Protein AF-A0A414FHJ0-F1 (afdb_monomer_lite)

Secondary structure (DSSP, 8-state):
-HHHHHHHHSTTS-TTTS--HHHHHHHHHHHHHHHHHHH-PPPTTSTTHHHHHHHHHHHHHHHHHHHHHHHHHHHTTSB-TTSPBPPHHHHHHHHHHHHHIIIIIIHHHHHHHHHHHHHHHHHHHHHHHHTTTS-EEEEPPP--SS--STTGGGTT-EEETT-THHHHS-TTSSTT----EEEE-SPPPPGGGS----GGGS--TT--S-HHHHS-SS-TTSHHHHTPPTTHHHHHHHHHHHHS---PPTT--HHHHHHHHHHHHHHHHHHT----SPPPHHHH-SSTT-TTTTT-HHHHS-HHHHHHHHHHHHTT--EEEPPP-TT-TT-HHHHHTT-TTTTEE-TTTSSPPPPEEES-EEEETTTTEEEEPPHHHHHHHHHHHT-SSEEEEEEEEBTTSSS-EEEEEEEE-TTS-EEEEETTTTEEE-HHHHHHHB-GGG-EEEEE-TTSEE-TTTHHHHEEEPP-

Sequence (468 aa):
MRQALKNIYSKSFHPMTDIEENLFNETWKAMNEATDKGFGIRQPVDPDYDFYQELKHNNAVFSAFKVHRAQNDMAAQLLDSEGKLKPFEQWSKEVQPIATHQMEHWLKTEYDTAVIRAHQAADWRQFEREKDILPNLKWLPSTSIHPGADHKIFWGTVLPVDHPFWKSHRPGDRWNCKCPLTSTDEPCTPMDGIPEGGDDDKPADGLKGNPGQTGELFDKSHPYVEHAYDGAEEAVNKFLETSIGTNVPAGLNVHEQRKWIENVHRTEEKLKLEQGKLMTFEEANGMKGNPHYKEDVGYRENCQSCVVANELRRRGYNVEAQIRIKSDSRNIPQQLSSKTEWAWIDPKTGERPKKLTAGGQYWDRNLHKEKAKSAAEMKKEFDELTKEAGRYHLSFNWKGRSIEGHIITAERFGNGGLRLYDPQIGKIVEWKDLKKNIRTEYGIRLYRVDNMLINEDIIGGIVREASE

Foldseek 3Di:
DVVLLVVLLDPPDDLLQAFSQVQLVVLLVLLLVLLCLQQNDDDPVDPCNLLSVLLSLLSSLVSLLLRSVLSVVLSVQQADPVRDGDDSVVSCVVSVVSCCVSSPVVSVLLSLLSNNLSNQLNQLVVQVVCCVPQQKKAKDDFPDPDDDPQCPLRHGAIGGSPDCCCLFADASLDRNRRIDIDGHPDDGDPPVSHDPGDDSNGRDQQRSDRCNPNVHSGDCSHCSNVVPDPNSVNNSVVCCVFPVQDPADPPDDSQLSVVRSVLQVLLCVLQVWHAAGQDDLVQLFDCQQQVCCVPDVQLVQLLLLLQVSSLSNNRRAQKHFDGHDCVDPPQLSNVCQVPSQLQWAQSVPRHGDDWDFQWAWDQDPVVRDIDTDALVSSVVSVLVQCVDFAKKKKKFAWPPDDGDIHIWMWGQDPVRDIWTARRSNRDTDDSVVVSVTTDRNRGIIMDGGSNTRGPSVCSSSTIHRRDD

InterPro domains:
  IPR006528 Phage head morphogenesis domain [PF04233] (88-181)

Organism: NCBI:txid47678

pLDDT: mean 89.37, std 10.69, range [44.66, 98.62]

Radius of gyration: 29.1 Å; chains: 1; bounding box: 74×63×91 Å

Structure (mmCIF, N/CA/C/O backbone):
data_AF-A0A414FHJ0-F1
#
_entry.id   AF-A0A414FHJ0-F1
#
loop_
_atom_site.group_PDB
_atom_site.id
_atom_site.type_symbol
_atom_site.label_atom_id
_atom_site.label_alt_id
_atom_site.label_comp_id
_atom_site.label_asym_id
_atom_site.label_entity_id
_atom_site.label_seq_id
_atom_site.pdbx_PDB_ins_code
_atom_site.Cartn_x
_atom_site.Cartn_y
_atom_site.Cartn_z
_atom_site.occupancy
_atom_site.B_iso_or_equiv
_atom_site.auth_seq_id
_atom_site.auth_comp_id
_atom_site.auth_asym_id
_atom_site.auth_atom_id
_atom_site.pdbx_PDB_model_num
ATOM 1 N N . MET A 1 1 ? -12.076 9.040 -16.716 1.00 82.25 1 MET A N 1
ATOM 2 C CA . MET A 1 1 ? -11.785 10.389 -17.268 1.00 82.25 1 MET A CA 1
ATOM 3 C C . MET A 1 1 ? -12.834 11.456 -16.933 1.00 82.25 1 MET A C 1
ATOM 5 O O . MET A 1 1 ? -12.520 12.354 -16.170 1.00 82.25 1 MET A O 1
ATOM 9 N N . ARG A 1 2 ? -14.081 11.395 -17.435 1.00 83.19 2 ARG A N 1
ATOM 10 C CA . ARG A 1 2 ? -15.080 12.474 -17.216 1.00 83.19 2 ARG A CA 1
ATOM 11 C C . ARG A 1 2 ? -15.315 12.834 -15.738 1.00 83.19 2 ARG A C 1
ATOM 13 O O . ARG A 1 2 ? -15.505 14.004 -15.431 1.00 83.19 2 ARG A O 1
ATOM 20 N N . GLN A 1 3 ? -15.304 11.847 -14.839 1.00 83.88 3 GLN A N 1
ATOM 21 C CA . GLN A 1 3 ? -15.438 12.091 -13.399 1.00 83.88 3 GLN A CA 1
ATOM 22 C C . GLN A 1 3 ? -14.226 12.835 -12.820 1.00 83.88 3 GLN A C 1
ATOM 24 O O . GLN A 1 3 ? -14.413 13.818 -12.116 1.00 83.88 3 GLN A O 1
ATOM 29 N N . ALA A 1 4 ? -13.006 12.445 -13.195 1.00 87.19 4 ALA A N 1
ATOM 30 C CA . ALA A 1 4 ? -11.784 13.145 -12.805 1.00 87.19 4 ALA A CA 1
ATOM 31 C C . ALA A 1 4 ? -11.784 14.610 -13.269 1.00 87.19 4 ALA A C 1
ATOM 33 O O . ALA A 1 4 ? -11.481 15.507 -12.492 1.00 87.19 4 ALA A O 1
ATOM 34 N N . LEU A 1 5 ? -12.228 14.875 -14.505 1.00 90.69 5 LEU A N 1
ATOM 35 C CA . LEU A 1 5 ? -12.384 16.244 -15.007 1.00 90.69 5 LEU A CA 1
ATOM 36 C C . LEU A 1 5 ? -13.380 17.052 -14.165 1.00 90.69 5 LEU A C 1
ATOM 38 O O . LEU A 1 5 ? -13.112 18.202 -13.828 1.00 90.69 5 LEU A O 1
ATOM 42 N N . LYS A 1 6 ? -14.515 16.457 -13.777 1.00 87.50 6 LYS A N 1
ATOM 43 C CA . LYS A 1 6 ? -15.456 17.111 -12.854 1.00 87.50 6 LYS A CA 1
ATOM 44 C C . LYS A 1 6 ? -14.806 17.407 -11.507 1.00 87.50 6 LYS A C 1
ATOM 46 O O . LYS A 1 6 ? -14.990 18.512 -11.016 1.00 87.50 6 LYS A O 1
ATOM 51 N N . ASN A 1 7 ? -14.045 16.461 -10.957 1.00 85.81 7 ASN A N 1
ATOM 52 C CA . ASN A 1 7 ? -13.370 16.602 -9.668 1.00 85.81 7 ASN A CA 1
ATOM 53 C C . ASN A 1 7 ? -12.323 17.721 -9.687 1.00 85.81 7 ASN A C 1
ATOM 55 O O . ASN A 1 7 ? -12.309 18.528 -8.770 1.00 85.81 7 ASN A O 1
ATOM 59 N N . ILE A 1 8 ? -11.512 17.814 -10.746 1.00 88.44 8 ILE A N 1
ATOM 60 C CA . ILE A 1 8 ? -10.533 18.897 -10.942 1.00 88.44 8 ILE A CA 1
ATOM 61 C C . ILE A 1 8 ? -11.238 20.255 -11.069 1.00 88.44 8 ILE A C 1
ATOM 63 O O . ILE A 1 8 ? -10.769 21.257 -10.536 1.00 88.44 8 ILE A O 1
ATOM 67 N N . TYR A 1 9 ? -12.372 20.295 -11.770 1.00 85.75 9 TYR A N 1
ATOM 68 C CA . TYR A 1 9 ? -13.146 21.520 -11.954 1.00 85.75 9 TYR A CA 1
ATOM 69 C C . TYR A 1 9 ? -13.878 21.964 -10.676 1.00 85.75 9 TYR A C 1
ATOM 71 O O . TYR A 1 9 ? -14.043 23.158 -10.416 1.00 85.75 9 TYR A O 1
ATOM 79 N N . SER A 1 10 ? -14.354 21.013 -9.872 1.00 75.38 10 SER A N 1
ATOM 80 C CA . SER A 1 10 ? -15.026 21.282 -8.605 1.00 75.38 10 SER A CA 1
ATOM 81 C C . SER A 1 10 ? -14.012 21.539 -7.490 1.00 75.38 10 SER A C 1
ATOM 83 O O . SER A 1 10 ? -13.085 20.770 -7.297 1.00 75.38 10 SER A O 1
ATOM 85 N N . LYS A 1 11 ? -14.223 22.564 -6.660 1.00 61.03 11 LYS A N 1
ATOM 86 C CA . LYS A 1 11 ? -13.339 22.885 -5.516 1.00 61.03 11 LYS A CA 1
ATOM 87 C C . LYS A 1 11 ? -13.351 21.852 -4.365 1.00 61.03 11 LYS A C 1
ATOM 89 O O . LYS A 1 11 ? -12.990 22.190 -3.244 1.00 61.03 11 LYS A O 1
ATOM 94 N N . SER A 1 12 ? -13.827 20.630 -4.590 1.00 56.53 12 SER A N 1
ATOM 95 C CA . SER A 1 12 ? -13.869 19.547 -3.594 1.00 56.53 12 SER A CA 1
ATOM 96 C C . SER A 1 12 ? -12.520 18.847 -3.394 1.00 56.53 12 SER A C 1
ATOM 98 O O . SER A 1 12 ? -12.415 17.957 -2.557 1.00 56.53 12 SER A O 1
ATOM 100 N N . PHE A 1 13 ? -11.518 19.229 -4.180 1.00 70.88 13 PHE A N 1
ATOM 101 C CA . PHE A 1 13 ? -10.184 18.653 -4.257 1.00 70.88 13 PHE A CA 1
ATOM 102 C C . PHE A 1 13 ? -9.207 19.764 -4.661 1.00 70.88 13 PHE A C 1
ATOM 104 O O . PHE A 1 13 ? -9.590 20.634 -5.450 1.00 70.88 13 PHE A O 1
ATOM 111 N N . HIS A 1 14 ? -7.979 19.767 -4.134 1.00 82.94 14 HIS A N 1
ATOM 112 C CA . HIS A 1 14 ? -6.988 20.786 -4.478 1.00 82.94 14 HIS A CA 1
ATOM 113 C C . HIS A 1 14 ? -5.831 20.187 -5.304 1.00 82.94 14 HIS A C 1
ATOM 115 O O . HIS A 1 14 ? -4.945 19.551 -4.731 1.00 82.94 14 HIS A O 1
ATOM 121 N N . PRO A 1 15 ? -5.770 20.436 -6.632 1.00 85.69 15 PRO A N 1
ATOM 122 C CA . PRO A 1 15 ? -4.800 19.801 -7.531 1.00 85.69 15 PRO A CA 1
ATOM 123 C C . PRO A 1 15 ? -3.326 19.952 -7.134 1.00 85.69 15 PRO A C 1
ATOM 125 O O . PRO A 1 15 ? -2.530 19.063 -7.407 1.00 85.69 15 PRO A O 1
ATOM 128 N N . MET A 1 16 ? -2.937 21.027 -6.448 1.00 87.88 16 MET A N 1
ATOM 129 C CA . MET A 1 16 ? -1.538 21.169 -6.019 1.00 87.88 16 MET A CA 1
ATOM 130 C C . MET A 1 16 ? -1.174 20.269 -4.829 1.00 87.88 16 MET A C 1
ATOM 132 O O . MET A 1 16 ? -0.018 19.889 -4.699 1.00 87.88 16 MET A O 1
ATOM 136 N N . THR A 1 17 ? -2.131 19.934 -3.956 1.00 87.62 17 THR A N 1
ATOM 137 C CA . THR A 1 17 ? -1.855 19.353 -2.623 1.00 87.62 17 THR A CA 1
ATOM 138 C C . THR A 1 17 ? -2.486 17.981 -2.391 1.00 87.62 17 THR A C 1
ATOM 140 O O . THR A 1 17 ? -2.287 17.385 -1.334 1.00 87.62 17 THR A O 1
ATOM 143 N N . ASP A 1 18 ? -3.274 17.494 -3.344 1.00 89.44 18 ASP A N 1
ATOM 144 C CA . ASP A 1 18 ? -3.985 16.218 -3.290 1.00 89.44 18 ASP A CA 1
ATOM 145 C C . ASP A 1 18 ? -3.756 15.443 -4.610 1.00 89.44 18 ASP A C 1
ATOM 147 O O . ASP A 1 18 ? -3.239 16.010 -5.569 1.00 89.44 18 ASP A O 1
ATOM 151 N N . ILE A 1 19 ? -4.149 14.164 -4.697 1.00 91.88 19 ILE A N 1
ATOM 152 C CA . ILE A 1 19 ? -4.079 13.335 -5.925 1.00 91.88 19 ILE A CA 1
ATOM 153 C C . ILE A 1 19 ? -5.482 12.897 -6.373 1.00 91.88 19 ILE A C 1
ATOM 155 O O . ILE A 1 19 ? -6.291 12.469 -5.549 1.00 91.88 19 ILE A O 1
ATOM 159 N N . GLU A 1 20 ? -5.790 13.010 -7.670 1.00 91.88 20 GLU A N 1
ATOM 160 C CA . GLU A 1 20 ? -7.088 12.596 -8.213 1.00 91.88 20 GLU A CA 1
ATOM 161 C C . GLU A 1 20 ? -7.195 11.065 -8.219 1.00 91.88 20 GLU A C 1
ATOM 163 O O . GLU A 1 20 ? -6.580 10.365 -9.024 1.00 91.88 20 GLU A O 1
ATOM 168 N N . GLU A 1 21 ? -7.989 10.551 -7.287 1.00 82.38 21 GLU A N 1
ATOM 169 C CA . GLU A 1 21 ? -8.032 9.132 -6.935 1.00 82.38 21 GLU A CA 1
ATOM 170 C C . GLU A 1 21 ? -8.468 8.217 -8.091 1.00 82.38 21 GLU A C 1
ATOM 172 O O . GLU A 1 21 ? -7.931 7.123 -8.247 1.00 82.38 21 GLU A O 1
ATOM 177 N N . ASN A 1 22 ? -9.386 8.662 -8.960 1.00 79.56 22 ASN A N 1
ATOM 178 C CA . ASN A 1 22 ? -9.838 7.832 -10.081 1.00 79.56 22 ASN A CA 1
ATOM 179 C C . ASN A 1 22 ? -8.729 7.652 -11.124 1.00 79.56 22 ASN A C 1
ATOM 181 O O . ASN A 1 22 ? -8.524 6.549 -11.628 1.00 79.56 22 ASN A O 1
ATOM 185 N N . LEU A 1 23 ? -8.013 8.726 -11.465 1.00 89.88 23 LEU A N 1
ATOM 186 C CA . LEU A 1 23 ? -6.865 8.650 -12.367 1.00 89.88 23 LEU A CA 1
ATOM 187 C C . LEU A 1 23 ? -5.725 7.844 -11.745 1.00 89.88 23 LEU A C 1
ATOM 189 O O . LEU A 1 23 ? -5.073 7.088 -12.466 1.00 89.88 23 LEU A O 1
ATOM 193 N N . PHE A 1 24 ? -5.505 7.968 -10.433 1.00 89.94 24 PHE A N 1
ATOM 194 C CA . PHE A 1 24 ? -4.518 7.160 -9.720 1.00 89.94 24 PHE A CA 1
ATOM 195 C C . PHE A 1 24 ? -4.839 5.671 -9.816 1.00 89.94 24 PHE A C 1
ATOM 197 O O . PHE A 1 24 ? -3.989 4.914 -10.280 1.00 89.94 24 PHE A O 1
ATOM 204 N N . ASN A 1 25 ? -6.059 5.262 -9.462 1.00 77.38 25 ASN A N 1
ATOM 205 C CA . ASN A 1 25 ? -6.456 3.855 -9.452 1.00 77.38 25 ASN A CA 1
ATOM 206 C C . ASN A 1 25 ? -6.310 3.208 -10.836 1.00 77.38 25 ASN A C 1
ATOM 208 O O . ASN A 1 25 ? -5.749 2.120 -10.948 1.00 77.38 25 ASN A O 1
ATOM 212 N N . GLU A 1 26 ? -6.734 3.892 -11.903 1.00 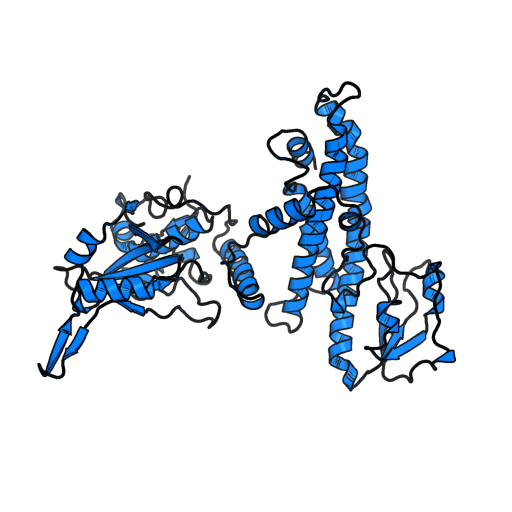79.62 26 GLU A N 1
ATOM 213 C CA . GLU A 1 26 ? -6.595 3.377 -13.273 1.00 79.62 26 GLU A CA 1
ATOM 214 C C . GLU A 1 26 ? -5.129 3.296 -13.727 1.00 79.62 26 GLU A C 1
ATOM 216 O O . GLU A 1 26 ? -4.716 2.313 -14.344 1.00 79.62 26 GLU A O 1
ATOM 221 N N . THR A 1 27 ? -4.318 4.301 -13.387 1.00 89.88 27 THR A N 1
ATOM 222 C CA . THR A 1 27 ? -2.887 4.317 -13.730 1.00 89.88 27 THR A CA 1
ATOM 223 C C . THR A 1 27 ? -2.136 3.218 -12.989 1.00 89.88 27 THR A C 1
ATOM 225 O O . THR A 1 27 ? -1.393 2.449 -13.597 1.00 89.88 27 THR A O 1
ATOM 228 N N . TRP A 1 28 ? -2.363 3.107 -11.681 1.00 88.50 28 TRP A N 1
ATOM 229 C CA . TRP A 1 28 ? -1.698 2.128 -10.835 1.00 88.50 28 TRP A CA 1
ATOM 230 C C . TRP A 1 28 ? -2.093 0.703 -11.209 1.00 88.50 28 TRP A C 1
ATOM 232 O O . TRP A 1 28 ? -1.228 -0.169 -11.299 1.00 88.50 28 TRP A O 1
ATOM 242 N N . LYS A 1 29 ? -3.372 0.479 -11.533 1.00 77.50 29 LYS A N 1
ATOM 243 C CA . LYS A 1 29 ? -3.848 -0.785 -12.097 1.00 77.50 29 LYS A CA 1
ATOM 244 C C . LYS A 1 29 ? -3.094 -1.144 -13.376 1.00 77.50 29 LYS A C 1
ATOM 246 O O . LYS A 1 29 ? -2.557 -2.245 -13.451 1.00 77.50 29 LYS A O 1
ATOM 251 N N . ALA A 1 30 ? -2.987 -0.224 -14.336 1.00 85.06 30 ALA A N 1
ATOM 252 C CA . ALA A 1 30 ? -2.255 -0.470 -15.579 1.00 85.06 30 ALA A CA 1
ATOM 253 C C . ALA A 1 30 ? -0.776 -0.814 -15.318 1.00 85.06 30 ALA A C 1
ATOM 255 O O . ALA A 1 30 ? -0.248 -1.763 -15.896 1.00 85.06 30 ALA A O 1
ATOM 256 N N . MET A 1 31 ? -0.106 -0.094 -14.412 1.00 93.88 31 MET A N 1
ATOM 257 C CA . MET A 1 31 ? 1.289 -0.389 -14.056 1.00 93.88 31 MET A CA 1
ATOM 258 C C . MET A 1 31 ? 1.439 -1.750 -13.360 1.00 93.88 31 MET A C 1
ATOM 260 O O . MET A 1 31 ? 2.370 -2.498 -13.653 1.00 93.88 31 MET A O 1
ATOM 264 N N . ASN A 1 32 ? 0.511 -2.122 -12.477 1.00 81.69 32 ASN A N 1
ATOM 265 C CA . ASN A 1 32 ? 0.528 -3.433 -11.829 1.00 81.69 32 ASN A CA 1
ATOM 266 C C . ASN A 1 32 ? 0.232 -4.571 -12.809 1.00 81.69 32 ASN A C 1
ATOM 268 O O . ASN A 1 32 ? 0.893 -5.602 -12.734 1.00 81.69 32 ASN A O 1
ATOM 272 N N . GLU A 1 33 ? -0.683 -4.382 -13.762 1.00 83.38 33 GLU A N 1
ATOM 273 C CA . GLU A 1 33 ? -0.903 -5.327 -14.863 1.00 83.38 33 GLU A CA 1
ATOM 274 C C . GLU A 1 33 ? 0.360 -5.490 -15.724 1.00 83.38 33 GLU A C 1
ATOM 276 O O . GLU A 1 33 ? 0.664 -6.597 -16.178 1.00 83.38 33 GLU A O 1
ATOM 281 N N . ALA A 1 34 ? 1.125 -4.412 -15.930 1.00 96.69 34 ALA A N 1
ATOM 282 C CA . ALA A 1 34 ? 2.406 -4.479 -16.623 1.00 96.69 34 ALA A CA 1
ATOM 283 C C . ALA A 1 34 ? 3.430 -5.320 -15.845 1.00 96.69 34 ALA A C 1
ATOM 285 O O . ALA A 1 34 ? 4.066 -6.202 -16.431 1.00 96.69 34 ALA A O 1
ATOM 286 N N . THR A 1 35 ? 3.540 -5.112 -14.528 1.00 89.50 35 THR A N 1
ATOM 287 C CA . THR A 1 35 ? 4.382 -5.937 -13.647 1.00 89.50 35 THR A CA 1
ATOM 288 C C . THR A 1 35 ? 3.942 -7.398 -13.656 1.00 89.50 35 THR A C 1
ATOM 290 O O . THR A 1 35 ? 4.781 -8.280 -13.801 1.00 89.50 35 THR A O 1
ATOM 293 N N . ASP A 1 36 ? 2.641 -7.679 -13.572 1.00 88.56 36 ASP A N 1
ATOM 294 C CA . ASP A 1 36 ? 2.102 -9.046 -13.579 1.00 88.56 36 ASP A CA 1
ATOM 295 C C . ASP A 1 36 ? 2.447 -9.786 -14.868 1.00 88.56 36 ASP A C 1
ATOM 297 O O . ASP A 1 36 ? 2.813 -10.963 -14.838 1.00 88.56 36 ASP A O 1
ATOM 301 N N . LYS A 1 37 ? 2.364 -9.082 -15.998 1.00 96.88 37 LYS A N 1
ATOM 302 C CA . LYS A 1 37 ? 2.678 -9.622 -17.318 1.00 96.88 37 LYS A CA 1
ATOM 303 C C . LYS A 1 37 ? 4.178 -9.797 -17.546 1.00 96.88 37 LYS A C 1
ATOM 305 O O . LYS A 1 37 ? 4.573 -10.781 -18.163 1.00 96.88 37 LYS A O 1
ATOM 310 N N . GLY A 1 38 ? 4.990 -8.836 -17.110 1.00 97.38 38 GLY A N 1
ATOM 311 C CA . GLY A 1 38 ? 6.434 -8.831 -17.335 1.00 97.38 38 GLY A CA 1
ATOM 312 C C . GLY A 1 38 ? 7.198 -9.694 -16.338 1.00 97.38 38 GLY A C 1
ATOM 313 O O . GLY A 1 38 ? 7.944 -10.579 -16.737 1.00 97.38 38 GLY A O 1
ATOM 314 N N . PHE A 1 39 ? 6.986 -9.457 -15.043 1.00 95.81 39 PHE A N 1
ATOM 315 C CA . PHE A 1 39 ? 7.656 -10.179 -13.960 1.00 95.81 39 PHE A CA 1
ATOM 316 C C . PHE A 1 39 ? 7.077 -11.586 -13.753 1.00 95.81 39 PHE A C 1
ATOM 318 O O . PHE A 1 39 ? 7.784 -12.485 -13.300 1.00 95.81 39 PHE A O 1
ATOM 325 N N . GLY A 1 40 ? 5.793 -11.775 -14.075 1.00 93.19 40 GLY A N 1
ATOM 326 C CA . GLY A 1 40 ? 5.006 -12.950 -13.710 1.00 93.19 40 GLY A CA 1
ATOM 327 C C . GLY A 1 40 ? 4.410 -12.814 -12.306 1.00 93.19 40 GLY A C 1
ATOM 328 O O . GLY A 1 40 ? 5.077 -12.366 -11.377 1.00 93.19 40 GLY A O 1
ATOM 329 N N . ILE A 1 41 ? 3.149 -13.219 -12.134 1.00 79.81 41 ILE A N 1
ATOM 330 C CA . ILE A 1 41 ? 2.475 -13.188 -10.826 1.00 79.81 41 ILE A CA 1
ATOM 331 C C . ILE A 1 41 ? 3.242 -14.067 -9.830 1.00 79.81 41 ILE A C 1
ATOM 333 O O . ILE A 1 41 ? 3.431 -15.264 -10.063 1.00 79.81 41 ILE A O 1
ATOM 337 N N . ARG A 1 42 ? 3.640 -13.483 -8.695 1.00 74.38 42 ARG A N 1
ATOM 338 C CA . ARG A 1 42 ? 4.293 -14.194 -7.590 1.00 74.38 42 ARG A CA 1
ATOM 339 C C . ARG A 1 42 ? 3.314 -14.418 -6.448 1.00 74.38 42 ARG A C 1
ATOM 341 O O . ARG A 1 42 ? 2.557 -13.525 -6.077 1.00 74.38 42 ARG A O 1
ATOM 348 N N . GLN A 1 43 ? 3.348 -15.619 -5.882 1.00 56.31 43 GLN A N 1
ATOM 349 C CA . GLN A 1 43 ? 2.605 -15.972 -4.670 1.00 56.31 43 GLN A CA 1
ATOM 350 C C . GLN A 1 43 ? 3.503 -15.778 -3.440 1.00 56.31 43 GLN A C 1
ATOM 352 O O . GLN A 1 43 ? 4.715 -15.881 -3.594 1.00 56.31 43 GLN A O 1
ATOM 357 N N . PRO A 1 44 ? 2.966 -15.596 -2.219 1.00 52.34 44 PRO A N 1
ATOM 358 C CA . PRO A 1 44 ? 3.769 -15.328 -1.014 1.00 52.34 44 PRO A CA 1
ATOM 359 C C . PRO A 1 44 ? 4.880 -16.338 -0.683 1.00 52.34 44 PRO A C 1
ATOM 361 O O . PRO A 1 44 ? 5.789 -16.036 0.080 1.00 52.34 44 PRO A O 1
ATOM 364 N N . VAL A 1 45 ? 4.796 -17.556 -1.221 1.00 55.81 45 VAL A N 1
ATOM 365 C CA . VAL A 1 45 ? 5.801 -18.618 -1.037 1.00 55.81 45 VAL A CA 1
ATOM 366 C C . VAL A 1 45 ? 6.965 -18.540 -2.035 1.00 55.81 45 VAL A C 1
ATOM 368 O O . VAL A 1 45 ? 7.923 -19.298 -1.908 1.00 55.81 45 VAL A O 1
ATOM 371 N N . ASP A 1 46 ? 6.871 -17.673 -3.044 1.00 71.94 46 ASP A N 1
ATOM 372 C CA . ASP A 1 46 ? 7.889 -17.487 -4.074 1.00 71.94 46 ASP A CA 1
ATOM 373 C C . ASP A 1 46 ? 9.052 -16.632 -3.527 1.00 71.94 46 ASP A C 1
ATOM 375 O O . ASP A 1 46 ? 8.799 -15.591 -2.914 1.00 71.94 46 ASP A O 1
ATOM 379 N N . PRO A 1 47 ? 10.324 -17.023 -3.732 1.00 76.44 47 PRO A N 1
ATOM 380 C CA . PRO A 1 47 ? 11.476 -16.262 -3.240 1.00 76.44 47 PRO A CA 1
ATOM 381 C C . PRO A 1 47 ? 11.569 -14.833 -3.800 1.00 76.44 47 PRO A C 1
ATOM 383 O O . PRO A 1 47 ? 12.188 -13.980 -3.166 1.00 76.44 47 PRO A O 1
ATOM 386 N N . ASP A 1 48 ? 10.963 -14.556 -4.957 1.00 76.81 48 ASP A N 1
ATOM 387 C CA . ASP A 1 48 ? 10.927 -13.222 -5.562 1.00 76.81 48 ASP A CA 1
ATOM 388 C C . ASP A 1 48 ? 9.664 -12.428 -5.200 1.00 76.81 48 ASP A C 1
ATOM 390 O O . ASP A 1 48 ? 9.502 -11.294 -5.649 1.00 76.81 48 ASP A O 1
ATOM 394 N N . TYR A 1 49 ? 8.768 -12.979 -4.376 1.00 64.69 49 TYR A N 1
ATOM 395 C CA . TYR A 1 49 ? 7.518 -12.317 -4.004 1.00 64.69 49 TYR A CA 1
ATOM 396 C C . TYR A 1 49 ? 7.738 -10.956 -3.339 1.00 64.69 49 TYR A C 1
ATOM 398 O O . TYR A 1 49 ? 7.078 -9.980 -3.686 1.00 64.69 49 TYR A O 1
ATOM 406 N N . ASP A 1 50 ? 8.700 -10.877 -2.422 1.00 60.47 50 ASP A N 1
ATOM 407 C CA . ASP A 1 50 ? 9.023 -9.649 -1.699 1.00 60.47 50 ASP A CA 1
ATOM 408 C C . ASP A 1 50 ? 9.414 -8.511 -2.651 1.00 60.47 50 ASP A C 1
ATOM 410 O O . ASP A 1 50 ? 8.926 -7.390 -2.520 1.00 60.47 50 ASP A O 1
ATOM 414 N N . PHE A 1 51 ? 10.245 -8.835 -3.639 1.00 73.88 51 PHE A N 1
ATOM 415 C CA . PHE A 1 51 ? 10.719 -7.909 -4.662 1.00 73.88 51 PHE A CA 1
ATOM 416 C C . PHE A 1 51 ? 9.628 -7.562 -5.686 1.00 73.88 51 PHE A C 1
ATOM 418 O O . PHE A 1 51 ? 9.494 -6.422 -6.123 1.00 73.88 51 PHE A O 1
ATOM 425 N N . TYR A 1 52 ? 8.779 -8.529 -6.029 1.00 72.06 52 TYR A N 1
ATOM 426 C CA . TYR A 1 52 ? 7.595 -8.300 -6.852 1.00 72.06 52 TYR A CA 1
ATOM 427 C C . TYR A 1 52 ? 6.607 -7.318 -6.198 1.00 72.06 52 TYR A C 1
ATOM 429 O O . TYR A 1 52 ? 6.035 -6.472 -6.888 1.00 72.06 52 TYR A O 1
ATOM 437 N N . GLN A 1 53 ? 6.436 -7.370 -4.873 1.00 71.75 53 GLN A N 1
ATOM 438 C CA . GLN A 1 53 ? 5.621 -6.391 -4.144 1.00 71.75 53 GLN A CA 1
ATOM 439 C C . GLN A 1 53 ? 6.284 -5.010 -4.079 1.00 71.75 53 GLN A C 1
ATOM 441 O O . GLN A 1 53 ? 5.592 -4.000 -4.191 1.00 71.75 53 GLN A O 1
ATOM 446 N N . GLU A 1 54 ? 7.612 -4.948 -3.956 1.00 77.06 54 GLU A N 1
ATOM 447 C CA . GLU A 1 54 ? 8.368 -3.691 -4.035 1.00 77.06 54 GLU A CA 1
ATOM 448 C C . GLU A 1 54 ? 8.145 -2.986 -5.384 1.00 77.06 54 GLU A C 1
ATOM 450 O O . GLU A 1 54 ? 7.813 -1.800 -5.408 1.00 77.06 54 GLU A O 1
ATOM 455 N N . LEU A 1 55 ? 8.179 -3.730 -6.497 1.00 77.94 55 LEU A N 1
ATOM 456 C CA . LEU A 1 55 ? 7.829 -3.208 -7.826 1.00 77.94 55 LEU A CA 1
ATOM 457 C C . LEU A 1 55 ? 6.409 -2.619 -7.859 1.00 77.94 55 LEU A C 1
ATOM 459 O O . LEU A 1 55 ? 6.202 -1.531 -8.396 1.00 77.94 55 LEU A O 1
ATOM 463 N N . LYS A 1 56 ? 5.421 -3.296 -7.259 1.00 81.81 56 LYS A N 1
ATOM 464 C CA . LYS A 1 56 ? 4.029 -2.803 -7.202 1.00 81.81 56 LYS A CA 1
ATOM 465 C C . LYS A 1 56 ? 3.854 -1.570 -6.314 1.00 81.81 56 LYS A C 1
ATOM 467 O O . LYS A 1 56 ? 3.022 -0.712 -6.622 1.00 81.81 56 LYS A O 1
ATOM 472 N N . HIS A 1 57 ? 4.635 -1.459 -5.242 1.00 78.75 57 HIS A N 1
ATOM 473 C CA . HIS A 1 57 ? 4.670 -0.258 -4.410 1.00 78.75 57 HIS A CA 1
ATOM 474 C C . HIS A 1 57 ? 5.271 0.925 -5.179 1.00 78.75 57 HIS A C 1
ATOM 476 O O . HIS A 1 57 ? 4.660 1.990 -5.254 1.00 78.75 57 HIS A O 1
ATOM 482 N N . ASN A 1 58 ? 6.411 0.726 -5.840 1.00 83.50 58 ASN A N 1
ATOM 483 C CA . ASN A 1 58 ? 7.060 1.771 -6.633 1.00 83.50 58 ASN A CA 1
ATOM 484 C C . ASN A 1 58 ? 6.222 2.179 -7.859 1.00 83.50 58 ASN A C 1
ATOM 486 O O . ASN A 1 58 ? 6.196 3.353 -8.231 1.00 83.50 58 ASN A O 1
ATOM 490 N N . ASN A 1 59 ? 5.432 1.260 -8.425 1.00 89.75 59 ASN A N 1
ATOM 491 C CA . ASN A 1 59 ? 4.407 1.593 -9.419 1.00 89.75 59 ASN A CA 1
ATOM 492 C C . ASN A 1 59 ? 3.361 2.577 -8.881 1.00 89.75 59 ASN A C 1
ATOM 494 O O . ASN A 1 59 ? 2.888 3.431 -9.634 1.00 89.75 59 ASN A O 1
ATOM 498 N N . ALA A 1 60 ? 2.982 2.473 -7.603 1.00 84.25 60 ALA A N 1
ATOM 499 C CA . ALA A 1 60 ? 2.050 3.407 -6.979 1.00 84.25 60 ALA A CA 1
ATOM 500 C C . ALA A 1 60 ? 2.671 4.806 -6.876 1.00 84.25 60 ALA A C 1
ATOM 502 O O . ALA A 1 60 ? 2.028 5.789 -7.238 1.00 84.25 60 ALA A O 1
ATOM 503 N N . VAL A 1 61 ? 3.944 4.891 -6.472 1.00 90.81 61 VAL A N 1
ATOM 504 C CA . VAL A 1 61 ? 4.701 6.153 -6.425 1.00 90.81 61 VAL A CA 1
ATOM 505 C C . VAL A 1 61 ? 4.736 6.812 -7.806 1.00 90.81 61 VAL A C 1
ATOM 507 O O . VAL A 1 61 ? 4.315 7.961 -7.949 1.00 90.81 61 VAL A O 1
ATOM 510 N N . PHE A 1 62 ? 5.146 6.071 -8.841 1.00 97.69 62 PHE A N 1
ATOM 511 C CA . PHE A 1 62 ? 5.154 6.569 -10.221 1.00 97.69 62 PHE A CA 1
ATOM 512 C C . PHE A 1 62 ? 3.765 7.047 -10.672 1.00 97.69 62 PHE A C 1
ATOM 514 O O . PHE A 1 62 ? 3.626 8.138 -11.230 1.00 97.69 62 PHE A O 1
ATOM 521 N N . SER A 1 63 ? 2.726 6.256 -10.387 1.00 96.38 63 SER A N 1
ATOM 522 C CA . SER A 1 63 ? 1.344 6.571 -10.764 1.00 96.38 63 SER A CA 1
ATOM 523 C C . SER A 1 63 ? 0.850 7.855 -10.102 1.00 96.38 63 SER A C 1
ATOM 525 O O . SER A 1 63 ? 0.208 8.674 -10.756 1.00 96.38 63 SER A O 1
ATOM 527 N N . ALA A 1 64 ? 1.184 8.074 -8.830 1.00 96.44 64 ALA A N 1
ATOM 528 C CA . ALA A 1 64 ? 0.802 9.279 -8.105 1.00 96.44 64 ALA A CA 1
ATOM 529 C C . ALA A 1 64 ? 1.485 10.533 -8.674 1.00 96.44 64 ALA A C 1
ATOM 531 O O . ALA A 1 64 ? 0.805 11.525 -8.929 1.00 96.44 64 ALA A O 1
ATOM 532 N N . PHE A 1 65 ? 2.789 10.479 -8.972 1.00 98.31 65 PHE A N 1
ATOM 533 C CA . PHE A 1 65 ? 3.489 11.595 -9.625 1.00 98.31 65 PHE A CA 1
ATOM 534 C C . PHE A 1 65 ? 2.947 11.887 -11.029 1.00 98.31 65 PHE A C 1
ATOM 536 O O . PHE A 1 65 ? 2.723 13.049 -11.375 1.00 98.31 65 PHE A O 1
ATOM 543 N N . LYS A 1 66 ? 2.667 10.850 -11.829 1.00 98.00 66 LYS A N 1
ATOM 544 C CA . LYS A 1 66 ? 2.036 11.010 -13.148 1.00 98.00 66 LYS A CA 1
ATOM 545 C C . LYS A 1 66 ? 0.691 11.724 -13.040 1.00 98.00 66 LYS A C 1
ATOM 547 O O . LYS A 1 66 ? 0.415 12.651 -13.801 1.00 98.00 66 LYS A O 1
ATOM 552 N N . VAL A 1 67 ? -0.149 11.298 -12.100 1.00 97.31 67 VAL A N 1
ATOM 553 C CA . VAL A 1 67 ? -1.480 11.880 -11.910 1.00 97.31 67 VAL A CA 1
ATOM 554 C C . VAL A 1 67 ? -1.389 13.304 -11.385 1.00 97.31 67 VAL A C 1
ATOM 556 O O . VAL A 1 67 ? -2.094 14.164 -11.908 1.00 97.31 67 VAL A O 1
ATOM 559 N N . HIS A 1 68 ? -0.482 13.586 -10.443 1.00 97.56 68 HIS A N 1
ATOM 560 C CA . HIS A 1 68 ? -0.221 14.949 -9.973 1.00 97.56 68 HIS A CA 1
ATOM 561 C C . HIS A 1 68 ? 0.191 15.871 -11.122 1.00 97.56 68 HIS A C 1
ATOM 563 O O . HIS A 1 68 ? -0.328 16.981 -11.245 1.00 97.56 68 HIS A O 1
ATOM 569 N N . ARG A 1 69 ? 1.051 15.401 -12.029 1.00 97.62 69 ARG A N 1
ATOM 570 C CA . ARG A 1 69 ? 1.404 16.162 -13.228 1.00 97.62 69 ARG A CA 1
ATOM 571 C C . ARG A 1 69 ? 0.182 16.422 -14.110 1.00 97.62 69 ARG A C 1
ATOM 573 O O . ARG A 1 69 ? -0.132 17.576 -14.398 1.00 97.62 69 ARG A O 1
ATOM 580 N N . ALA A 1 70 ? -0.534 15.365 -14.490 1.00 96.88 70 ALA A N 1
ATOM 581 C CA . ALA A 1 70 ? -1.656 15.459 -15.419 1.00 96.88 70 ALA A CA 1
ATOM 582 C C . ALA A 1 70 ? -2.794 16.339 -14.886 1.00 96.88 70 ALA A C 1
ATOM 584 O O . ALA A 1 70 ? -3.339 17.170 -15.616 1.00 96.88 70 ALA A O 1
ATOM 585 N N . GLN A 1 71 ? -3.153 16.192 -13.609 1.00 95.12 71 GLN A N 1
ATOM 586 C CA . GLN A 1 71 ? -4.218 16.988 -13.003 1.00 95.12 71 GLN A CA 1
ATOM 587 C C . GLN A 1 71 ? -3.851 18.475 -12.923 1.00 95.12 71 GLN A C 1
ATOM 589 O O . GLN A 1 71 ? -4.729 19.307 -13.137 1.00 95.12 71 GLN A O 1
ATOM 594 N N . ASN A 1 72 ? -2.583 18.819 -12.663 1.00 96.44 72 ASN A N 1
ATOM 595 C CA . ASN A 1 72 ? -2.138 20.211 -12.592 1.00 96.44 72 ASN A CA 1
ATOM 596 C C . ASN A 1 72 ? -2.015 20.843 -13.980 1.00 96.44 72 ASN A C 1
ATOM 598 O O . ASN A 1 72 ? -2.461 21.976 -14.158 1.00 96.44 72 ASN A O 1
ATOM 602 N N . ASP A 1 73 ? -1.547 20.093 -14.983 1.00 96.56 73 ASP A N 1
ATOM 603 C CA . ASP A 1 73 ? -1.548 20.545 -16.380 1.00 96.56 73 ASP A CA 1
ATOM 604 C C . ASP A 1 73 ? -2.985 20.865 -16.859 1.00 96.56 73 ASP A C 1
ATOM 606 O O . ASP A 1 73 ? -3.219 21.866 -17.542 1.00 96.56 73 ASP A O 1
ATOM 610 N N . MET A 1 74 ? -3.978 20.060 -16.455 1.00 95.62 74 MET A N 1
ATOM 611 C CA . MET A 1 74 ? -5.398 20.324 -16.738 1.00 95.62 74 MET A CA 1
ATOM 612 C C . MET A 1 74 ? -5.972 21.478 -15.894 1.00 95.62 74 MET A C 1
ATOM 614 O O . MET A 1 74 ? -6.721 22.315 -16.410 1.00 95.62 74 MET A O 1
ATOM 618 N N . ALA A 1 75 ? -5.630 21.551 -14.604 1.00 94.25 75 ALA A N 1
ATOM 619 C CA . ALA A 1 75 ? -6.097 22.596 -13.692 1.00 94.25 75 ALA A CA 1
ATOM 620 C C . ALA A 1 75 ? -5.572 23.988 -14.079 1.00 94.25 75 ALA A C 1
ATOM 622 O O . ALA A 1 75 ? -6.297 24.976 -13.949 1.00 94.25 75 ALA A O 1
ATOM 623 N N . ALA A 1 76 ? -4.363 24.073 -14.640 1.00 94.50 76 ALA A N 1
ATOM 624 C CA . ALA A 1 76 ? -3.773 25.319 -15.129 1.00 94.50 76 ALA A CA 1
ATOM 625 C C . ALA A 1 76 ? -4.619 26.012 -16.216 1.00 94.50 76 ALA A C 1
ATOM 627 O O . ALA A 1 76 ? -4.465 27.207 -16.451 1.00 94.50 76 ALA A O 1
ATOM 628 N N . GLN A 1 77 ? -5.541 25.286 -16.859 1.00 95.25 77 GLN A N 1
ATOM 629 C CA . GLN A 1 77 ? -6.422 25.808 -17.907 1.00 95.25 77 GLN A CA 1
ATOM 630 C C . GLN A 1 77 ? -7.791 26.288 -17.396 1.00 95.25 77 GLN A C 1
ATOM 632 O O . GLN A 1 77 ? -8.614 26.711 -18.213 1.00 95.25 77 GLN A O 1
ATOM 637 N N . LEU A 1 78 ? -8.067 26.213 -16.085 1.00 93.25 78 LEU A N 1
ATOM 638 C CA . LEU A 1 78 ? -9.381 26.529 -15.498 1.00 93.25 78 LEU A CA 1
ATOM 639 C C . LEU A 1 78 ? -9.809 27.988 -15.694 1.00 93.25 78 LEU A C 1
ATOM 641 O O . LEU A 1 78 ? -11.002 28.263 -15.845 1.00 93.25 78 LEU A O 1
ATOM 645 N N . LEU A 1 79 ? -8.854 28.917 -15.668 1.00 93.31 79 LEU A N 1
ATOM 646 C CA . LEU A 1 79 ? -9.118 30.349 -15.770 1.00 93.31 79 LEU A CA 1
ATOM 647 C C . LEU A 1 79 ? -8.914 30.840 -17.207 1.00 93.31 79 LEU A C 1
ATOM 649 O O . LEU A 1 79 ? -8.061 30.335 -17.938 1.00 93.31 79 LEU A O 1
ATOM 653 N N . ASP A 1 80 ? -9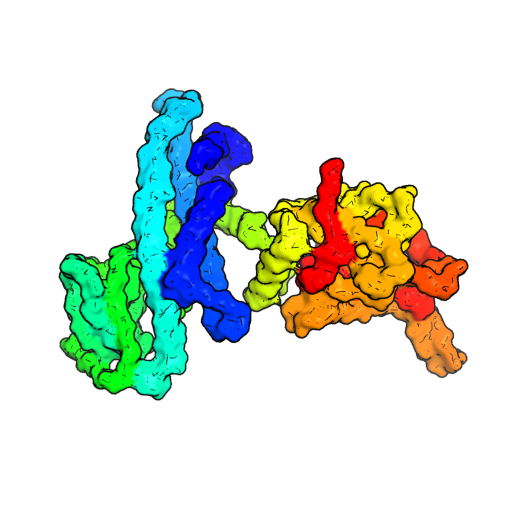.720 31.810 -17.628 1.00 91.88 80 ASP A N 1
ATOM 654 C CA . ASP A 1 80 ? -9.495 32.566 -18.858 1.00 91.88 80 ASP A CA 1
ATOM 655 C C . ASP A 1 80 ? -8.416 33.653 -18.676 1.00 91.88 80 ASP A C 1
ATOM 657 O O . ASP A 1 80 ? -7.824 33.807 -17.605 1.00 91.88 80 ASP A O 1
ATOM 661 N N . SER A 1 81 ? -8.145 34.417 -19.737 1.00 92.75 81 SER A N 1
ATOM 662 C CA . SER A 1 81 ? -7.148 35.496 -19.731 1.00 92.75 81 SER A CA 1
ATOM 663 C C . SER A 1 81 ? -7.461 36.636 -18.757 1.00 92.75 81 SER A C 1
ATOM 665 O O . SER A 1 81 ? -6.571 37.424 -18.449 1.00 92.75 81 SER A O 1
ATOM 667 N N . GLU A 1 82 ? -8.704 36.744 -18.284 1.00 92.38 82 GLU A N 1
ATOM 668 C CA . GLU A 1 82 ? -9.147 37.746 -17.309 1.00 92.38 82 GLU A CA 1
ATOM 669 C C . GLU A 1 82 ? -9.143 37.187 -15.872 1.00 92.38 82 GLU A C 1
ATOM 671 O O . GLU A 1 82 ? -9.517 37.883 -14.927 1.00 92.38 82 GLU A O 1
ATOM 676 N N . GLY A 1 83 ? -8.705 35.935 -15.682 1.00 90.75 83 GLY A N 1
ATOM 677 C CA . GLY A 1 83 ? -8.662 35.263 -14.383 1.00 90.75 83 GLY A CA 1
ATOM 678 C C . GLY A 1 83 ? -10.016 34.714 -13.927 1.00 90.75 83 GLY A C 1
ATOM 679 O O . GLY A 1 83 ? -10.174 34.360 -12.755 1.00 90.75 83 GLY A O 1
ATOM 680 N N . LYS A 1 84 ? -11.009 34.633 -14.820 1.00 93.75 84 LYS A N 1
ATOM 681 C CA . LYS A 1 84 ? -12.345 34.123 -14.505 1.00 93.75 84 LYS A CA 1
ATOM 682 C C . LYS A 1 84 ? -12.450 32.634 -14.833 1.00 93.75 84 LYS A C 1
ATOM 684 O O . LYS A 1 84 ? -11.927 32.154 -15.832 1.00 93.75 84 LYS A O 1
ATOM 689 N N . LEU A 1 85 ? -13.153 31.891 -13.974 1.00 92.69 85 LEU A N 1
ATOM 690 C CA . LEU A 1 85 ? -13.399 30.461 -14.170 1.00 92.69 85 LEU A CA 1
ATOM 691 C C . LEU A 1 85 ? -14.221 30.226 -15.449 1.00 92.69 85 LEU A C 1
ATOM 693 O O . LEU A 1 85 ? -15.352 30.715 -15.560 1.00 92.69 85 LEU A O 1
ATOM 697 N N . LYS A 1 86 ? -13.664 29.454 -16.387 1.00 94.12 86 LYS A N 1
ATOM 698 C CA . LYS A 1 86 ? -14.338 29.043 -17.628 1.00 94.12 86 LYS A CA 1
ATOM 699 C C . LYS A 1 86 ? -15.520 28.115 -17.322 1.00 94.12 86 LYS A C 1
ATOM 701 O O . LYS A 1 86 ? -15.433 27.353 -16.367 1.00 94.12 86 LYS A O 1
ATOM 706 N N . PRO A 1 87 ? -16.596 28.089 -18.131 1.00 95.81 87 PRO A N 1
ATOM 707 C CA . PRO A 1 87 ? -17.641 27.071 -18.014 1.00 95.81 87 PRO A CA 1
ATOM 708 C C . PRO A 1 87 ? -17.095 25.646 -18.204 1.00 95.81 87 PRO A C 1
ATOM 710 O O . PRO A 1 87 ? -16.269 25.416 -19.086 1.00 95.81 87 PRO A O 1
ATOM 713 N N . PHE A 1 88 ? -17.617 24.675 -17.445 1.00 93.38 88 PHE A N 1
ATOM 714 C CA . PHE A 1 88 ? -17.141 23.283 -17.458 1.00 93.38 88 PHE A CA 1
ATOM 715 C C . PHE A 1 88 ? -17.049 22.669 -18.860 1.00 93.38 88 PHE A C 1
ATOM 717 O O . PHE A 1 88 ? -16.020 22.103 -19.205 1.00 93.38 88 PHE A O 1
ATOM 724 N N . GLU A 1 89 ? -18.095 22.797 -19.681 1.00 94.94 89 GLU A N 1
ATOM 725 C CA . GLU A 1 89 ? -18.117 22.210 -21.031 1.00 94.94 89 GLU A CA 1
ATOM 726 C C . GLU A 1 89 ? -17.042 22.816 -21.948 1.00 94.94 89 GLU A C 1
ATOM 728 O O . GLU A 1 89 ? -16.442 22.112 -22.759 1.00 94.94 89 GLU A O 1
ATOM 733 N N . GLN A 1 90 ? -16.755 24.113 -21.793 1.00 96.38 90 GLN A N 1
ATOM 734 C CA . GLN A 1 90 ? -15.681 24.773 -22.531 1.00 96.38 90 GLN A CA 1
ATOM 735 C C . GLN A 1 90 ? -14.315 24.270 -22.054 1.00 96.38 90 GLN A C 1
ATOM 737 O O . GLN A 1 90 ? -13.528 23.778 -22.861 1.00 96.38 90 GLN A O 1
ATOM 742 N N . TRP A 1 91 ? -14.054 24.343 -20.747 1.00 96.75 91 TRP A N 1
ATOM 743 C CA . TRP A 1 91 ? -12.789 23.900 -20.162 1.00 96.75 91 TRP A CA 1
ATOM 744 C C . TRP A 1 91 ? -12.509 22.423 -20.462 1.00 96.75 91 TRP A C 1
ATOM 746 O O . TRP A 1 91 ? -11.430 22.091 -20.943 1.00 96.75 91 TRP A O 1
ATOM 756 N N . SER A 1 92 ? -13.500 21.544 -20.276 1.00 96.06 92 SER A N 1
ATOM 757 C CA . SER A 1 92 ? -13.377 20.105 -20.531 1.00 96.06 92 SER A CA 1
ATOM 758 C C . SER A 1 92 ? -12.994 19.814 -21.981 1.00 96.06 92 SER A C 1
ATOM 760 O O . SER A 1 92 ? -12.232 18.881 -22.225 1.00 96.06 92 SER A O 1
ATOM 762 N N . LYS A 1 93 ? -13.506 20.590 -22.945 1.00 96.50 93 LYS A N 1
ATOM 763 C CA . LYS A 1 93 ? -13.146 20.452 -24.361 1.00 96.50 93 LYS A CA 1
ATOM 764 C C . LYS A 1 93 ? -11.714 20.916 -24.631 1.00 96.50 93 LYS A C 1
ATOM 766 O O . LYS A 1 93 ? -11.013 20.279 -25.412 1.00 96.50 93 LY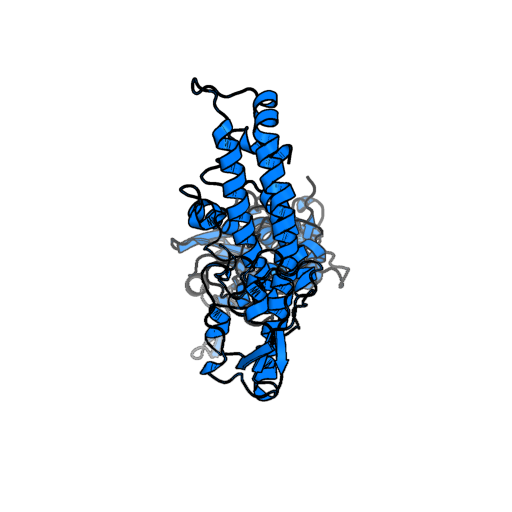S A O 1
ATOM 771 N N . GLU A 1 94 ? -11.287 22.002 -23.993 1.00 96.06 94 GLU A N 1
ATOM 772 C CA . GLU A 1 94 ? -9.942 22.572 -24.145 1.00 96.06 94 GLU A CA 1
ATOM 773 C C . GLU A 1 94 ? -8.850 21.681 -23.533 1.00 96.06 94 GLU A C 1
ATOM 775 O O . GLU A 1 94 ? -7.778 21.555 -24.121 1.00 96.06 94 GLU A O 1
ATOM 780 N N . VAL A 1 95 ? -9.117 21.014 -22.403 1.00 96.56 95 VAL A N 1
ATOM 781 C CA . VAL A 1 95 ? -8.141 20.120 -21.746 1.00 96.56 95 VAL A CA 1
ATOM 782 C C . VAL A 1 95 ? -8.160 18.686 -22.269 1.00 96.56 95 VAL A C 1
ATOM 784 O O . VAL A 1 95 ? -7.253 17.913 -21.964 1.00 96.56 95 VAL A O 1
ATO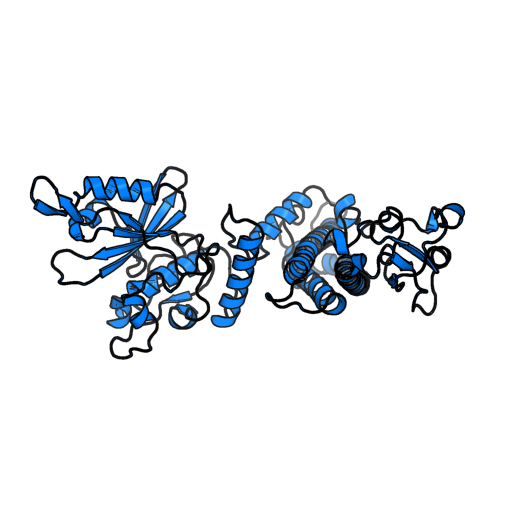M 787 N N . GLN A 1 96 ? -9.151 18.310 -23.083 1.00 96.06 96 GLN A N 1
ATOM 788 C CA . GLN A 1 96 ? -9.261 16.954 -23.626 1.00 96.06 96 GLN A CA 1
ATOM 789 C C . GLN A 1 96 ? -7.989 16.479 -24.362 1.00 96.06 96 GLN A C 1
ATOM 791 O O . GLN A 1 96 ? -7.607 15.323 -24.159 1.00 96.06 96 GLN A O 1
ATOM 796 N N . PRO A 1 97 ? -7.290 17.309 -25.168 1.00 96.56 97 PRO A N 1
ATOM 797 C CA . PRO A 1 97 ? -6.020 16.915 -25.775 1.00 96.56 97 PRO A CA 1
ATOM 798 C C . PRO A 1 97 ? -4.931 16.593 -24.743 1.00 96.56 97 PRO A C 1
ATOM 800 O O . PRO A 1 97 ? -4.218 15.612 -24.924 1.00 96.56 97 PRO A O 1
ATOM 803 N N . ILE A 1 98 ? -4.842 17.351 -23.641 1.00 95.44 98 ILE A N 1
ATOM 804 C CA . ILE A 1 98 ? -3.892 17.096 -22.541 1.00 95.44 98 ILE A CA 1
ATOM 805 C C . ILE A 1 98 ? -4.225 15.757 -21.879 1.00 95.44 98 ILE A C 1
ATOM 807 O O . ILE A 1 98 ? -3.369 14.878 -21.785 1.00 95.44 98 ILE A O 1
ATOM 811 N N . ALA A 1 99 ? -5.491 15.577 -21.492 1.00 94.12 99 ALA A N 1
ATOM 812 C CA . ALA A 1 99 ? -5.974 14.362 -20.844 1.00 94.12 99 ALA A CA 1
ATOM 813 C C . ALA A 1 99 ? -5.716 13.111 -21.699 1.00 94.12 99 ALA A C 1
ATOM 815 O O . ALA A 1 99 ? -5.214 12.109 -21.199 1.00 94.12 99 ALA A O 1
ATOM 816 N N . THR A 1 100 ? -6.024 13.184 -22.996 1.00 94.81 100 THR A N 1
ATOM 817 C CA . THR A 1 100 ? -5.840 12.072 -23.943 1.00 94.81 100 THR A CA 1
ATOM 818 C C . THR A 1 100 ? -4.355 11.777 -24.148 1.00 94.81 100 THR A C 1
ATOM 820 O O . THR A 1 100 ? -3.921 10.630 -24.078 1.00 94.81 100 THR A O 1
ATOM 823 N N . HIS A 1 101 ? -3.533 12.806 -24.353 1.00 95.88 101 HIS A N 1
ATOM 824 C CA . HIS A 1 101 ? -2.113 12.594 -24.605 1.00 95.88 101 HIS A CA 1
ATOM 825 C C . HIS A 1 101 ? -1.412 11.955 -23.398 1.00 95.88 101 HIS A C 1
ATOM 827 O O . HIS A 1 101 ? -0.716 10.954 -23.560 1.00 95.88 101 HIS A O 1
ATOM 833 N N . GLN A 1 102 ? -1.658 12.464 -22.187 1.00 96.62 102 GLN A N 1
ATOM 834 C CA . GLN A 1 102 ? -0.977 11.983 -20.983 1.00 96.62 102 GLN A CA 1
ATOM 835 C C . GLN A 1 102 ? -1.558 10.676 -20.431 1.00 96.62 102 GLN A C 1
ATOM 837 O O . GLN A 1 102 ? -0.798 9.779 -20.064 1.00 96.62 102 GLN A O 1
ATOM 842 N N . MET A 1 103 ? -2.887 10.542 -20.377 1.00 96.19 103 MET A N 1
ATOM 843 C CA . MET A 1 103 ? -3.551 9.412 -19.707 1.00 96.19 103 MET A CA 1
ATOM 844 C C . MET A 1 103 ? -3.962 8.281 -20.656 1.00 96.19 103 MET A C 1
ATOM 846 O O . MET A 1 103 ? -4.498 7.280 -20.195 1.00 96.19 103 MET A O 1
ATOM 850 N N . GLU A 1 104 ? -3.704 8.409 -21.961 1.00 94.62 104 GLU A N 1
ATOM 851 C CA . GLU A 1 104 ? -3.935 7.339 -22.941 1.00 94.62 104 GLU A CA 1
ATOM 852 C C . GLU A 1 104 ? -2.669 7.041 -23.752 1.00 94.62 104 GLU A C 1
ATOM 854 O O . GLU A 1 104 ? -2.105 5.953 -23.641 1.00 94.62 104 GLU A O 1
ATOM 859 N N . HIS A 1 105 ? -2.172 7.998 -24.542 1.00 96.75 105 HIS A N 1
ATOM 860 C CA . HIS A 1 105 ? -1.048 7.739 -25.453 1.00 96.75 105 HIS A CA 1
ATOM 861 C C . HIS A 1 105 ? 0.287 7.531 -24.722 1.00 96.75 105 HIS A C 1
ATOM 863 O O . HIS A 1 105 ? 1.002 6.564 -25.003 1.00 96.75 105 HIS A O 1
ATOM 869 N N . TRP A 1 106 ? 0.622 8.405 -23.769 1.00 97.56 106 TRP A N 1
ATOM 870 C CA . TRP A 1 106 ? 1.814 8.232 -22.934 1.00 97.56 106 TRP A CA 1
ATOM 871 C C . TRP A 1 106 ? 1.664 7.036 -22.004 1.00 97.56 106 TRP A C 1
ATOM 873 O O . TRP A 1 106 ? 2.567 6.206 -21.967 1.00 97.56 106 TRP A O 1
ATOM 883 N N . LEU A 1 107 ? 0.500 6.871 -21.362 1.00 97.81 107 LEU A N 1
ATOM 884 C CA . LEU A 1 107 ? 0.234 5.717 -20.497 1.00 97.81 107 LEU A CA 1
ATOM 885 C C . LEU A 1 107 ? 0.408 4.382 -21.231 1.00 97.81 107 LEU A C 1
ATOM 887 O O . LEU A 1 107 ? 0.953 3.439 -20.666 1.00 97.81 107 LEU A O 1
ATOM 891 N N . LYS A 1 108 ? 0.024 4.298 -22.509 1.00 98.12 108 LYS A N 1
ATOM 892 C CA . LYS A 1 108 ? 0.285 3.109 -23.327 1.00 98.12 108 LYS A CA 1
ATOM 893 C C . LYS A 1 108 ? 1.786 2.850 -23.514 1.00 98.12 108 LYS A C 1
ATOM 895 O O . LYS A 1 108 ? 2.226 1.711 -23.406 1.00 98.12 108 LYS A O 1
ATOM 900 N N . THR A 1 109 ? 2.567 3.889 -23.804 1.00 97.62 109 THR A N 1
ATOM 901 C CA . THR A 1 109 ? 4.026 3.768 -23.990 1.00 97.62 109 THR A CA 1
ATOM 902 C C . THR A 1 109 ? 4.726 3.373 -22.689 1.00 97.62 109 THR A C 1
ATOM 904 O O . THR A 1 109 ? 5.620 2.525 -22.699 1.00 97.62 109 THR A O 1
ATOM 907 N N . GLU A 1 110 ? 4.282 3.952 -21.575 1.00 98.50 110 GLU A N 1
ATOM 908 C CA . GLU A 1 110 ? 4.725 3.617 -20.223 1.00 98.50 110 GLU A CA 1
ATOM 909 C C . GLU A 1 110 ? 4.379 2.171 -19.878 1.00 98.50 110 GLU A C 1
ATOM 911 O O . GLU A 1 110 ? 5.262 1.430 -19.468 1.00 98.50 110 GLU A O 1
ATOM 916 N N . TYR A 1 111 ? 3.146 1.730 -20.135 1.00 98.62 111 TYR A N 1
ATOM 917 C CA . TYR A 1 111 ? 2.726 0.343 -19.936 1.00 98.62 111 TYR A CA 1
ATOM 918 C C . TYR A 1 111 ? 3.596 -0.639 -20.733 1.00 98.62 111 TYR A C 1
ATOM 920 O O . TYR A 1 111 ? 4.140 -1.587 -20.166 1.00 98.62 111 TYR A O 1
ATOM 928 N N . ASP A 1 112 ? 3.772 -0.399 -22.037 1.00 98.19 112 ASP A N 1
ATOM 929 C CA . ASP A 1 112 ? 4.562 -1.272 -22.915 1.00 98.19 112 ASP A CA 1
ATOM 930 C C . ASP A 1 112 ? 6.030 -1.359 -22.434 1.00 98.19 112 ASP A C 1
ATOM 932 O O . ASP A 1 112 ? 6.625 -2.442 -22.416 1.00 98.19 112 ASP A O 1
ATOM 936 N N . THR A 1 113 ? 6.592 -0.244 -21.954 1.00 98.19 113 THR A N 1
ATOM 937 C CA . THR A 1 113 ? 7.947 -0.187 -21.378 1.00 98.19 113 THR A CA 1
ATOM 938 C C . THR A 1 113 ? 8.024 -0.873 -20.012 1.00 98.19 113 THR A C 1
ATOM 940 O O . THR A 1 113 ? 8.975 -1.612 -19.753 1.00 98.19 113 THR A O 1
ATOM 943 N N . ALA A 1 114 ? 7.018 -0.687 -19.156 1.00 98.44 114 ALA A N 1
ATOM 944 C CA . ALA A 1 114 ? 6.926 -1.295 -17.834 1.00 98.44 114 ALA A CA 1
ATOM 945 C C . ALA A 1 114 ? 6.873 -2.826 -17.918 1.00 98.44 114 ALA A C 1
ATOM 947 O O . ALA A 1 114 ? 7.577 -3.489 -17.163 1.00 98.44 114 ALA A O 1
ATOM 948 N N . VAL A 1 115 ? 6.132 -3.397 -18.880 1.00 98.62 115 VAL A N 1
ATOM 949 C CA . VAL A 1 115 ? 6.105 -4.856 -19.114 1.00 98.62 115 VAL A CA 1
ATOM 950 C C . VAL A 1 115 ? 7.513 -5.384 -19.393 1.00 98.62 115 VAL A C 1
ATOM 952 O O . VAL A 1 115 ? 7.947 -6.366 -18.794 1.00 98.62 115 VAL A O 1
ATOM 955 N N . ILE A 1 116 ? 8.242 -4.728 -20.298 1.00 97.69 116 ILE A N 1
ATOM 956 C CA . ILE A 1 116 ? 9.591 -5.154 -20.690 1.00 97.69 116 ILE A CA 1
ATOM 957 C C . ILE A 1 116 ? 10.558 -5.033 -19.509 1.00 97.69 116 ILE A C 1
ATOM 959 O O . ILE A 1 116 ? 11.322 -5.956 -19.234 1.00 97.69 116 ILE A O 1
ATOM 963 N N . ARG A 1 117 ? 10.508 -3.914 -18.783 1.00 98.06 117 ARG A N 1
ATOM 964 C CA . ARG A 1 117 ? 11.398 -3.670 -17.643 1.00 98.06 117 ARG A CA 1
ATOM 965 C C . ARG A 1 117 ? 11.089 -4.568 -16.449 1.00 98.06 117 ARG A C 1
ATOM 967 O O . ARG A 1 117 ? 12.015 -4.981 -15.761 1.00 98.06 117 ARG A O 1
ATOM 974 N N . ALA A 1 118 ? 9.828 -4.935 -16.235 1.00 98.19 118 ALA A N 1
ATOM 975 C CA . ALA A 1 118 ? 9.445 -5.920 -15.228 1.00 98.19 118 ALA A CA 1
ATOM 976 C C . ALA A 1 118 ? 9.980 -7.321 -15.569 1.00 98.19 118 ALA A C 1
ATOM 978 O O . ALA A 1 118 ? 10.458 -8.018 -14.679 1.00 98.19 118 ALA A O 1
ATOM 979 N N . HIS A 1 119 ? 9.983 -7.708 -16.850 1.00 98.12 119 HIS A N 1
ATOM 980 C CA . HIS A 1 119 ? 10.642 -8.942 -17.292 1.00 98.12 119 HIS A CA 1
ATOM 981 C C . HIS A 1 119 ? 12.150 -8.898 -17.035 1.00 98.12 119 HIS A C 1
ATOM 983 O O . HIS A 1 119 ? 12.702 -9.802 -16.420 1.00 98.12 119 HIS A O 1
ATOM 989 N N . GLN A 1 120 ? 12.811 -7.803 -17.417 1.00 97.19 120 GLN A N 1
ATOM 990 C CA . GLN A 1 120 ? 14.245 -7.611 -17.167 1.00 97.19 120 GLN A CA 1
ATOM 991 C C . GLN A 1 120 ? 14.582 -7.612 -15.671 1.00 97.19 120 GLN A C 1
ATOM 993 O O . GLN A 1 120 ? 15.643 -8.092 -15.279 1.00 97.19 120 GLN A O 1
ATOM 998 N N . ALA A 1 121 ? 13.687 -7.100 -14.821 1.00 96.88 121 ALA A N 1
ATOM 999 C CA . ALA A 1 121 ? 13.849 -7.173 -13.377 1.00 96.88 121 ALA A CA 1
ATOM 1000 C C . ALA A 1 121 ? 13.826 -8.629 -12.886 1.00 96.88 121 ALA A C 1
ATOM 1002 O O . ALA A 1 121 ? 14.671 -8.995 -12.073 1.00 96.88 121 ALA A O 1
ATOM 1003 N N . ALA A 1 122 ? 12.915 -9.464 -13.399 1.00 96.69 122 ALA A N 1
ATOM 1004 C CA . ALA A 1 122 ? 12.874 -10.895 -13.088 1.00 96.69 122 ALA A CA 1
ATOM 1005 C C . ALA A 1 122 ? 14.132 -11.629 -13.582 1.00 96.69 122 ALA A C 1
ATOM 1007 O O . ALA A 1 122 ? 14.732 -12.383 -12.813 1.00 96.69 122 ALA A O 1
ATOM 1008 N N . ASP A 1 123 ? 14.574 -11.350 -14.813 1.00 97.19 123 ASP A N 1
ATOM 1009 C CA . ASP A 1 123 ? 15.816 -11.897 -15.373 1.00 97.19 123 ASP A CA 1
ATOM 1010 C C . ASP A 1 123 ? 17.013 -11.547 -14.478 1.00 97.19 123 ASP A C 1
ATOM 1012 O O . ASP A 1 123 ? 17.816 -12.411 -14.133 1.00 97.19 123 ASP A O 1
ATOM 1016 N N . TRP A 1 124 ? 17.094 -10.302 -13.998 1.00 96.19 124 TRP A N 1
ATOM 1017 C CA . TRP A 1 124 ? 18.176 -9.879 -13.108 1.00 96.19 124 TRP A CA 1
ATOM 1018 C C . TRP A 1 124 ? 18.192 -10.643 -11.780 1.00 96.19 124 TRP A C 1
ATOM 1020 O O . TRP A 1 124 ? 19.259 -11.009 -11.284 1.00 96.19 124 TRP A O 1
ATOM 1030 N N . ARG A 1 125 ? 17.016 -10.928 -11.201 1.00 93.50 125 ARG A N 1
ATOM 1031 C CA . ARG A 1 125 ? 16.912 -11.769 -9.995 1.00 93.50 125 ARG A CA 1
ATOM 1032 C C . ARG A 1 125 ? 17.432 -13.177 -10.253 1.00 93.50 125 ARG A C 1
ATOM 1034 O O . ARG A 1 125 ? 18.065 -13.758 -9.372 1.00 93.50 125 ARG A O 1
ATOM 1041 N N . GLN A 1 126 ? 17.183 -13.718 -11.443 1.00 95.44 126 GLN A N 1
ATOM 1042 C CA . GLN A 1 126 ? 17.741 -15.001 -11.848 1.00 95.44 126 GLN A CA 1
ATOM 1043 C C . GLN A 1 126 ? 19.264 -14.926 -12.004 1.00 95.44 126 GLN A C 1
ATOM 1045 O O . GLN A 1 126 ? 19.951 -15.758 -11.414 1.00 95.44 126 GLN A O 1
ATOM 1050 N N . PHE A 1 127 ? 19.789 -13.915 -12.700 1.00 97.00 127 PHE A N 1
ATOM 1051 C CA . PHE A 1 127 ? 21.229 -13.729 -12.898 1.00 97.00 127 PHE A CA 1
ATOM 1052 C C . PHE A 1 127 ? 21.992 -13.687 -11.572 1.00 97.00 127 PHE A C 1
ATOM 1054 O O . PHE A 1 127 ? 22.997 -14.371 -11.404 1.00 97.00 127 PHE A O 1
ATOM 1061 N N . GLU A 1 128 ? 21.476 -12.952 -10.585 1.00 93.56 128 GLU A N 1
ATOM 1062 C CA . GLU A 1 128 ? 22.084 -12.883 -9.251 1.00 93.56 128 GLU A CA 1
ATOM 1063 C C . GLU A 1 128 ? 22.082 -14.231 -8.514 1.00 93.56 128 GLU A C 1
ATOM 1065 O O . GLU A 1 128 ? 22.997 -14.494 -7.734 1.00 93.56 128 GLU A O 1
ATOM 1070 N N . ARG A 1 129 ? 21.079 -15.092 -8.744 1.00 93.44 129 ARG A N 1
ATOM 1071 C CA . ARG A 1 129 ? 21.006 -16.432 -8.135 1.00 93.44 129 ARG A CA 1
ATOM 1072 C C . ARG A 1 129 ? 21.981 -17.423 -8.754 1.00 93.44 129 ARG A C 1
ATOM 1074 O O . ARG A 1 129 ? 22.437 -18.324 -8.058 1.00 93.44 129 ARG A O 1
ATOM 1081 N N . GLU A 1 130 ? 22.244 -17.305 -10.050 1.00 95.81 130 GLU A N 1
ATOM 1082 C CA . GLU A 1 130 ? 23.020 -18.295 -10.805 1.00 95.81 130 GLU A CA 1
ATOM 1083 C C . GLU A 1 130 ? 24.460 -17.864 -11.097 1.00 95.81 130 GLU A C 1
ATOM 1085 O O . GLU A 1 130 ? 25.223 -18.659 -11.644 1.00 95.81 130 GLU A O 1
ATOM 1090 N N . LYS A 1 131 ? 24.861 -16.651 -10.693 1.00 96.06 131 LYS A N 1
ATOM 1091 C CA . LYS A 1 131 ? 26.193 -16.086 -10.968 1.00 96.06 131 LYS A CA 1
ATOM 1092 C C . LYS A 1 131 ? 27.375 -16.921 -10.470 1.00 96.06 131 LYS A C 1
ATOM 1094 O O . LYS A 1 131 ? 28.475 -16.766 -10.982 1.00 96.06 131 LYS A O 1
ATOM 1099 N N . ASP A 1 132 ? 27.170 -17.823 -9.512 1.00 95.56 132 ASP A N 1
ATOM 1100 C CA . ASP A 1 132 ? 28.218 -18.756 -9.071 1.00 95.56 132 ASP A CA 1
ATOM 1101 C C . ASP A 1 132 ? 28.556 -19.816 -10.141 1.00 95.56 132 ASP A C 1
ATOM 1103 O O . ASP A 1 132 ? 29.628 -20.419 -10.103 1.00 95.56 132 ASP A O 1
ATOM 1107 N N . ILE A 1 133 ? 27.644 -20.052 -11.091 1.00 96.94 133 ILE A N 1
ATOM 1108 C CA . ILE A 1 133 ? 27.772 -21.025 -12.188 1.00 96.94 133 ILE A CA 1
ATOM 1109 C C . ILE A 1 133 ? 27.895 -20.305 -13.537 1.00 96.94 133 ILE A C 1
ATOM 1111 O O . ILE A 1 133 ? 28.721 -20.686 -14.361 1.00 96.94 133 ILE A O 1
ATOM 1115 N N . LEU A 1 134 ? 27.087 -19.264 -13.756 1.00 97.88 134 LEU A N 1
ATOM 1116 C CA . LEU A 1 134 ? 27.060 -18.443 -14.967 1.00 97.88 134 LEU A CA 1
ATOM 1117 C C . LEU A 1 134 ? 27.395 -16.987 -14.594 1.00 97.88 134 LEU A C 1
ATOM 1119 O O . LEU A 1 134 ? 26.490 -16.159 -14.470 1.00 97.88 134 LEU A O 1
ATOM 1123 N N . PRO A 1 135 ? 28.679 -16.666 -14.348 1.00 97.75 135 PRO A N 1
ATOM 1124 C CA . PRO A 1 135 ? 29.084 -15.400 -13.732 1.00 97.75 135 PRO A CA 1
ATOM 1125 C C . PRO A 1 135 ? 28.938 -14.179 -14.639 1.00 97.75 135 PRO A C 1
ATOM 1127 O O . PRO A 1 135 ? 29.015 -13.051 -14.146 1.00 97.75 135 PRO A O 1
ATOM 1130 N N . ASN A 1 136 ? 28.745 -14.378 -15.945 1.00 98.56 136 ASN A N 1
ATOM 1131 C CA . ASN A 1 136 ? 28.752 -13.315 -16.941 1.00 98.56 136 ASN A CA 1
ATOM 1132 C C . ASN A 1 136 ? 27.379 -13.138 -17.592 1.00 98.56 136 ASN A C 1
ATOM 1134 O O . ASN A 1 136 ? 26.606 -14.082 -17.727 1.00 98.56 136 ASN A O 1
ATOM 1138 N N . LEU A 1 137 ? 27.104 -11.920 -18.052 1.00 98.56 137 LEU A N 1
ATOM 1139 C CA . LEU A 1 137 ? 25.952 -11.560 -18.869 1.00 98.56 137 LEU A CA 1
ATOM 1140 C C . LEU A 1 137 ? 26.411 -11.201 -20.273 1.00 98.56 137 LEU A C 1
ATOM 1142 O O . LEU A 1 137 ? 27.405 -10.496 -20.441 1.00 98.56 137 LEU A O 1
ATOM 1146 N N . LYS A 1 138 ? 25.649 -11.638 -21.272 1.00 98.50 138 LYS A N 1
ATOM 1147 C CA . LYS A 1 138 ? 25.849 -11.306 -22.680 1.00 98.50 138 LYS A CA 1
ATOM 1148 C C . LYS A 1 138 ? 24.700 -10.463 -23.200 1.00 98.50 138 LYS A C 1
ATOM 1150 O O . LYS A 1 138 ? 23.539 -10.864 -23.104 1.00 98.50 138 LYS A O 1
ATOM 1155 N N . TRP A 1 139 ? 25.026 -9.328 -23.810 1.00 98.12 139 TRP A N 1
ATOM 1156 C CA . TRP A 1 139 ? 24.044 -8.493 -24.498 1.00 98.12 139 TRP A CA 1
ATOM 1157 C C . TRP A 1 139 ? 23.676 -9.101 -25.850 1.00 98.12 139 TRP A C 1
ATOM 1159 O O . TRP A 1 139 ? 24.524 -9.246 -26.733 1.00 98.12 139 TRP A O 1
ATOM 1169 N N . LEU A 1 140 ? 22.402 -9.446 -26.035 1.00 97.75 140 LEU A N 1
ATOM 1170 C CA . LEU A 1 140 ? 21.911 -10.071 -27.262 1.00 97.75 140 LEU A CA 1
ATOM 1171 C C . LEU A 1 140 ? 21.247 -9.060 -28.216 1.00 97.75 140 LEU A C 1
ATOM 1173 O O . LEU A 1 140 ? 20.717 -8.035 -27.774 1.00 97.75 140 LEU A O 1
ATOM 1177 N N . PRO A 1 141 ? 21.227 -9.344 -29.533 1.00 97.06 141 PRO A N 1
ATOM 1178 C CA . PRO A 1 141 ? 20.504 -8.520 -30.490 1.00 97.06 141 PRO A CA 1
ATOM 1179 C C . PRO A 1 141 ? 19.023 -8.342 -30.136 1.00 97.06 141 PRO A C 1
ATOM 1181 O O . PRO A 1 141 ? 18.357 -9.260 -29.658 1.00 97.06 141 PRO A O 1
ATOM 1184 N N . SER A 1 142 ? 18.499 -7.147 -30.408 1.00 95.56 142 SER A N 1
ATOM 1185 C CA . SER A 1 142 ? 17.089 -6.813 -30.186 1.00 95.56 142 SER A CA 1
ATOM 1186 C C . SER A 1 142 ? 16.153 -7.649 -31.058 1.00 95.56 142 SER A C 1
ATOM 1188 O O . SER A 1 142 ? 16.441 -7.905 -32.225 1.00 95.56 142 SER A O 1
ATOM 1190 N N . THR A 1 143 ? 14.972 -7.973 -30.529 1.00 93.25 143 THR A N 1
ATOM 1191 C CA . THR A 1 143 ? 13.877 -8.599 -31.296 1.00 93.25 143 THR A CA 1
ATOM 1192 C C . THR A 1 143 ? 13.022 -7.587 -32.077 1.00 93.25 143 THR A C 1
ATOM 1194 O O . THR A 1 143 ? 12.031 -7.955 -32.708 1.00 93.25 143 THR A O 1
ATOM 1197 N N . SER A 1 144 ? 13.367 -6.294 -32.038 1.00 91.88 144 SER A N 1
ATOM 1198 C CA . SER A 1 144 ? 12.686 -5.256 -32.821 1.00 91.88 144 SER A CA 1
ATOM 1199 C C . SER A 1 144 ? 12.901 -5.441 -34.328 1.00 91.88 144 SER A C 1
ATOM 1201 O O . SER A 1 144 ? 14.004 -5.750 -34.767 1.00 91.88 144 SER A O 1
ATOM 1203 N N . ILE A 1 145 ? 11.868 -5.153 -35.131 1.00 91.06 145 ILE A N 1
ATOM 1204 C CA . ILE A 1 145 ? 11.957 -5.117 -36.605 1.00 91.06 145 ILE A CA 1
ATOM 1205 C C . ILE A 1 145 ? 12.910 -3.997 -37.064 1.00 91.06 145 ILE A C 1
ATOM 1207 O O . ILE A 1 145 ? 13.626 -4.141 -38.053 1.00 91.06 145 ILE A O 1
ATOM 1211 N N . HIS A 1 146 ? 12.946 -2.889 -36.319 1.00 90.31 146 HIS A N 1
ATOM 1212 C CA . HIS A 1 146 ? 13.809 -1.738 -36.579 1.00 90.31 146 HIS A CA 1
ATOM 1213 C C . HIS A 1 146 ? 14.629 -1.422 -35.320 1.00 90.31 146 HIS A C 1
ATOM 1215 O O . HIS A 1 146 ? 14.233 -0.572 -34.522 1.00 90.31 146 HIS A O 1
ATOM 1221 N N . PRO A 1 147 ? 15.733 -2.150 -35.075 1.00 90.38 147 PRO A N 1
ATOM 1222 C CA . PRO A 1 147 ? 16.587 -1.894 -33.923 1.00 90.38 147 PRO A CA 1
ATOM 1223 C C . PRO A 1 147 ? 17.373 -0.591 -34.108 1.00 90.38 147 PRO A C 1
ATOM 1225 O O . PRO A 1 147 ? 18.007 -0.397 -35.154 1.00 90.38 147 PRO A O 1
ATOM 1228 N N . GLY A 1 148 ? 17.346 0.264 -33.081 1.00 88.94 148 GLY A N 1
ATOM 1229 C CA . GLY A 1 148 ? 18.129 1.500 -33.009 1.00 88.94 148 GLY A CA 1
ATOM 1230 C C . GLY A 1 148 ? 19.632 1.236 -33.110 1.00 88.94 148 GLY A C 1
ATOM 1231 O O . GLY A 1 148 ? 20.105 0.153 -32.765 1.00 88.94 148 GLY A O 1
ATOM 1232 N N . ALA A 1 149 ? 20.375 2.189 -33.674 1.00 91.12 149 ALA A N 1
ATOM 1233 C CA . ALA A 1 149 ? 21.826 2.073 -33.829 1.00 91.12 149 ALA A CA 1
ATOM 1234 C C . ALA A 1 149 ? 22.576 2.270 -32.501 1.00 91.12 149 ALA A C 1
ATOM 1236 O O . ALA A 1 149 ? 23.627 1.661 -32.316 1.00 91.12 149 ALA A O 1
ATOM 1237 N N . ASP A 1 150 ? 21.985 3.039 -31.588 1.00 90.19 150 ASP A N 1
ATOM 1238 C CA . ASP A 1 150 ? 22.469 3.362 -30.245 1.00 90.19 150 ASP A CA 1
ATOM 1239 C C . ASP A 1 150 ? 22.814 2.117 -29.418 1.00 90.19 150 ASP A C 1
ATOM 1241 O O . ASP A 1 150 ? 23.829 2.097 -28.738 1.00 90.19 150 ASP A O 1
ATOM 1245 N N . HIS A 1 151 ? 22.041 1.032 -29.530 1.00 93.19 151 HIS A N 1
ATOM 1246 C CA . HIS A 1 151 ? 22.325 -0.204 -28.781 1.00 93.19 151 HIS A CA 1
ATOM 1247 C C . HIS A 1 151 ? 23.066 -1.288 -29.566 1.00 93.19 151 HIS A C 1
ATOM 1249 O O . HIS A 1 151 ? 23.519 -2.264 -28.969 1.00 93.19 151 HIS A O 1
ATOM 1255 N N . LYS A 1 152 ? 23.205 -1.161 -30.893 1.00 94.25 152 LYS A N 1
ATOM 1256 C CA . LYS A 1 152 ? 23.887 -2.186 -31.710 1.00 94.25 152 LYS A CA 1
ATOM 1257 C C . LYS A 1 152 ? 25.352 -2.347 -31.339 1.00 94.25 152 LYS A C 1
ATOM 1259 O O . LYS A 1 152 ? 25.884 -3.445 -31.462 1.00 94.25 152 LYS A O 1
ATOM 1264 N N . ILE A 1 153 ? 25.978 -1.263 -30.894 1.00 94.19 153 ILE A N 1
ATOM 1265 C CA . ILE A 1 153 ? 27.392 -1.229 -30.516 1.00 94.19 153 ILE A CA 1
ATOM 1266 C C . ILE A 1 153 ? 27.707 -2.129 -29.315 1.00 94.19 153 ILE A C 1
ATOM 1268 O O . ILE A 1 153 ? 28.830 -2.604 -29.209 1.00 94.19 153 ILE A O 1
ATOM 1272 N N . PHE A 1 154 ? 26.722 -2.408 -28.453 1.00 96.12 154 PHE A N 1
ATOM 1273 C CA . PHE A 1 154 ? 26.890 -3.247 -27.262 1.00 96.12 154 PHE A CA 1
ATOM 1274 C C . PHE A 1 154 ? 26.580 -4.728 -27.507 1.00 96.12 154 PHE A C 1
ATOM 1276 O O . PHE A 1 154 ? 26.775 -5.558 -26.623 1.00 96.12 154 PHE A O 1
ATOM 1283 N N . TRP A 1 155 ? 26.066 -5.098 -28.684 1.00 96.81 155 TRP A N 1
ATOM 1284 C CA . TRP A 1 155 ? 25.695 -6.485 -28.959 1.00 96.81 155 TRP A CA 1
ATOM 1285 C C . TRP A 1 155 ? 26.921 -7.398 -28.950 1.00 96.81 155 TRP A C 1
ATOM 1287 O O . TRP A 1 155 ? 27.903 -7.161 -29.647 1.00 96.81 155 TRP A O 1
ATOM 1297 N N . GLY A 1 156 ? 26.831 -8.487 -28.190 1.00 97.19 156 GLY A N 1
ATOM 1298 C CA . GLY A 1 156 ? 27.923 -9.434 -27.998 1.00 97.19 156 GLY A CA 1
ATOM 1299 C C . GLY A 1 156 ? 28.881 -9.074 -26.863 1.00 97.19 156 GLY A C 1
ATOM 1300 O O . GLY A 1 156 ? 29.752 -9.888 -26.573 1.00 97.19 156 GLY A O 1
ATOM 1301 N N . THR A 1 157 ? 28.720 -7.927 -26.192 1.00 98.12 157 THR A N 1
ATOM 1302 C CA . THR A 1 157 ? 29.472 -7.618 -24.969 1.00 98.12 157 THR A CA 1
ATOM 1303 C C . THR A 1 157 ? 29.135 -8.640 -23.881 1.00 98.12 157 THR A C 1
ATOM 1305 O O . THR A 1 157 ? 27.960 -8.834 -23.558 1.00 98.12 157 THR A O 1
ATOM 1308 N N . VAL A 1 158 ? 30.170 -9.290 -23.339 1.00 98.50 158 VAL A N 1
ATOM 1309 C CA . VAL A 1 158 ? 30.101 -10.287 -22.262 1.00 98.50 158 VAL A CA 1
ATOM 1310 C C . VAL A 1 158 ? 30.854 -9.749 -21.051 1.00 98.50 158 VAL A C 1
ATOM 1312 O O . VAL A 1 158 ? 32.065 -9.552 -21.126 1.00 98.50 158 VAL A O 1
ATOM 1315 N N . LEU A 1 159 ? 30.170 -9.502 -19.934 1.00 98.44 159 LEU A N 1
ATOM 1316 C CA . LEU A 1 159 ? 30.788 -8.959 -18.715 1.00 98.44 159 LEU A CA 1
ATOM 1317 C C . LEU A 1 159 ? 30.202 -9.603 -17.455 1.00 98.44 159 LEU A C 1
ATOM 1319 O O . LEU A 1 159 ? 29.043 -10.015 -17.494 1.00 98.44 159 LEU A O 1
ATOM 1323 N N . PRO A 1 160 ? 30.943 -9.643 -16.332 1.00 98.06 160 PRO A N 1
ATOM 1324 C CA . PRO A 1 160 ? 30.428 -10.152 -15.061 1.00 98.06 160 PRO A CA 1
ATOM 1325 C C . PRO A 1 160 ? 29.109 -9.490 -14.649 1.00 98.06 160 PRO A C 1
ATOM 1327 O O . PRO A 1 160 ? 28.904 -8.307 -14.934 1.00 98.06 160 PRO A O 1
ATOM 1330 N N . VAL A 1 161 ? 28.225 -10.224 -13.963 1.00 97.56 161 VAL A N 1
ATOM 1331 C CA . VAL A 1 161 ? 26.909 -9.723 -13.497 1.00 97.56 161 VAL A CA 1
ATOM 1332 C C . VAL A 1 161 ? 27.037 -8.415 -12.700 1.00 97.56 161 VAL A C 1
ATOM 1334 O O . VAL A 1 161 ? 26.215 -7.511 -12.840 1.00 97.56 161 VAL A O 1
ATOM 1337 N N . ASP A 1 162 ? 28.094 -8.277 -11.901 1.00 95.06 162 ASP A N 1
ATOM 1338 C CA . ASP A 1 162 ? 28.364 -7.129 -11.029 1.00 95.06 162 ASP A CA 1
ATOM 1339 C C . ASP A 1 162 ? 29.229 -6.030 -11.676 1.00 95.06 162 ASP A C 1
ATOM 1341 O O . ASP A 1 162 ? 29.573 -5.037 -11.024 1.00 95.06 162 ASP A O 1
ATOM 1345 N N . HIS A 1 163 ? 29.558 -6.161 -12.964 1.00 96.38 163 HIS A N 1
ATOM 1346 C CA . HIS A 1 163 ? 30.420 -5.208 -13.650 1.00 96.38 163 HIS A CA 1
ATOM 1347 C C . HIS A 1 163 ? 29.776 -3.802 -13.721 1.00 96.38 163 HIS A C 1
ATOM 1349 O O . HIS A 1 163 ? 28.624 -3.670 -14.144 1.00 96.38 163 HIS A O 1
ATOM 1355 N N . PRO A 1 164 ? 30.506 -2.713 -13.386 1.00 93.19 164 PRO A N 1
ATOM 1356 C CA . PRO A 1 164 ? 29.977 -1.344 -13.398 1.00 93.19 164 PRO A CA 1
ATOM 1357 C C . PRO A 1 164 ? 29.357 -0.878 -14.720 1.00 93.19 164 PRO A C 1
ATOM 1359 O O . PRO A 1 164 ? 28.477 -0.023 -14.691 1.00 93.19 164 PRO A O 1
ATOM 1362 N N . PHE A 1 165 ? 29.776 -1.453 -15.852 1.00 94.12 165 PHE A N 1
ATOM 1363 C CA . PHE A 1 165 ? 29.193 -1.195 -17.177 1.00 94.12 165 PHE A CA 1
ATOM 1364 C C . PHE A 1 165 ? 27.662 -1.266 -17.159 1.00 94.12 165 PHE A C 1
ATOM 1366 O O . PHE A 1 165 ? 27.007 -0.352 -17.650 1.00 94.12 165 PHE A O 1
ATOM 1373 N N . TRP A 1 166 ? 27.086 -2.272 -16.489 1.00 94.25 166 TRP A N 1
ATOM 1374 C CA . TRP A 1 166 ? 25.637 -2.479 -16.446 1.00 94.25 166 TRP A CA 1
ATOM 1375 C C . TRP A 1 166 ? 24.862 -1.372 -15.721 1.00 94.25 166 TRP A C 1
ATOM 1377 O O . TRP A 1 166 ? 23.645 -1.247 -15.879 1.00 94.25 166 TRP A O 1
ATOM 1387 N N . LYS A 1 167 ? 25.542 -0.538 -14.924 1.00 87.00 167 LYS A N 1
ATOM 1388 C CA . LYS A 1 167 ? 24.922 0.636 -14.293 1.00 87.00 167 LYS A CA 1
ATOM 1389 C C . LYS A 1 167 ? 24.667 1.745 -15.310 1.00 87.00 167 LYS A C 1
ATOM 1391 O O . LYS A 1 167 ? 23.647 2.421 -15.200 1.00 87.00 167 LYS A O 1
ATOM 1396 N N . SER A 1 168 ? 25.553 1.884 -16.293 1.00 85.31 168 SER A N 1
ATOM 1397 C CA . SER A 1 168 ? 25.509 2.946 -17.303 1.00 85.31 168 SER A CA 1
ATOM 1398 C C . SER A 1 168 ? 24.881 2.501 -18.623 1.00 85.31 168 SER A C 1
ATOM 1400 O O . SER A 1 168 ? 24.227 3.315 -19.263 1.00 85.31 168 SER A O 1
ATOM 1402 N N . HIS A 1 169 ? 25.040 1.228 -18.997 1.00 91.00 169 HIS A N 1
ATOM 1403 C CA . HIS A 1 169 ? 24.566 0.669 -20.264 1.00 91.00 169 HIS A CA 1
ATOM 1404 C C . HIS A 1 169 ? 23.939 -0.700 -20.020 1.00 91.00 169 HIS A C 1
ATOM 1406 O O . HIS A 1 169 ? 24.617 -1.630 -19.577 1.00 91.00 169 HIS A O 1
ATOM 1412 N N . ARG A 1 170 ? 22.645 -0.855 -20.304 1.00 93.00 170 ARG A N 1
ATOM 1413 C CA . ARG A 1 170 ? 21.972 -2.164 -20.221 1.00 93.00 170 ARG A CA 1
ATOM 1414 C C . ARG A 1 170 ? 20.653 -2.149 -20.983 1.00 93.00 170 ARG A C 1
ATOM 1416 O O . ARG A 1 170 ? 20.005 -1.113 -21.072 1.00 93.00 170 ARG A O 1
ATOM 1423 N N . PRO A 1 171 ? 20.139 -3.303 -21.419 1.00 93.75 171 PRO A N 1
ATOM 1424 C CA . PRO A 1 171 ? 18.771 -3.356 -21.896 1.00 93.75 171 PRO A CA 1
ATOM 1425 C C . PRO A 1 171 ? 17.762 -2.773 -20.896 1.00 93.75 171 PRO A C 1
ATOM 1427 O O . PRO A 1 171 ? 17.851 -3.010 -19.693 1.00 93.75 171 PRO A O 1
ATOM 1430 N N . GLY A 1 172 ? 16.800 -2.010 -21.423 1.00 92.12 172 GLY A N 1
ATOM 1431 C CA . GLY A 1 172 ? 15.758 -1.346 -20.634 1.00 92.12 172 GLY A CA 1
ATOM 1432 C C . GLY A 1 172 ? 15.989 0.140 -20.362 1.00 92.12 172 GLY A C 1
ATOM 1433 O O . GLY A 1 172 ? 15.052 0.810 -19.944 1.00 92.12 172 GLY A O 1
ATOM 1434 N N . ASP A 1 173 ? 17.173 0.685 -20.632 1.00 93.19 173 ASP A N 1
ATOM 1435 C CA . ASP A 1 173 ? 17.516 2.114 -20.482 1.00 93.19 173 ASP A CA 1
ATOM 1436 C C . ASP A 1 173 ? 16.984 3.029 -21.616 1.00 93.19 173 ASP A C 1
ATOM 1438 O O . ASP A 1 173 ? 17.183 4.247 -21.612 1.00 93.19 173 ASP A O 1
ATOM 1442 N N . ARG A 1 174 ? 16.244 2.459 -22.573 1.00 93.75 174 ARG A N 1
ATOM 1443 C CA . ARG A 1 174 ? 15.500 3.154 -23.636 1.00 93.75 174 ARG A CA 1
ATOM 1444 C C . ARG A 1 174 ? 14.030 2.750 -23.609 1.00 93.75 174 ARG A C 1
ATOM 1446 O O . ARG A 1 174 ? 13.706 1.586 -23.356 1.00 93.75 174 ARG A O 1
ATOM 1453 N N . TRP A 1 175 ? 13.148 3.687 -23.958 1.00 94.25 175 TRP A N 1
ATOM 1454 C CA . TRP A 1 175 ? 11.714 3.424 -24.109 1.00 94.25 175 TRP A CA 1
ATOM 1455 C C . TRP A 1 175 ? 11.477 2.267 -25.086 1.00 94.25 175 TRP A C 1
ATOM 1457 O O . TRP A 1 175 ? 11.973 2.279 -26.213 1.00 94.25 175 TRP A O 1
ATOM 1467 N N . ASN A 1 176 ? 10.719 1.256 -24.652 1.00 92.81 176 ASN A N 1
ATOM 1468 C CA . ASN A 1 176 ? 10.425 0.043 -25.423 1.00 92.81 176 ASN A CA 1
ATOM 1469 C C . ASN A 1 176 ? 11.660 -0.728 -25.951 1.00 92.81 176 ASN A C 1
ATOM 1471 O O . ASN A 1 176 ? 11.580 -1.391 -26.991 1.00 92.81 176 ASN A O 1
ATOM 1475 N N . CYS A 1 177 ? 12.804 -0.676 -25.256 1.00 92.69 177 CYS A N 1
ATOM 1476 C CA . CYS A 1 177 ? 14.006 -1.427 -25.631 1.00 92.69 177 CYS A CA 1
ATOM 1477 C C . CYS A 1 177 ? 13.795 -2.946 -25.550 1.00 92.69 177 CYS A C 1
ATOM 1479 O O . CYS A 1 177 ? 13.684 -3.497 -24.464 1.00 92.69 177 CYS A O 1
ATOM 1481 N N . LYS A 1 178 ? 13.829 -3.649 -26.689 1.00 94.94 178 LYS A N 1
ATOM 1482 C CA . LYS A 1 178 ? 13.640 -5.116 -26.760 1.00 94.94 178 LYS A CA 1
ATOM 1483 C C . LYS A 1 178 ? 14.941 -5.928 -26.807 1.00 94.94 178 LYS A C 1
ATOM 1485 O O . LYS A 1 178 ? 14.949 -7.038 -27.344 1.00 94.94 178 LYS A O 1
ATOM 1490 N N . CYS A 1 179 ? 16.052 -5.358 -26.342 1.00 95.94 179 CYS A N 1
ATOM 1491 C CA . CYS A 1 179 ? 17.288 -6.126 -26.191 1.00 95.94 179 CYS A CA 1
ATOM 1492 C C . CYS A 1 179 ? 17.157 -7.079 -24.985 1.00 95.94 179 CYS A C 1
ATOM 1494 O O . CYS A 1 179 ? 16.617 -6.659 -23.961 1.00 95.94 179 CYS A O 1
ATOM 1496 N N . PRO A 1 180 ? 17.633 -8.330 -25.072 1.00 96.12 180 PRO A N 1
ATOM 1497 C CA . PRO A 1 180 ? 17.792 -9.200 -23.912 1.00 96.12 180 PRO A CA 1
ATOM 1498 C C . PRO A 1 180 ? 19.225 -9.188 -23.361 1.00 96.12 180 PRO A C 1
ATOM 1500 O O . PRO A 1 180 ? 20.188 -8.899 -24.078 1.00 96.12 180 PRO A O 1
ATOM 1503 N N . LEU A 1 181 ? 19.351 -9.592 -22.097 1.00 97.88 181 LEU A N 1
ATOM 1504 C CA . LEU A 1 181 ? 20.579 -10.163 -21.543 1.00 97.88 181 LEU A CA 1
ATOM 1505 C C . LEU A 1 181 ? 20.380 -11.671 -21.377 1.00 97.88 181 LEU A C 1
ATOM 1507 O O . LEU A 1 181 ? 19.261 -12.128 -21.158 1.00 97.88 181 LEU A O 1
ATOM 1511 N N . THR A 1 182 ? 21.462 -12.437 -21.460 1.00 97.75 182 THR A N 1
ATOM 1512 C CA . THR A 1 182 ? 21.484 -13.848 -21.052 1.00 97.75 182 THR A CA 1
ATOM 1513 C C . THR A 1 182 ? 22.680 -14.089 -20.151 1.00 97.75 182 THR A C 1
ATOM 1515 O O . THR A 1 182 ? 23.751 -13.536 -20.404 1.00 97.75 182 THR A O 1
ATOM 1518 N N . SER A 1 183 ? 22.521 -14.923 -19.130 1.00 97.75 183 SER A N 1
ATOM 1519 C CA . SER A 1 183 ? 23.641 -15.440 -18.350 1.00 97.75 183 SER A CA 1
ATOM 1520 C C . SER A 1 183 ? 24.458 -16.439 -19.169 1.00 97.75 183 SER A C 1
ATOM 1522 O O . SER A 1 183 ? 23.946 -17.081 -20.093 1.00 97.75 183 SER A O 1
ATOM 1524 N N . THR A 1 184 ? 25.757 -16.509 -18.891 1.00 98.12 184 THR A N 1
ATOM 1525 C CA . THR A 1 184 ? 26.717 -17.341 -19.620 1.00 98.12 184 THR A CA 1
ATOM 1526 C C . THR A 1 184 ? 27.994 -17.576 -18.803 1.00 98.12 184 THR A C 1
ATOM 1528 O O . THR A 1 184 ? 28.321 -16.809 -17.894 1.00 98.12 184 THR A O 1
ATOM 1531 N N . ASP A 1 185 ? 28.728 -18.635 -19.142 1.00 97.25 185 ASP A N 1
ATOM 1532 C CA . ASP A 1 185 ? 30.102 -18.913 -18.705 1.00 97.25 185 ASP A CA 1
ATOM 1533 C C . ASP A 1 185 ? 31.151 -18.531 -19.774 1.00 97.25 185 ASP A C 1
ATOM 1535 O O . ASP A 1 185 ? 32.348 -18.760 -19.582 1.00 97.25 185 ASP A O 1
ATOM 1539 N N . GLU A 1 186 ? 30.723 -17.919 -20.889 1.00 97.94 186 GLU A N 1
ATOM 1540 C CA . GLU A 1 186 ? 31.617 -17.391 -21.925 1.00 97.94 186 GLU A CA 1
ATOM 1541 C C . GLU A 1 186 ? 32.666 -16.433 -21.316 1.00 97.94 186 GLU A C 1
ATOM 1543 O O . GLU A 1 186 ? 32.335 -15.646 -20.421 1.00 97.94 186 GLU A O 1
ATOM 1548 N N . PRO A 1 187 ? 33.923 -16.436 -21.809 1.00 97.25 187 PRO A N 1
ATOM 1549 C CA . PRO A 1 187 ? 34.940 -15.488 -21.365 1.00 97.25 187 PRO A CA 1
ATOM 1550 C C . PRO A 1 187 ? 34.496 -14.033 -21.549 1.00 97.25 187 PRO A C 1
ATOM 1552 O O . PRO A 1 187 ? 33.894 -13.685 -22.566 1.00 97.25 187 PRO A O 1
ATOM 1555 N N . CYS A 1 188 ? 34.846 -13.171 -20.591 1.00 97.88 188 CYS A N 1
ATOM 1556 C CA . CYS A 1 188 ? 34.539 -11.746 -20.670 1.00 97.88 188 CYS A CA 1
ATOM 1557 C C . CYS A 1 188 ? 35.158 -11.103 -21.917 1.00 97.88 188 CYS A C 1
ATOM 1559 O O . CYS A 1 188 ? 36.273 -11.442 -22.326 1.00 97.88 188 CYS A O 1
ATOM 1561 N N . THR A 1 189 ? 34.468 -10.107 -22.467 1.00 97.81 189 THR A N 1
ATOM 1562 C CA . THR A 1 189 ? 35.035 -9.189 -23.453 1.00 97.81 189 THR A CA 1
ATOM 1563 C C . THR A 1 189 ? 36.303 -8.547 -22.866 1.00 97.81 189 THR A C 1
ATOM 1565 O O . THR A 1 189 ? 36.250 -8.031 -21.746 1.00 97.81 189 THR A O 1
ATOM 1568 N N . PRO A 1 190 ? 37.449 -8.582 -23.577 1.00 95.75 190 PRO A N 1
ATOM 1569 C CA . PRO A 1 190 ? 38.672 -7.910 -23.142 1.00 95.75 190 PRO A CA 1
ATOM 1570 C C . PRO A 1 190 ? 38.436 -6.423 -22.864 1.00 95.75 190 PRO A C 1
ATOM 1572 O O . PRO A 1 190 ? 37.615 -5.800 -23.531 1.00 95.75 190 PRO A O 1
ATOM 1575 N N . MET A 1 191 ? 39.166 -5.845 -21.906 1.00 91.50 191 MET A N 1
ATOM 1576 C CA . MET A 1 191 ? 38.950 -4.459 -21.459 1.00 91.50 191 MET A CA 1
ATOM 1577 C C . MET A 1 191 ? 39.038 -3.424 -22.591 1.00 91.50 191 MET A C 1
ATOM 1579 O O . MET A 1 191 ? 38.295 -2.451 -22.577 1.00 91.50 191 MET A O 1
ATOM 1583 N N . ASP A 1 192 ? 39.917 -3.638 -23.570 1.00 92.25 192 ASP A N 1
ATOM 1584 C CA . ASP A 1 192 ? 40.092 -2.799 -24.764 1.00 92.25 192 ASP A CA 1
ATOM 1585 C C . ASP A 1 192 ? 39.011 -3.017 -25.839 1.00 92.25 192 ASP A C 1
ATOM 1587 O O . ASP A 1 192 ? 38.925 -2.252 -26.797 1.00 92.25 192 ASP A O 1
ATOM 1591 N N . GLY A 1 193 ? 38.178 -4.048 -25.680 1.00 90.69 193 GLY A N 1
ATOM 1592 C CA . GLY A 1 193 ? 37.038 -4.361 -26.537 1.00 90.69 193 GLY A CA 1
ATOM 1593 C C . GLY A 1 193 ? 35.677 -3.997 -25.940 1.00 90.69 193 GLY A C 1
ATOM 1594 O O . GLY A 1 193 ? 34.663 -4.237 -26.595 1.00 90.69 193 GLY A O 1
ATOM 1595 N N . ILE A 1 194 ? 35.621 -3.457 -24.715 1.00 94.94 194 ILE A N 1
ATOM 1596 C CA . ILE A 1 194 ? 34.368 -2.987 -24.106 1.00 94.94 194 ILE A CA 1
ATOM 1597 C C . ILE A 1 194 ? 33.985 -1.659 -24.776 1.00 94.94 194 ILE A C 1
ATOM 1599 O O . ILE A 1 194 ? 34.765 -0.710 -24.701 1.00 94.94 194 ILE A O 1
ATOM 1603 N N . PRO A 1 195 ? 32.805 -1.550 -25.414 1.00 93.00 195 PRO A N 1
ATOM 1604 C CA . PRO A 1 195 ? 32.382 -0.292 -26.018 1.00 93.00 195 PRO A CA 1
ATOM 1605 C C . PRO A 1 195 ? 32.215 0.792 -24.947 1.00 93.00 195 PRO A C 1
ATOM 1607 O O . PRO A 1 195 ? 31.512 0.582 -23.961 1.00 93.00 195 PRO A O 1
ATOM 1610 N N . GLU A 1 196 ? 32.830 1.957 -25.155 1.00 87.38 196 GLU A N 1
ATOM 1611 C CA . GLU A 1 196 ? 32.753 3.087 -24.212 1.00 87.38 196 GLU A CA 1
ATOM 1612 C C . GLU A 1 196 ? 31.372 3.763 -24.188 1.00 87.38 196 GLU A C 1
ATOM 1614 O O . GLU A 1 196 ? 31.053 4.473 -23.236 1.00 87.38 196 GLU A O 1
ATOM 1619 N N . GLY A 1 197 ? 30.558 3.541 -25.225 1.00 86.69 197 GLY A N 1
ATOM 1620 C CA . GLY A 1 197 ? 29.324 4.288 -25.444 1.00 86.69 197 GLY A CA 1
ATOM 1621 C C . GLY A 1 197 ? 29.588 5.720 -25.920 1.00 86.69 197 GLY A C 1
ATOM 1622 O O . GLY A 1 197 ? 30.674 6.062 -26.393 1.00 86.69 197 GLY A O 1
ATOM 1623 N N . GLY A 1 198 ? 28.569 6.558 -25.828 1.00 86.50 198 GLY A N 1
ATOM 1624 C CA . GLY A 1 198 ? 28.514 7.900 -26.387 1.00 86.50 198 GLY A CA 1
ATOM 1625 C C . GLY A 1 198 ? 27.271 8.662 -25.920 1.00 86.50 198 GLY A C 1
ATOM 1626 O O . GLY A 1 198 ? 26.536 8.247 -25.025 1.00 86.50 198 GLY A O 1
ATOM 1627 N N . ASP A 1 199 ? 27.047 9.844 -26.495 1.00 85.00 199 ASP A N 1
ATOM 1628 C CA . ASP A 1 199 ? 25.920 10.691 -26.088 1.00 85.00 199 ASP A CA 1
ATOM 1629 C 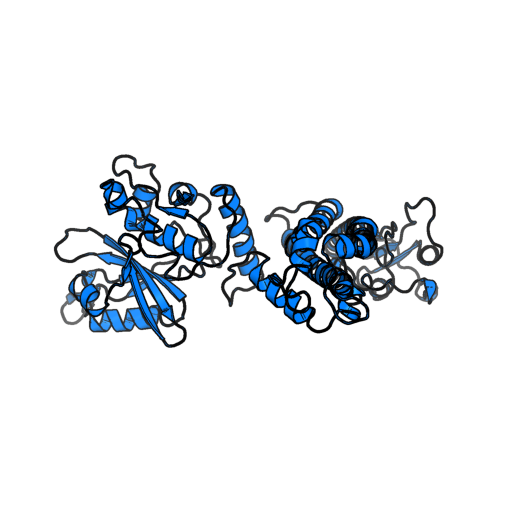C . ASP A 1 199 ? 24.559 10.114 -26.512 1.00 85.00 199 ASP A C 1
ATOM 1631 O O . ASP A 1 199 ? 23.575 10.275 -25.787 1.00 85.00 199 ASP A O 1
ATOM 1635 N N . ASP A 1 200 ? 24.512 9.396 -27.637 1.00 86.06 200 ASP A N 1
ATOM 1636 C CA . ASP A 1 200 ? 23.279 8.856 -28.224 1.00 86.06 200 ASP A CA 1
ATOM 1637 C C . ASP A 1 200 ? 22.749 7.601 -27.498 1.00 86.06 200 ASP A C 1
ATOM 1639 O O . ASP A 1 200 ? 21.588 7.226 -27.669 1.00 86.06 200 ASP A O 1
ATOM 1643 N N . ASP A 1 201 ? 23.556 6.966 -26.645 1.00 87.44 201 ASP A N 1
ATOM 1644 C CA . ASP A 1 201 ? 23.247 5.733 -25.898 1.00 87.44 201 ASP A CA 1
ATOM 1645 C C . ASP A 1 201 ? 23.075 5.940 -24.380 1.00 87.44 201 ASP A C 1
ATOM 1647 O O . ASP A 1 201 ? 22.768 5.000 -23.652 1.00 87.44 201 ASP A O 1
ATOM 1651 N N . LYS A 1 202 ? 23.158 7.184 -23.887 1.00 89.69 202 LYS A N 1
ATOM 1652 C CA . LYS A 1 202 ? 22.879 7.524 -22.476 1.00 89.69 202 LYS A CA 1
ATOM 1653 C C . LYS A 1 202 ? 21.443 7.219 -22.069 1.00 89.69 202 LYS A C 1
ATOM 1655 O O . LYS A 1 202 ? 20.572 7.790 -22.716 1.00 89.69 202 LYS A O 1
ATOM 1660 N N . PRO A 1 203 ? 21.153 6.492 -20.977 1.00 92.12 203 PRO A N 1
ATOM 1661 C CA . PRO A 1 203 ? 19.793 6.143 -20.556 1.00 92.12 203 PRO A CA 1
ATOM 1662 C C . PRO A 1 203 ? 18.779 7.295 -20.624 1.00 92.12 203 PRO A C 1
ATOM 1664 O O . PRO A 1 203 ? 19.096 8.432 -20.278 1.00 92.12 203 PRO A O 1
ATOM 1667 N N . ALA A 1 204 ? 17.558 6.999 -21.070 1.00 94.38 204 ALA A N 1
ATOM 1668 C CA . ALA A 1 204 ? 16.490 7.989 -21.139 1.00 94.38 204 ALA A CA 1
ATOM 1669 C C . ALA A 1 204 ? 16.062 8.405 -19.724 1.00 94.38 204 ALA A C 1
ATOM 1671 O O . ALA A 1 204 ? 16.156 7.616 -18.780 1.00 94.38 204 ALA A O 1
ATOM 1672 N N . ASP A 1 205 ? 15.566 9.632 -19.580 1.00 95.38 205 ASP A N 1
ATOM 1673 C CA . ASP A 1 205 ? 15.071 10.132 -18.298 1.00 95.38 205 ASP A CA 1
ATOM 1674 C C . ASP A 1 205 ? 13.947 9.240 -17.748 1.00 95.38 205 ASP A C 1
ATOM 1676 O O . ASP A 1 205 ? 13.018 8.845 -18.458 1.00 95.38 205 ASP A O 1
ATOM 1680 N N . GLY A 1 206 ? 14.084 8.869 -16.476 1.00 95.94 206 GLY A N 1
ATOM 1681 C CA . GLY A 1 206 ? 13.257 7.888 -15.780 1.00 95.94 206 GLY A CA 1
ATOM 1682 C C . GLY A 1 206 ? 13.651 6.424 -15.984 1.00 95.94 206 GLY A C 1
ATOM 1683 O O . GLY A 1 206 ? 13.054 5.568 -15.340 1.00 95.94 206 GLY A O 1
ATOM 1684 N N . LEU A 1 207 ? 14.627 6.104 -16.843 1.00 96.44 207 LEU A N 1
ATOM 1685 C CA . LEU A 1 207 ? 15.058 4.724 -17.138 1.00 96.44 207 LEU A CA 1
ATOM 1686 C C . LEU A 1 207 ? 16.527 4.437 -16.753 1.00 96.44 207 LEU A C 1
ATOM 1688 O O . LEU A 1 207 ? 17.044 3.356 -17.064 1.00 96.44 207 LEU A O 1
ATOM 1692 N N . LYS A 1 208 ? 17.186 5.373 -16.057 1.00 94.00 208 LYS A N 1
ATOM 1693 C CA . LYS A 1 208 ? 18.595 5.334 -15.615 1.00 94.00 208 LYS A CA 1
ATOM 1694 C C . LYS A 1 208 ? 18.873 4.229 -14.596 1.00 94.00 208 LYS A C 1
ATOM 1696 O O . LYS A 1 208 ? 19.977 3.687 -14.594 1.00 94.00 208 LYS A O 1
ATOM 1701 N N . GLY A 1 209 ? 17.903 3.859 -13.762 1.00 90.69 209 GLY A N 1
ATOM 1702 C CA . GLY A 1 209 ? 17.998 2.819 -12.731 1.00 90.69 209 GLY A CA 1
ATOM 1703 C C . GLY A 1 209 ? 17.769 1.401 -13.262 1.00 90.69 209 GLY A C 1
ATOM 1704 O O . GLY A 1 209 ? 16.997 1.187 -14.208 1.00 90.69 209 GLY A O 1
ATOM 1705 N N . ASN A 1 210 ? 18.480 0.418 -12.697 1.00 92.38 210 ASN A N 1
ATOM 1706 C CA . ASN A 1 210 ? 18.271 -0.995 -13.013 1.00 92.38 210 ASN A CA 1
ATOM 1707 C C . ASN A 1 210 ? 17.084 -1.517 -12.195 1.00 92.38 210 ASN A C 1
ATOM 1709 O O . ASN A 1 210 ? 17.243 -1.682 -10.984 1.00 92.38 210 ASN A O 1
ATOM 1713 N N . PRO A 1 211 ? 15.935 -1.829 -12.824 1.00 93.69 211 PRO A N 1
ATOM 1714 C CA . PRO A 1 211 ? 14.737 -2.209 -12.088 1.00 93.69 211 PRO A CA 1
ATOM 1715 C C . PRO A 1 211 ? 14.945 -3.504 -11.299 1.00 93.69 211 PRO A C 1
ATOM 1717 O O . PRO A 1 211 ? 14.335 -3.650 -10.252 1.00 93.69 211 PRO A O 1
ATOM 1720 N N . GLY A 1 212 ? 15.847 -4.394 -11.740 1.00 89.62 212 GLY A N 1
ATOM 1721 C CA . GLY A 1 212 ? 16.241 -5.625 -11.045 1.00 89.62 212 GLY A CA 1
ATOM 1722 C C . GLY A 1 212 ? 17.041 -5.418 -9.754 1.00 89.62 212 GLY A C 1
ATOM 1723 O O . GLY A 1 212 ? 17.157 -6.337 -8.943 1.00 89.62 212 GLY A O 1
ATOM 1724 N N . GLN A 1 213 ? 17.583 -4.213 -9.557 1.00 85.62 213 GLN A N 1
ATOM 1725 C CA . GLN A 1 213 ? 18.334 -3.818 -8.364 1.00 85.62 213 GLN A CA 1
ATOM 1726 C C . GLN A 1 213 ? 17.570 -2.811 -7.503 1.00 85.62 213 GLN A C 1
ATOM 1728 O O . GLN A 1 213 ? 17.666 -2.871 -6.283 1.00 85.62 213 GLN A O 1
ATOM 1733 N N . THR A 1 214 ? 16.845 -1.879 -8.126 1.00 86.19 214 THR A N 1
ATOM 1734 C CA . THR A 1 214 ? 16.159 -0.783 -7.428 1.00 86.19 214 THR A CA 1
ATOM 1735 C C . THR A 1 214 ? 14.705 -1.089 -7.096 1.00 86.19 214 THR A C 1
ATOM 1737 O O . THR A 1 214 ? 14.117 -0.371 -6.299 1.00 86.19 214 THR A O 1
ATOM 1740 N N . GLY A 1 215 ? 14.094 -2.085 -7.747 1.00 87.56 215 GLY A N 1
ATOM 1741 C CA . GLY A 1 215 ? 12.653 -2.313 -7.649 1.00 87.56 215 GLY A CA 1
ATOM 1742 C C . GLY A 1 215 ? 11.819 -1.199 -8.295 1.00 87.56 215 GLY A C 1
ATOM 1743 O O . GLY A 1 215 ? 10.609 -1.155 -8.100 1.00 87.56 215 GLY A O 1
ATOM 1744 N N . GLU A 1 216 ? 12.427 -0.284 -9.056 1.00 91.56 216 GLU A N 1
ATOM 1745 C CA . GLU A 1 216 ? 11.749 0.846 -9.700 1.00 91.56 216 GLU A CA 1
ATOM 1746 C C . GLU A 1 216 ? 11.703 0.635 -11.219 1.00 91.56 216 GLU A C 1
ATOM 1748 O O . GLU A 1 216 ? 12.733 0.665 -11.901 1.00 91.56 216 GLU A O 1
ATOM 1753 N N . LEU A 1 217 ? 10.501 0.448 -11.781 1.00 96.94 217 LEU A N 1
ATOM 1754 C CA . LEU A 1 217 ? 10.335 0.402 -13.240 1.00 96.94 217 LEU A CA 1
ATOM 1755 C C . LEU A 1 217 ? 10.640 1.756 -13.882 1.00 96.94 217 LEU A C 1
ATOM 1757 O O . LEU A 1 217 ? 11.208 1.781 -14.970 1.00 96.94 217 LEU A O 1
ATOM 1761 N N . PHE A 1 218 ? 10.341 2.849 -13.184 1.00 97.94 218 PHE A N 1
ATOM 1762 C CA . PHE A 1 218 ? 10.718 4.207 -13.554 1.00 97.94 218 PHE A CA 1
ATOM 1763 C C . PHE A 1 218 ? 11.353 4.884 -12.344 1.00 97.94 218 PHE A C 1
ATOM 1765 O O . PHE A 1 218 ? 10.760 4.883 -11.267 1.00 97.94 218 PHE A O 1
ATOM 1772 N N . ASP A 1 219 ? 12.548 5.439 -12.514 1.00 92.44 219 ASP A N 1
ATOM 1773 C CA . ASP A 1 219 ? 13.275 6.101 -11.433 1.00 92.44 219 ASP A CA 1
ATOM 1774 C C . ASP A 1 219 ? 12.946 7.601 -11.329 1.00 92.44 219 ASP A C 1
ATOM 1776 O O . ASP A 1 219 ? 12.232 8.189 -12.148 1.00 92.44 219 ASP A O 1
ATOM 1780 N N . LYS A 1 220 ? 13.509 8.243 -10.303 1.00 93.00 220 LYS A N 1
ATOM 1781 C CA . LYS A 1 220 ? 13.258 9.649 -9.951 1.00 93.00 220 LYS A CA 1
ATOM 1782 C C . LYS A 1 220 ? 13.779 10.682 -10.955 1.00 93.00 220 LYS A C 1
ATOM 1784 O O . LYS A 1 220 ? 13.444 11.851 -10.814 1.00 93.00 220 LYS A O 1
ATOM 1789 N N . SER A 1 221 ? 14.560 10.287 -11.961 1.00 95.44 221 SER A N 1
ATOM 1790 C CA . SER A 1 221 ? 14.899 11.177 -13.081 1.00 95.44 221 SER A CA 1
ATOM 1791 C C . SER A 1 221 ? 13.766 11.312 -14.097 1.00 95.44 221 SER A C 1
ATOM 1793 O O . SER A 1 221 ? 13.892 12.040 -15.073 1.00 95.44 221 SER A O 1
ATOM 1795 N N . HIS A 1 222 ? 12.645 10.605 -13.912 1.00 97.25 222 HIS A N 1
ATOM 1796 C CA . HIS A 1 222 ? 11.494 10.783 -14.784 1.00 97.25 222 HIS A CA 1
ATOM 1797 C C . HIS A 1 222 ? 10.970 12.231 -14.681 1.00 97.25 222 HIS A C 1
ATOM 1799 O O . HIS A 1 222 ? 10.835 12.742 -13.564 1.00 97.25 222 HIS A O 1
ATOM 1805 N N . PRO A 1 223 ? 10.564 12.886 -15.789 1.00 96.50 223 PRO A N 1
ATOM 1806 C CA . PRO A 1 223 ? 10.085 14.275 -15.767 1.00 96.50 223 PRO A CA 1
ATOM 1807 C C . PRO A 1 223 ? 8.899 14.552 -14.831 1.00 96.50 223 PRO A C 1
ATOM 1809 O O . PRO A 1 223 ? 8.697 15.687 -14.408 1.00 96.50 223 PRO A O 1
ATOM 1812 N N . TYR A 1 224 ? 8.114 13.527 -14.484 1.00 97.25 224 TYR A N 1
ATOM 1813 C CA . TYR A 1 224 ? 7.032 13.644 -13.492 1.00 97.25 224 TYR A CA 1
ATOM 1814 C C . TYR A 1 224 ? 7.537 13.925 -12.072 1.00 97.25 224 TYR A C 1
ATOM 1816 O O . TYR A 1 224 ? 6.773 14.437 -11.260 1.00 97.25 224 TYR A O 1
ATOM 1824 N N . VAL A 1 225 ? 8.796 13.589 -11.784 1.00 95.44 225 VAL A N 1
ATOM 1825 C CA . VAL A 1 225 ? 9.463 13.809 -10.497 1.00 95.44 225 VAL A CA 1
ATOM 1826 C C . VAL A 1 225 ? 10.459 14.963 -10.616 1.00 95.44 225 VAL A C 1
ATOM 1828 O O . VAL A 1 225 ? 10.374 15.923 -9.858 1.00 95.44 225 VAL A O 1
ATOM 1831 N N . GLU A 1 226 ? 11.359 14.922 -11.604 1.00 95.12 226 GLU A N 1
ATOM 1832 C CA . GLU A 1 226 ? 12.422 15.928 -11.768 1.00 95.12 226 GLU A CA 1
ATOM 1833 C C . GLU A 1 226 ? 11.881 17.324 -12.123 1.00 95.12 226 GLU A C 1
ATOM 1835 O O . GLU A 1 226 ? 12.473 18.346 -11.774 1.00 95.12 226 GLU A O 1
ATOM 1840 N N . HIS A 1 227 ? 10.732 17.383 -12.799 1.00 95.69 227 HIS A N 1
ATOM 1841 C CA . HIS A 1 227 ? 10.044 18.624 -13.167 1.00 95.69 227 HIS A CA 1
ATOM 1842 C C . HIS A 1 227 ? 8.622 18.653 -12.598 1.00 95.69 227 HIS A C 1
ATOM 1844 O O . HIS A 1 227 ? 7.679 19.117 -13.254 1.00 95.69 227 HIS A O 1
ATOM 1850 N N . ALA A 1 228 ? 8.459 18.093 -11.398 1.00 94.06 228 ALA A N 1
ATOM 1851 C CA . ALA A 1 228 ? 7.192 18.091 -10.690 1.00 94.06 228 ALA A CA 1
ATOM 1852 C C . ALA A 1 228 ? 6.738 19.518 -10.339 1.00 94.06 228 ALA A C 1
ATOM 1854 O O . ALA A 1 228 ? 7.545 20.435 -10.187 1.00 94.06 228 ALA A O 1
ATOM 1855 N N . TYR A 1 229 ? 5.426 19.694 -10.197 1.00 94.69 229 TYR A N 1
ATOM 1856 C CA . TYR A 1 229 ? 4.857 20.918 -9.638 1.00 94.69 229 TYR A CA 1
ATOM 1857 C C . TYR A 1 229 ? 5.229 21.062 -8.153 1.00 94.69 229 TYR A C 1
ATOM 1859 O O . TYR A 1 229 ? 5.392 20.062 -7.449 1.00 94.69 229 TYR A O 1
ATOM 1867 N N . ASP A 1 230 ? 5.297 22.299 -7.656 1.00 89.56 230 ASP A N 1
ATOM 1868 C CA . ASP A 1 230 ? 5.517 22.562 -6.230 1.00 89.56 230 ASP A CA 1
ATOM 1869 C C . ASP A 1 230 ? 4.485 21.814 -5.368 1.00 89.56 230 ASP A C 1
ATOM 1871 O O . ASP A 1 230 ? 3.294 21.782 -5.682 1.00 89.56 230 ASP A O 1
ATOM 1875 N N . GLY A 1 231 ? 4.939 21.191 -4.279 1.00 87.69 231 GLY A N 1
ATOM 1876 C CA . GLY A 1 231 ? 4.078 20.403 -3.389 1.00 87.69 231 GLY A CA 1
ATOM 1877 C C . GLY A 1 231 ? 3.717 19.001 -3.898 1.00 87.69 231 GLY A C 1
ATOM 1878 O O . GLY A 1 231 ? 3.017 18.278 -3.191 1.00 87.69 231 GLY A O 1
ATOM 1879 N N . ALA A 1 232 ? 4.207 18.569 -5.069 1.00 93.50 232 ALA A N 1
ATOM 1880 C CA . ALA A 1 232 ? 3.950 17.222 -5.589 1.00 93.50 232 ALA A CA 1
ATOM 1881 C C . ALA A 1 232 ? 4.402 16.113 -4.636 1.00 93.50 232 ALA A C 1
ATOM 1883 O O . ALA A 1 232 ? 3.640 15.189 -4.376 1.00 93.50 232 ALA A O 1
ATOM 1884 N N . GLU A 1 233 ? 5.612 16.208 -4.082 1.00 90.06 233 GLU A N 1
ATOM 1885 C CA . GLU A 1 233 ? 6.138 15.196 -3.160 1.00 90.06 233 GLU A CA 1
ATOM 1886 C C . GLU A 1 233 ? 5.274 15.077 -1.893 1.00 90.06 233 GLU A C 1
ATOM 1888 O O . GLU A 1 233 ? 4.928 13.975 -1.473 1.00 90.06 233 GLU A O 1
ATOM 1893 N N . GLU A 1 234 ? 4.847 16.208 -1.327 1.00 89.50 234 GLU A N 1
ATOM 1894 C CA . GLU A 1 234 ? 3.953 16.247 -0.165 1.00 89.50 234 GLU A CA 1
ATOM 1895 C C . GLU A 1 234 ? 2.572 15.662 -0.492 1.00 89.50 234 GLU A C 1
ATOM 1897 O O . GLU A 1 234 ? 2.044 14.861 0.281 1.00 89.50 234 GLU A O 1
ATOM 1902 N N . ALA A 1 235 ? 2.002 16.023 -1.647 1.00 91.44 235 ALA A N 1
ATOM 1903 C CA . ALA A 1 235 ? 0.715 15.517 -2.118 1.00 91.44 235 ALA A CA 1
ATOM 1904 C C . ALA A 1 235 ? 0.752 14.003 -2.356 1.00 91.44 235 ALA A C 1
ATOM 1906 O O . ALA A 1 235 ? -0.158 13.292 -1.925 1.00 91.44 235 ALA A O 1
ATOM 1907 N N . VAL A 1 236 ? 1.814 13.510 -3.002 1.00 91.19 236 VAL A N 1
ATOM 1908 C CA . VAL A 1 236 ? 2.047 12.083 -3.235 1.00 91.19 236 VAL A CA 1
ATOM 1909 C C . VAL A 1 236 ? 2.174 11.364 -1.899 1.00 91.19 236 VAL A C 1
ATOM 1911 O O . VAL A 1 236 ? 1.377 10.471 -1.642 1.00 91.19 236 VAL A O 1
ATOM 1914 N N . ASN A 1 237 ? 3.082 11.776 -1.011 1.00 85.19 237 ASN A N 1
ATOM 1915 C CA . ASN A 1 237 ? 3.291 11.100 0.275 1.00 85.19 237 ASN A CA 1
ATOM 1916 C C . ASN A 1 237 ? 2.003 11.044 1.108 1.00 85.19 237 ASN A C 1
ATOM 1918 O O . ASN A 1 237 ? 1.578 9.962 1.513 1.00 85.19 237 ASN A O 1
ATOM 1922 N N . LYS A 1 238 ? 1.316 12.183 1.265 1.00 85.62 238 LYS A N 1
ATOM 1923 C CA . LYS A 1 238 ? 0.018 12.264 1.951 1.00 85.62 238 LYS A CA 1
ATOM 1924 C C . LYS A 1 238 ? -1.010 11.314 1.334 1.00 85.62 238 LYS A C 1
ATOM 1926 O O . LYS A 1 238 ? -1.763 10.652 2.051 1.00 85.62 238 LYS A O 1
ATOM 1931 N N . PHE A 1 239 ? -1.090 11.271 0.006 1.00 82.94 239 PHE A N 1
ATOM 1932 C CA . PHE A 1 239 ? -2.039 10.412 -0.688 1.00 82.94 239 PHE A CA 1
ATOM 1933 C C . PHE A 1 239 ? -1.681 8.934 -0.532 1.00 82.94 239 PHE A C 1
ATOM 1935 O O . PHE A 1 239 ? -2.567 8.145 -0.225 1.00 82.94 239 PHE A O 1
ATOM 1942 N N . LEU A 1 240 ? -0.413 8.543 -0.673 1.00 76.44 240 LEU A N 1
ATOM 1943 C CA . LEU A 1 240 ? -0.016 7.141 -0.550 1.00 76.44 240 LEU A CA 1
ATOM 1944 C C . LEU A 1 240 ? -0.214 6.612 0.877 1.00 76.44 240 LEU A C 1
ATOM 1946 O O . LEU A 1 240 ? -0.711 5.498 1.037 1.00 76.44 240 LEU A O 1
ATOM 1950 N N . GLU A 1 241 ? 0.071 7.431 1.895 1.00 67.12 241 GLU A N 1
ATOM 1951 C CA . GLU A 1 241 ? -0.213 7.125 3.307 1.00 67.12 241 GLU A CA 1
ATOM 1952 C C . GLU A 1 241 ? -1.708 6.898 3.580 1.00 67.12 241 GLU A C 1
ATOM 1954 O O . GLU A 1 241 ? -2.069 6.134 4.473 1.00 67.12 241 GLU A O 1
ATOM 1959 N N . THR A 1 242 ? -2.590 7.555 2.822 1.00 61.16 242 THR A N 1
ATOM 1960 C CA . THR A 1 242 ? -4.047 7.498 3.030 1.00 61.16 242 THR A CA 1
ATOM 1961 C C . THR A 1 242 ? -4.781 6.544 2.085 1.00 61.16 242 THR A C 1
ATOM 1963 O O . THR A 1 242 ? -5.840 6.044 2.459 1.00 61.16 242 THR A O 1
ATOM 1966 N N . SER A 1 243 ? -4.239 6.287 0.890 1.00 52.91 243 SER A N 1
ATOM 1967 C CA . SER A 1 243 ? -4.968 5.716 -0.258 1.00 52.91 243 SER A CA 1
ATOM 1968 C C . SER A 1 243 ? -4.390 4.403 -0.773 1.00 52.91 243 SER A C 1
ATOM 1970 O O . SER A 1 243 ? -5.149 3.590 -1.289 1.00 52.91 243 SER A O 1
ATOM 1972 N N . ILE A 1 244 ? -3.106 4.090 -0.536 1.00 52.06 244 ILE A N 1
ATOM 1973 C CA . ILE A 1 244 ? -2.606 2.705 -0.696 1.00 52.06 244 ILE A CA 1
ATOM 1974 C C . ILE A 1 244 ? -3.014 1.862 0.524 1.00 52.06 244 ILE A C 1
ATOM 1976 O O . ILE A 1 244 ? -2.267 1.007 0.990 1.00 52.06 244 ILE A O 1
ATOM 1980 N N . GLY A 1 245 ? -4.210 2.132 1.063 1.00 44.66 245 GLY A N 1
ATOM 1981 C CA . GLY A 1 245 ? -5.013 1.190 1.831 1.00 44.66 245 GLY A CA 1
ATOM 1982 C C . GLY A 1 245 ? -4.245 0.426 2.885 1.00 44.66 245 GLY A C 1
ATOM 1983 O O . GLY A 1 245 ? -4.454 -0.768 3.077 1.00 44.66 245 GLY A O 1
ATOM 1984 N N . THR A 1 246 ? -3.341 1.097 3.581 1.00 48.44 246 THR A N 1
ATOM 1985 C CA . THR A 1 246 ? -2.827 0.511 4.782 1.00 48.44 246 THR A CA 1
ATOM 1986 C C . THR A 1 246 ? -3.129 1.446 5.913 1.00 48.44 246 THR A C 1
ATOM 1988 O O . THR A 1 246 ? -2.391 2.363 6.247 1.00 48.44 246 THR A O 1
ATOM 1991 N N . ASN A 1 247 ? -4.172 1.067 6.639 1.00 55.09 247 ASN A N 1
ATOM 1992 C CA . ASN A 1 247 ? -4.208 1.239 8.082 1.00 55.09 247 ASN A CA 1
ATOM 1993 C C . ASN A 1 247 ? -3.030 0.501 8.758 1.00 55.09 247 ASN A C 1
ATOM 1995 O O . ASN A 1 247 ? -3.232 -0.104 9.805 1.00 55.09 247 ASN A O 1
ATOM 1999 N N . VAL A 1 248 ? -1.841 0.479 8.135 1.00 62.28 248 VAL A N 1
ATOM 2000 C CA . VAL A 1 248 ? -0.608 -0.112 8.626 1.00 62.28 248 VAL A CA 1
ATOM 2001 C C . VAL A 1 248 ? -0.285 0.658 9.897 1.00 62.28 248 VAL A C 1
ATOM 2003 O O . VAL A 1 248 ? -0.099 1.878 9.873 1.00 62.28 248 VAL A O 1
ATOM 2006 N N . PRO A 1 249 ? -0.255 -0.036 11.037 1.00 62.66 249 PRO A N 1
ATOM 2007 C CA . PRO A 1 249 ? 0.171 0.562 12.280 1.00 62.66 249 PRO A CA 1
ATOM 2008 C C . PRO A 1 249 ? 1.571 1.162 12.124 1.00 62.66 249 PRO A C 1
ATOM 2010 O O . PRO A 1 249 ? 2.486 0.522 11.601 1.00 62.66 249 PRO A O 1
ATOM 2013 N N . ALA A 1 250 ? 1.757 2.379 12.633 1.00 49.09 250 ALA A N 1
ATOM 2014 C CA . ALA A 1 250 ? 3.080 2.979 12.722 1.00 49.09 250 ALA A CA 1
ATOM 2015 C C . ALA A 1 250 ? 4.028 2.082 13.546 1.00 49.09 250 ALA A C 1
ATOM 2017 O O . ALA A 1 250 ? 3.630 1.492 14.553 1.00 49.09 250 ALA A O 1
ATOM 2018 N N . GLY A 1 251 ? 5.295 1.997 13.130 1.00 51.34 251 GLY A N 1
ATOM 2019 C CA . GLY A 1 251 ? 6.329 1.220 13.825 1.00 51.34 251 GLY A CA 1
ATOM 2020 C C . GLY A 1 251 ? 6.447 -0.252 13.412 1.00 51.34 251 GLY A C 1
ATOM 2021 O O . GLY A 1 251 ? 7.259 -0.964 14.002 1.00 51.34 251 GLY A O 1
ATOM 2022 N N . LEU A 1 252 ? 5.683 -0.706 12.411 1.00 58.47 252 LEU A N 1
ATOM 2023 C CA . LEU A 1 252 ? 5.926 -1.988 11.744 1.00 58.47 252 LEU A CA 1
ATOM 2024 C C . LEU A 1 252 ? 7.114 -1.887 10.777 1.00 58.47 252 LEU A C 1
ATOM 2026 O O . LEU A 1 252 ? 7.262 -0.881 10.082 1.00 58.47 252 LEU A O 1
ATOM 2030 N N . ASN A 1 253 ? 7.941 -2.932 10.702 1.00 51.12 253 ASN A N 1
ATOM 2031 C CA . ASN A 1 253 ? 8.980 -3.050 9.671 1.00 51.12 253 ASN A CA 1
ATOM 2032 C C . ASN A 1 253 ? 8.383 -3.477 8.316 1.00 51.12 253 ASN A C 1
ATOM 2034 O O . ASN A 1 253 ? 7.258 -3.961 8.261 1.00 51.12 253 ASN A O 1
ATOM 2038 N N . VAL A 1 254 ? 9.144 -3.359 7.225 1.00 48.34 254 VAL A N 1
ATOM 2039 C CA . VAL A 1 254 ? 8.667 -3.632 5.850 1.00 48.34 254 VAL A CA 1
ATOM 2040 C C . VAL A 1 254 ? 7.995 -5.011 5.698 1.00 48.34 254 VAL A C 1
ATOM 2042 O O . VAL A 1 254 ? 6.953 -5.127 5.056 1.00 48.34 254 VAL A O 1
ATOM 2045 N N . HIS A 1 255 ? 8.528 -6.058 6.337 1.00 53.22 255 HIS A N 1
ATOM 2046 C CA . HIS A 1 255 ? 7.945 -7.404 6.279 1.00 53.22 255 HIS A CA 1
ATOM 2047 C C . HIS A 1 255 ? 6.608 -7.497 7.036 1.00 53.22 255 HIS A C 1
ATOM 2049 O O . HIS A 1 255 ? 5.668 -8.147 6.578 1.00 53.22 255 HIS A O 1
ATOM 2055 N N . GLU A 1 256 ? 6.506 -6.842 8.192 1.00 62.91 256 GLU A N 1
ATOM 2056 C CA . GLU A 1 256 ? 5.269 -6.756 8.975 1.00 62.91 256 GLU A CA 1
ATOM 2057 C C . GLU A 1 256 ? 4.206 -5.903 8.269 1.00 62.91 256 GLU A C 1
ATOM 2059 O O . GLU A 1 256 ? 3.030 -6.268 8.275 1.00 62.91 256 GLU A O 1
ATOM 2064 N N . GLN A 1 257 ? 4.615 -4.806 7.624 1.00 57.84 257 GLN A N 1
ATOM 2065 C CA . GLN A 1 257 ? 3.732 -3.956 6.825 1.00 57.84 257 GLN A CA 1
ATOM 2066 C C . GLN A 1 257 ? 3.128 -4.748 5.667 1.00 57.84 257 GLN A C 1
ATOM 2068 O O . GLN A 1 257 ? 1.915 -4.750 5.505 1.00 57.84 257 GLN A O 1
ATOM 2073 N N . ARG A 1 258 ? 3.939 -5.512 4.929 1.00 61.59 258 ARG A N 1
ATOM 2074 C CA . ARG A 1 258 ? 3.463 -6.391 3.850 1.00 61.59 258 ARG A CA 1
ATOM 2075 C C . ARG A 1 258 ? 2.429 -7.414 4.318 1.00 61.59 258 ARG A C 1
ATOM 2077 O O . ARG A 1 258 ? 1.373 -7.531 3.700 1.00 61.59 258 ARG A O 1
ATOM 2084 N N . LYS A 1 259 ? 2.691 -8.107 5.435 1.00 71.25 259 LYS A N 1
ATOM 2085 C CA . LYS A 1 259 ? 1.715 -9.033 6.042 1.00 71.25 259 LYS A CA 1
ATOM 2086 C C . LYS A 1 259 ? 0.395 -8.336 6.363 1.00 71.25 259 LYS A C 1
ATOM 2088 O O . LYS A 1 259 ? -0.663 -8.941 6.225 1.00 71.25 259 LYS A O 1
ATOM 2093 N N . TRP A 1 260 ? 0.453 -7.073 6.783 1.00 76.56 260 TRP A N 1
ATOM 2094 C CA . TRP A 1 260 ? -0.736 -6.263 7.013 1.00 76.56 260 TRP A CA 1
ATOM 2095 C C . TRP A 1 260 ? -1.510 -5.980 5.727 1.00 76.56 260 TRP A C 1
ATOM 2097 O O . TRP A 1 260 ? -2.720 -6.188 5.709 1.00 76.56 260 TRP A O 1
ATOM 2107 N N . ILE A 1 261 ? -0.837 -5.559 4.652 1.00 65.69 261 ILE A N 1
ATOM 2108 C CA . ILE A 1 261 ? -1.490 -5.267 3.362 1.00 65.69 261 ILE A CA 1
ATOM 2109 C C . ILE A 1 261 ? -2.184 -6.517 2.812 1.00 65.69 261 ILE A C 1
ATOM 2111 O O . ILE A 1 261 ? -3.356 -6.484 2.445 1.00 65.69 261 ILE A O 1
ATOM 2115 N N . GLU A 1 262 ? -1.490 -7.656 2.820 1.00 72.06 262 GLU A N 1
ATOM 2116 C CA . GLU A 1 262 ? -2.068 -8.932 2.387 1.00 72.06 262 GLU A CA 1
ATOM 2117 C C . GLU A 1 262 ? -3.282 -9.326 3.219 1.00 72.06 262 GLU A C 1
ATOM 2119 O O . GLU A 1 262 ? -4.284 -9.803 2.687 1.00 72.06 262 GLU A O 1
ATOM 2124 N N . ASN A 1 263 ? -3.194 -9.127 4.532 1.00 87.44 263 ASN A N 1
ATOM 2125 C CA . ASN A 1 263 ? -4.287 -9.415 5.436 1.00 87.44 263 ASN A CA 1
ATOM 2126 C C . ASN A 1 263 ? -5.509 -8.524 5.172 1.00 87.44 263 ASN A C 1
ATOM 2128 O O . ASN A 1 263 ? -6.635 -9.015 5.260 1.00 87.44 263 ASN A O 1
ATOM 2132 N N . VAL A 1 264 ? -5.302 -7.253 4.804 1.00 79.00 264 VAL A N 1
ATOM 2133 C CA . VAL A 1 264 ? -6.373 -6.356 4.344 1.00 79.00 264 VAL A CA 1
ATOM 2134 C C . VAL A 1 264 ? -7.030 -6.935 3.094 1.00 79.00 264 VAL A C 1
ATOM 2136 O O . VAL A 1 264 ? -8.213 -7.252 3.154 1.00 79.00 264 VAL A O 1
ATOM 2139 N N . HIS A 1 265 ? -6.274 -7.209 2.029 1.00 75.81 265 HIS A N 1
ATOM 2140 C CA . HIS A 1 265 ? -6.841 -7.743 0.782 1.00 75.81 265 HIS A CA 1
ATOM 2141 C C . HIS A 1 265 ? -7.590 -9.067 0.969 1.00 75.81 265 HIS A C 1
ATOM 2143 O O . HIS A 1 265 ? -8.686 -9.255 0.442 1.00 75.81 265 HIS A O 1
ATOM 2149 N N . ARG A 1 266 ? -7.042 -9.987 1.770 1.00 80.62 266 ARG A N 1
ATOM 2150 C CA . ARG A 1 266 ? -7.733 -11.243 2.102 1.00 80.62 266 ARG A CA 1
ATOM 2151 C C . ARG A 1 266 ? -9.002 -10.993 2.904 1.00 80.62 266 ARG A C 1
ATOM 2153 O O . ARG A 1 266 ? -10.001 -11.670 2.687 1.00 80.62 266 ARG A O 1
ATOM 2160 N N . THR A 1 267 ? -8.981 -10.041 3.832 1.00 84.94 267 THR A N 1
ATOM 2161 C CA . THR A 1 267 ? -10.176 -9.665 4.595 1.00 84.94 267 THR A CA 1
ATOM 2162 C C . THR A 1 267 ? -11.253 -9.104 3.669 1.00 84.94 267 THR A C 1
ATOM 2164 O O . THR A 1 267 ? -12.405 -9.524 3.777 1.00 84.94 267 THR A O 1
ATOM 2167 N N . GLU A 1 268 ? -10.889 -8.218 2.741 1.00 82.75 268 GLU A N 1
ATOM 2168 C CA . GLU A 1 268 ? -11.799 -7.651 1.739 1.00 82.75 268 GLU A CA 1
ATOM 2169 C C . GLU A 1 268 ? -12.433 -8.746 0.877 1.00 82.75 268 GLU A C 1
ATOM 2171 O O . GLU A 1 268 ? -13.654 -8.790 0.734 1.00 82.75 268 GLU A O 1
ATOM 2176 N N . GLU A 1 269 ? -11.636 -9.706 0.396 1.00 82.75 269 GLU A N 1
ATOM 2177 C CA . GLU A 1 269 ? -12.126 -10.860 -0.367 1.00 82.75 269 GLU A CA 1
ATOM 2178 C C . GLU A 1 269 ? -13.113 -11.710 0.454 1.00 82.75 269 GLU A C 1
ATOM 2180 O O . GLU A 1 269 ? -14.187 -12.085 -0.028 1.00 82.75 269 GLU A O 1
ATOM 2185 N N . LYS A 1 270 ? -12.773 -12.005 1.717 1.00 90.31 270 LYS A N 1
ATOM 2186 C CA . LYS A 1 270 ? -13.602 -12.836 2.606 1.00 90.31 270 LYS A CA 1
ATOM 2187 C C . LYS A 1 270 ? -14.911 -12.159 2.987 1.00 90.31 270 LYS A C 1
ATOM 2189 O O . LYS A 1 270 ? -15.929 -12.844 3.097 1.00 90.31 270 LYS A O 1
ATOM 2194 N N . LEU A 1 271 ? -14.883 -10.851 3.227 1.00 89.56 271 LEU A N 1
ATOM 2195 C CA . LEU A 1 271 ? -16.061 -10.075 3.610 1.00 89.56 271 LEU A CA 1
ATOM 2196 C C . LEU A 1 271 ? -16.863 -9.585 2.404 1.00 89.56 271 LEU A C 1
ATOM 2198 O O . LEU A 1 271 ? -18.039 -9.278 2.572 1.00 89.56 271 LEU A O 1
ATOM 2202 N N . LYS A 1 272 ? -16.256 -9.565 1.211 1.00 88.81 272 LYS A N 1
ATOM 2203 C CA . LYS A 1 272 ? -16.782 -8.924 -0.003 1.00 88.81 272 LYS A CA 1
ATOM 2204 C C . LYS A 1 272 ? -17.077 -7.440 0.217 1.00 88.81 272 LYS A C 1
ATOM 2206 O O . LYS A 1 272 ? -18.110 -6.941 -0.215 1.00 88.81 272 LYS A O 1
ATOM 2211 N N . LEU A 1 273 ? -16.171 -6.767 0.921 1.00 83.31 273 LEU A N 1
ATOM 2212 C CA . LEU A 1 273 ? -16.252 -5.350 1.267 1.00 83.31 273 LEU A CA 1
ATOM 2213 C C . LEU A 1 273 ? -14.908 -4.698 1.000 1.00 83.31 273 LEU A C 1
ATOM 2215 O O . LEU A 1 273 ? -13.882 -5.302 1.290 1.00 83.31 273 LEU A O 1
ATOM 2219 N N . GLU A 1 274 ? -14.927 -3.458 0.531 1.00 78.38 274 GLU A N 1
ATOM 2220 C CA . GLU A 1 274 ? -13.725 -2.633 0.426 1.00 78.38 274 GLU A CA 1
ATOM 2221 C C . GLU A 1 274 ? -13.483 -1.890 1.745 1.00 78.38 274 GLU A C 1
ATOM 2223 O O . GLU A 1 274 ? -14.422 -1.441 2.419 1.00 78.38 274 GLU A O 1
ATOM 2228 N N . GLN A 1 275 ? -12.216 -1.775 2.142 1.00 79.81 275 GLN A N 1
ATOM 2229 C CA . GLN A 1 275 ? -11.824 -0.999 3.307 1.00 79.81 275 GLN A CA 1
ATOM 2230 C C . GLN A 1 275 ? -11.982 0.500 3.013 1.00 79.81 275 GLN A C 1
ATOM 2232 O O . GLN A 1 275 ? -11.287 1.070 2.179 1.00 79.81 275 GLN A O 1
ATOM 2237 N N . GLY A 1 276 ? -12.880 1.161 3.744 1.00 73.19 276 GLY A N 1
ATOM 2238 C CA . GLY A 1 276 ? -13.030 2.611 3.694 1.00 73.19 276 GLY A CA 1
ATOM 2239 C C . GLY A 1 276 ? -12.016 3.356 4.568 1.00 73.19 276 GLY A C 1
ATOM 2240 O O . GLY A 1 276 ? -11.091 2.790 5.153 1.00 73.19 276 GLY A O 1
ATOM 2241 N N . LYS A 1 277 ? -12.238 4.665 4.727 1.00 73.94 277 LYS A N 1
ATOM 2242 C CA . LYS A 1 277 ? -11.454 5.511 5.642 1.00 73.94 277 LYS A CA 1
ATOM 2243 C C . LYS A 1 277 ? -11.596 5.047 7.095 1.00 73.94 277 LYS A C 1
ATOM 2245 O O . LYS A 1 277 ? -12.658 4.576 7.499 1.00 73.94 277 LYS A O 1
ATOM 2250 N N . LEU A 1 278 ? -10.550 5.258 7.901 1.00 73.88 278 LEU A N 1
ATOM 2251 C CA . LEU A 1 278 ? -10.604 5.070 9.356 1.00 73.88 278 LEU A CA 1
ATOM 2252 C C . LEU A 1 278 ? -11.811 5.809 9.948 1.00 73.88 278 LEU A C 1
ATOM 2254 O O . LEU A 1 278 ? -11.911 7.030 9.836 1.00 73.88 278 LEU A O 1
ATOM 2258 N N . MET A 1 279 ? -12.699 5.079 10.619 1.00 79.94 279 MET A N 1
ATOM 2259 C CA . MET A 1 279 ? -13.802 5.683 11.369 1.00 79.94 279 MET A CA 1
ATOM 2260 C C . MET A 1 279 ? -13.282 6.159 12.716 1.00 79.94 279 MET A C 1
ATOM 2262 O O . MET A 1 279 ? -12.506 5.430 13.326 1.00 79.94 279 MET A O 1
ATOM 2266 N N . THR A 1 280 ? -13.744 7.305 13.217 1.00 78.44 280 THR A N 1
ATOM 2267 C CA . THR A 1 280 ? -13.583 7.816 14.593 1.00 78.44 280 THR A CA 1
ATOM 2268 C C . THR A 1 280 ? -14.208 6.880 15.638 1.00 78.44 280 THR A C 1
ATOM 2270 O O . THR A 1 280 ? -14.879 5.897 15.314 1.00 78.44 280 THR A O 1
ATOM 2273 N N . PHE A 1 281 ? -13.946 7.136 16.926 1.00 80.31 281 PHE A N 1
ATOM 2274 C CA . PHE A 1 281 ? -14.571 6.353 17.992 1.00 80.31 281 PHE A CA 1
ATOM 2275 C C . PHE A 1 281 ? -16.088 6.494 17.910 1.00 80.31 281 PHE A C 1
ATOM 2277 O O . PHE A 1 281 ? -16.795 5.498 17.977 1.00 80.31 281 PHE A O 1
ATOM 2284 N N . GLU A 1 282 ? -16.571 7.714 17.720 1.00 81.88 282 GLU A N 1
ATOM 2285 C CA . GLU A 1 282 ? -17.981 8.060 17.641 1.00 81.88 282 GLU A CA 1
ATOM 2286 C C . GLU A 1 282 ? -18.678 7.372 16.452 1.00 81.88 282 GLU A C 1
ATOM 2288 O O . GLU A 1 282 ? -19.768 6.837 16.627 1.00 81.88 282 GLU A O 1
ATOM 2293 N N . GLU A 1 283 ? -18.038 7.297 15.281 1.00 85.62 283 GLU A N 1
ATOM 2294 C CA . GLU A 1 283 ? -18.577 6.626 14.079 1.00 85.62 283 GLU A CA 1
ATOM 2295 C C . GLU A 1 283 ? -18.594 5.088 14.183 1.00 85.62 283 GLU A C 1
ATOM 2297 O O . GLU A 1 283 ? -19.467 4.413 13.620 1.00 85.62 283 GLU A O 1
ATOM 2302 N N . ALA A 1 284 ? -17.623 4.512 14.896 1.00 87.44 284 ALA A N 1
ATOM 2303 C CA . ALA A 1 284 ? -17.512 3.067 15.087 1.00 87.44 284 ALA A CA 1
ATOM 2304 C C . ALA A 1 284 ? -18.296 2.550 16.310 1.00 87.44 284 ALA A C 1
ATOM 2306 O O . ALA A 1 284 ? -18.633 1.363 16.376 1.00 87.44 284 ALA A O 1
ATOM 2307 N N . ASN A 1 285 ? -18.544 3.407 17.301 1.00 84.69 285 ASN A N 1
ATOM 2308 C CA . ASN A 1 285 ? -19.204 3.080 18.566 1.00 84.69 285 ASN A CA 1
ATOM 2309 C C . ASN A 1 285 ? -20.699 3.473 18.545 1.00 84.69 285 ASN A C 1
ATOM 2311 O O . ASN A 1 285 ? -21.230 3.934 17.543 1.00 84.69 285 ASN A O 1
ATOM 2315 N N . GLY A 1 286 ? -21.421 3.243 19.646 1.00 87.69 286 GLY A N 1
ATOM 2316 C CA . GLY A 1 286 ? -22.837 3.612 19.760 1.00 87.69 286 GLY A CA 1
ATOM 2317 C C . GLY A 1 286 ? -23.774 2.573 19.149 1.00 87.69 286 GLY A C 1
ATOM 2318 O O . GLY A 1 286 ? -24.686 2.922 18.411 1.00 87.69 286 GLY A O 1
ATOM 2319 N N . MET A 1 287 ? -23.541 1.291 19.446 1.00 89.19 287 MET A N 1
ATOM 2320 C CA . MET A 1 287 ? -24.293 0.138 18.921 1.00 89.19 287 MET A CA 1
ATOM 2321 C C . MET A 1 287 ? -24.097 -0.169 17.440 1.00 89.19 287 MET A C 1
ATOM 2323 O O . MET A 1 287 ? -24.647 -1.154 16.963 1.00 89.19 287 MET A O 1
ATOM 2327 N N . LYS A 1 288 ? -23.272 0.590 16.716 1.00 89.31 288 LYS A N 1
ATOM 2328 C CA . LYS A 1 288 ? -23.021 0.351 15.288 1.00 89.31 288 LYS A CA 1
ATOM 2329 C C . LYS A 1 288 ? -22.439 -1.032 14.986 1.00 89.31 288 LYS A C 1
ATOM 2331 O O . LYS A 1 288 ? -22.760 -1.615 13.965 1.00 89.31 288 LYS A O 1
ATOM 2336 N N . GLY A 1 289 ? -21.639 -1.585 15.896 1.00 88.75 289 GLY A N 1
ATOM 2337 C CA . GLY A 1 289 ? -21.149 -2.960 15.788 1.00 88.75 289 GLY A CA 1
ATOM 2338 C C . GLY A 1 289 ? -22.145 -4.037 16.239 1.00 88.75 289 GLY A C 1
ATOM 2339 O O . GLY A 1 289 ? -21.841 -5.207 16.074 1.00 88.75 289 GLY A O 1
ATOM 2340 N N . ASN A 1 290 ? -23.290 -3.694 16.838 1.00 96.00 290 ASN A N 1
ATOM 2341 C CA . ASN A 1 290 ? -24.291 -4.653 17.327 1.00 96.00 290 ASN A CA 1
ATOM 2342 C C . ASN A 1 290 ? -25.712 -4.049 17.327 1.00 96.00 290 ASN A C 1
ATOM 2344 O O . ASN A 1 290 ? -26.341 -3.951 18.387 1.00 96.00 290 ASN A O 1
ATOM 2348 N N . PRO A 1 291 ? -26.229 -3.604 16.170 1.00 94.69 291 PRO A N 1
ATOM 2349 C CA . PRO A 1 291 ? -27.501 -2.882 16.108 1.00 94.69 291 PRO A CA 1
ATOM 2350 C C . PRO A 1 291 ? -28.678 -3.726 16.627 1.00 94.69 291 PRO A C 1
ATOM 2352 O O . PRO A 1 291 ? -29.602 -3.199 17.246 1.00 94.69 291 PRO A O 1
ATOM 2355 N N . HIS A 1 292 ? -28.572 -5.050 16.499 1.00 95.25 292 HIS A N 1
ATOM 2356 C CA . HIS A 1 292 ? -29.598 -6.031 16.850 1.00 95.25 292 HIS A CA 1
ATOM 2357 C C . HIS A 1 292 ? -29.585 -6.493 18.320 1.00 95.25 292 HIS A C 1
ATOM 2359 O O . HIS A 1 292 ? -30.257 -7.459 18.680 1.00 95.25 292 HIS A O 1
ATOM 2365 N N . TYR A 1 293 ? -28.856 -5.824 19.222 1.00 95.19 293 TYR A N 1
ATOM 2366 C CA . TYR A 1 293 ? -28.743 -6.230 20.639 1.00 95.19 293 TYR A CA 1
ATOM 2367 C C . TYR A 1 293 ? -30.078 -6.479 21.349 1.00 95.19 293 TYR A C 1
ATOM 2369 O O . TYR A 1 293 ? -30.156 -7.298 22.261 1.00 95.19 293 TYR A O 1
ATOM 2377 N N . LYS A 1 294 ? -31.137 -5.756 20.976 1.00 94.69 294 LYS A N 1
ATOM 2378 C CA . LYS A 1 294 ? -32.459 -5.908 21.602 1.00 94.69 294 LYS A CA 1
ATOM 2379 C C . LYS A 1 294 ? -33.312 -7.008 20.971 1.00 94.69 294 LYS A C 1
ATOM 2381 O O . LYS A 1 294 ? -34.357 -7.327 21.529 1.00 94.69 294 LYS A O 1
ATOM 2386 N N . GLU A 1 295 ? -32.888 -7.560 19.842 1.00 95.00 295 GLU A N 1
ATOM 2387 C CA . GLU A 1 295 ? -33.710 -8.441 19.013 1.00 95.00 295 GLU A CA 1
ATOM 2388 C C . GLU A 1 295 ? -33.638 -9.897 19.466 1.00 95.00 295 GLU A C 1
ATOM 2390 O O . GLU A 1 295 ? -34.662 -10.570 19.506 1.00 95.00 295 GLU A O 1
ATOM 2395 N N . ASP A 1 296 ? -32.459 -10.370 19.884 1.00 95.75 296 ASP A N 1
ATOM 2396 C CA . ASP A 1 296 ? -32.268 -11.759 20.307 1.00 95.75 296 ASP A CA 1
ATOM 2397 C C . ASP A 1 296 ? -31.324 -11.878 21.517 1.00 95.75 296 ASP A C 1
ATOM 2399 O O . ASP A 1 296 ? -30.494 -11.010 21.798 1.00 95.75 296 ASP A O 1
ATOM 2403 N N . VAL A 1 297 ? -31.450 -12.963 22.286 1.00 94.25 297 VAL A N 1
ATOM 2404 C CA . VAL A 1 297 ? -30.506 -13.279 23.372 1.00 94.25 297 VAL A CA 1
ATOM 2405 C C . VAL A 1 297 ? -29.089 -13.530 22.847 1.00 94.25 297 VAL A C 1
ATOM 2407 O O . VAL A 1 297 ? -28.127 -13.126 23.493 1.00 94.25 297 VAL A O 1
ATOM 2410 N N . GLY A 1 298 ? -28.941 -14.095 21.650 1.00 95.19 298 GLY A N 1
ATOM 2411 C CA . GLY A 1 298 ? -27.657 -14.313 20.997 1.00 95.19 298 GLY A CA 1
ATOM 2412 C C . GLY A 1 298 ? -26.890 -13.015 20.746 1.00 95.19 298 GLY A C 1
ATOM 2413 O O . GLY A 1 298 ? -25.682 -12.977 20.970 1.00 95.19 298 GLY A O 1
ATOM 2414 N N . TYR A 1 299 ? -27.577 -11.926 20.383 1.00 96.06 299 TYR A N 1
ATOM 2415 C CA . TYR A 1 299 ? -26.976 -10.588 20.248 1.00 96.06 299 TYR A CA 1
ATOM 2416 C C . TYR A 1 299 ? -26.698 -9.899 21.596 1.00 96.06 299 TYR A C 1
ATOM 2418 O O . TYR A 1 299 ? -25.960 -8.917 21.661 1.00 96.06 299 TYR A O 1
ATOM 2426 N N . ARG A 1 300 ? -27.252 -10.412 22.701 1.00 94.62 300 ARG A N 1
ATOM 2427 C CA . ARG A 1 300 ? -26.894 -9.991 24.069 1.00 94.62 300 ARG A CA 1
ATOM 2428 C C . ARG A 1 300 ? -25.712 -10.770 24.631 1.00 94.62 300 ARG A C 1
ATOM 2430 O O . ARG A 1 300 ? -25.134 -10.371 25.638 1.00 94.62 300 ARG A O 1
ATOM 2437 N N . GLU A 1 301 ? -25.315 -11.850 23.969 1.00 93.25 301 GLU A N 1
ATOM 2438 C CA . GLU A 1 301 ? -24.268 -12.761 24.427 1.00 93.25 301 GLU A CA 1
ATOM 2439 C C . GLU A 1 301 ? -23.105 -12.911 23.430 1.00 93.25 301 GLU A C 1
ATOM 2441 O O . GLU A 1 301 ? -22.293 -13.822 23.576 1.00 93.25 301 GLU A O 1
ATOM 2446 N N . ASN A 1 302 ? -23.000 -12.019 22.442 1.00 94.88 302 ASN A N 1
ATOM 2447 C CA . ASN A 1 302 ? -21.965 -11.998 21.400 1.00 94.88 302 ASN A CA 1
ATOM 2448 C C . ASN A 1 302 ? -20.887 -10.915 21.620 1.00 94.88 302 ASN A C 1
ATOM 2450 O O . ASN A 1 302 ? -20.304 -10.435 20.650 1.00 94.88 302 ASN A O 1
ATOM 2454 N N . CYS A 1 303 ? -20.616 -10.491 22.860 1.00 95.38 303 CYS A N 1
ATOM 2455 C CA . CYS A 1 303 ? -19.686 -9.384 23.141 1.00 95.38 303 CYS A CA 1
ATOM 2456 C C . CYS A 1 303 ? -18.302 -9.550 22.481 1.00 95.38 303 CYS A C 1
ATOM 2458 O O . CYS A 1 303 ? -17.667 -8.567 22.113 1.00 95.38 303 CYS A O 1
ATOM 2460 N N . GLN A 1 304 ? -17.876 -10.792 22.251 1.00 94.69 304 GLN A N 1
ATOM 2461 C CA . GLN A 1 304 ? -16.650 -11.175 21.551 1.00 94.69 304 GLN A CA 1
ATOM 2462 C C . GLN A 1 304 ? -16.680 -10.794 20.068 1.00 94.69 304 GLN A C 1
ATOM 2464 O O . GLN A 1 304 ? -15.666 -10.350 19.540 1.00 94.69 304 GLN A O 1
ATOM 2469 N N . SER A 1 305 ? -17.834 -10.914 19.412 1.00 97.12 305 SER A N 1
ATOM 2470 C CA . SER A 1 305 ? -18.036 -10.419 18.050 1.00 97.12 305 SER A CA 1
ATOM 2471 C C . SER A 1 305 ? -18.148 -8.897 18.024 1.00 97.12 305 SER A C 1
ATOM 2473 O O . SER A 1 305 ? -17.624 -8.269 17.113 1.00 97.12 305 SER A O 1
ATOM 2475 N N . CYS A 1 306 ? -18.772 -8.282 19.034 1.00 97.75 306 CYS A N 1
ATOM 2476 C CA . CYS A 1 306 ? -18.980 -6.830 19.072 1.00 97.75 306 CYS A CA 1
ATOM 2477 C C . CYS A 1 306 ? -17.673 -6.039 19.170 1.00 97.75 306 CYS A C 1
ATOM 2479 O O . CYS A 1 306 ? -17.537 -5.009 18.511 1.00 97.75 306 CYS A O 1
ATOM 2481 N N . VAL A 1 307 ? -16.705 -6.509 19.965 1.00 97.69 307 VAL A N 1
ATOM 2482 C CA . VAL A 1 307 ? -15.383 -5.862 20.034 1.00 97.69 307 VAL A CA 1
ATOM 2483 C C . VAL A 1 307 ? -14.611 -6.008 18.719 1.00 97.69 307 VAL A C 1
ATOM 2485 O O . VAL A 1 307 ? -13.952 -5.065 18.296 1.00 97.69 307 VAL A O 1
ATOM 2488 N N . VAL A 1 308 ? -14.766 -7.138 18.018 1.00 97.94 308 VAL A N 1
ATOM 2489 C CA . VAL A 1 308 ? -14.164 -7.360 16.693 1.00 97.94 308 VAL A CA 1
ATOM 2490 C C . VAL A 1 308 ? -14.809 -6.459 15.643 1.00 97.94 308 VAL A C 1
ATOM 2492 O O . VAL A 1 308 ? -14.095 -5.756 14.935 1.00 97.94 308 VAL A O 1
ATOM 2495 N N . ALA A 1 309 ? -16.143 -6.412 15.588 1.00 97.94 309 ALA A N 1
ATOM 2496 C CA . ALA A 1 309 ? -16.882 -5.526 14.692 1.00 97.94 309 ALA A CA 1
ATOM 2497 C C . ALA A 1 309 ? -16.499 -4.059 14.916 1.00 97.94 309 ALA A C 1
ATOM 2499 O O . ALA A 1 309 ? -16.248 -3.336 13.959 1.00 97.94 309 ALA A O 1
ATOM 2500 N N . ASN A 1 310 ? -16.390 -3.619 16.171 1.00 97.50 310 ASN A N 1
ATOM 2501 C CA . ASN A 1 310 ? -15.963 -2.259 16.467 1.00 97.50 310 ASN A CA 1
ATOM 2502 C C . ASN A 1 310 ? -14.529 -1.974 16.004 1.00 97.50 310 ASN A C 1
ATOM 2504 O O . ASN A 1 310 ? -14.310 -0.933 15.393 1.00 97.50 310 ASN A O 1
ATOM 2508 N N . GLU A 1 311 ? -13.575 -2.880 16.226 1.00 96.88 311 GLU A N 1
ATOM 2509 C CA . GLU A 1 311 ? -12.203 -2.690 15.743 1.00 96.88 311 GLU A CA 1
ATOM 2510 C C . GLU A 1 311 ? -12.132 -2.665 14.207 1.00 96.88 311 GLU A C 1
ATOM 2512 O O . GLU A 1 311 ? -11.481 -1.790 13.643 1.00 96.88 311 GLU A O 1
ATOM 2517 N N . LEU A 1 312 ? -12.854 -3.549 13.511 1.00 96.19 312 LEU A N 1
ATOM 2518 C CA . LEU A 1 312 ? -12.965 -3.528 12.045 1.00 96.19 312 LEU A CA 1
ATOM 2519 C C . LEU A 1 312 ? -13.555 -2.209 11.534 1.00 96.19 312 LEU A C 1
ATOM 2521 O O . LEU A 1 312 ? -13.032 -1.635 10.582 1.00 96.19 312 LEU A O 1
ATOM 2525 N N . ARG A 1 313 ? -14.587 -1.685 12.204 1.00 94.94 313 ARG A N 1
ATOM 2526 C CA . ARG A 1 313 ? -15.143 -0.358 11.906 1.00 94.94 313 ARG A CA 1
ATOM 2527 C C . ARG A 1 313 ? -14.118 0.746 12.117 1.00 94.94 313 ARG A C 1
ATOM 2529 O O . ARG A 1 313 ? -13.960 1.593 11.247 1.00 94.94 313 ARG A O 1
ATOM 2536 N N . ARG A 1 314 ? -13.353 0.722 13.217 1.00 90.50 314 ARG A N 1
ATOM 2537 C CA . ARG A 1 314 ? -12.243 1.674 13.430 1.00 90.50 314 ARG A CA 1
ATOM 2538 C C . ARG A 1 314 ? -11.221 1.602 12.294 1.00 90.50 314 ARG A C 1
ATOM 2540 O O . ARG A 1 314 ? -10.658 2.632 11.957 1.00 90.50 314 ARG A O 1
ATOM 2547 N N . ARG A 1 315 ? -11.046 0.428 11.679 1.00 89.94 315 ARG A N 1
ATOM 2548 C CA . ARG A 1 315 ? -10.232 0.183 10.477 1.00 89.94 315 ARG A CA 1
ATOM 2549 C C . ARG A 1 315 ? -10.971 0.431 9.151 1.00 89.94 315 ARG A C 1
ATOM 2551 O O . ARG A 1 315 ? -10.486 -0.006 8.120 1.00 89.94 315 ARG A O 1
ATOM 2558 N N . GLY A 1 316 ? -12.133 1.076 9.151 1.00 87.19 316 GLY A N 1
ATOM 2559 C CA . GLY A 1 316 ? -12.835 1.497 7.934 1.00 87.19 316 GLY A CA 1
ATOM 2560 C C . GLY A 1 316 ? -13.767 0.472 7.286 1.00 87.19 316 GLY A C 1
ATOM 2561 O O . GLY A 1 316 ? -14.376 0.778 6.266 1.00 87.19 316 GLY A O 1
ATOM 2562 N N . TYR A 1 317 ? -13.957 -0.711 7.874 1.00 91.81 317 TYR A N 1
ATOM 2563 C CA . TYR A 1 317 ? -14.935 -1.677 7.364 1.00 91.81 317 TYR A CA 1
ATOM 2564 C C . TYR A 1 317 ? -16.345 -1.356 7.863 1.00 91.81 317 TYR A C 1
ATOM 2566 O O . TYR A 1 317 ? -16.584 -1.292 9.072 1.00 91.81 317 TYR A O 1
ATOM 2574 N N . ASN A 1 318 ? -17.315 -1.219 6.958 1.00 93.69 318 ASN A N 1
ATOM 2575 C CA . ASN A 1 318 ? -18.713 -1.031 7.344 1.00 93.69 318 ASN A CA 1
ATOM 2576 C C . ASN A 1 318 ? -19.385 -2.365 7.714 1.00 93.69 318 ASN A C 1
ATOM 2578 O O . ASN A 1 318 ? -20.133 -2.948 6.935 1.00 93.69 318 ASN A O 1
ATOM 2582 N N . VAL A 1 319 ? -19.096 -2.855 8.920 1.00 97.25 319 VAL A N 1
ATOM 2583 C CA . VAL A 1 319 ? -19.558 -4.166 9.400 1.00 97.25 319 VAL A CA 1
ATOM 2584 C C . VAL A 1 319 ? -20.342 -4.089 10.707 1.00 97.25 319 VAL A C 1
ATOM 2586 O O . VAL A 1 319 ? -20.216 -3.129 11.474 1.00 97.25 319 VAL A O 1
ATOM 2589 N N . GLU A 1 320 ? -21.104 -5.145 10.980 1.00 97.56 320 GLU A N 1
ATOM 2590 C CA . GLU A 1 320 ? -21.797 -5.419 12.240 1.00 97.56 320 GLU A CA 1
ATOM 2591 C C . GLU A 1 320 ? -21.537 -6.858 12.726 1.00 97.56 320 GLU A C 1
ATOM 2593 O O . GLU A 1 320 ? -21.200 -7.757 11.952 1.00 97.56 320 GLU A O 1
ATOM 2598 N N . ALA A 1 321 ? -21.671 -7.089 14.032 1.00 97.56 321 ALA A N 1
ATOM 2599 C CA . ALA A 1 321 ? -21.430 -8.382 14.660 1.00 97.56 321 ALA A CA 1
ATOM 2600 C C . ALA A 1 321 ? -22.529 -9.396 14.333 1.00 97.56 321 ALA A C 1
ATOM 2602 O O . ALA A 1 321 ? -23.722 -9.109 14.433 1.00 97.56 321 ALA A O 1
ATOM 2603 N N . GLN A 1 322 ? -22.125 -10.634 14.052 1.00 97.12 322 GLN A N 1
ATOM 2604 C CA . GLN A 1 322 ? -23.056 -11.746 13.911 1.00 97.12 322 GLN A CA 1
ATOM 2605 C C . GLN A 1 322 ? -23.570 -12.256 15.263 1.00 97.12 322 GLN A C 1
ATOM 2607 O O . GLN A 1 322 ? -22.959 -12.072 16.326 1.00 97.12 322 GLN A O 1
ATOM 2612 N N . ILE A 1 323 ? -24.725 -12.922 15.204 1.00 96.88 323 ILE A N 1
ATOM 2613 C CA . ILE A 1 323 ? -25.401 -13.518 16.352 1.00 96.88 323 ILE A CA 1
ATOM 2614 C C . ILE A 1 323 ? -24.638 -14.732 16.887 1.00 96.88 323 ILE A C 1
ATOM 2616 O O . ILE A 1 323 ? -24.134 -15.575 16.137 1.00 96.88 323 ILE A O 1
ATOM 2620 N N . ARG A 1 324 ? -24.612 -14.865 18.214 1.00 96.38 324 ARG A N 1
ATOM 2621 C CA . ARG A 1 324 ? -24.163 -16.090 18.868 1.00 96.38 324 ARG A CA 1
ATOM 2622 C C . ARG A 1 324 ? -25.294 -17.101 18.996 1.00 96.38 324 ARG A C 1
ATOM 2624 O O . ARG A 1 324 ? -26.305 -16.826 19.633 1.00 96.38 324 ARG A O 1
ATOM 2631 N N . ILE A 1 325 ? -25.065 -18.309 18.486 1.00 96.19 325 ILE A N 1
ATOM 2632 C CA . ILE A 1 325 ? -26.019 -19.422 18.550 1.00 96.19 325 ILE A CA 1
ATOM 2633 C C . ILE A 1 325 ? -25.457 -20.500 19.480 1.00 96.19 325 ILE A C 1
ATOM 2635 O O . ILE A 1 325 ? -24.646 -21.326 19.074 1.00 96.19 325 ILE A O 1
ATOM 2639 N N . LYS A 1 326 ? -25.887 -20.503 20.750 1.00 92.44 326 LYS A N 1
ATOM 2640 C CA . LYS A 1 326 ? -25.388 -21.437 21.784 1.00 92.44 326 LYS A CA 1
ATOM 2641 C C . LYS A 1 326 ? -25.533 -22.916 21.419 1.00 92.44 326 LYS A C 1
ATOM 2643 O O . LYS A 1 326 ? -24.698 -23.720 21.819 1.00 92.44 326 LYS A O 1
ATOM 2648 N N . SER A 1 327 ? -26.609 -23.269 20.720 1.00 94.62 327 SER A N 1
ATOM 2649 C CA . SER A 1 327 ? -26.922 -24.647 20.330 1.00 94.62 327 SER A CA 1
ATOM 2650 C C . SER A 1 327 ? -26.084 -25.154 19.155 1.00 94.62 327 SER A C 1
ATOM 2652 O O . SER A 1 327 ? -26.020 -26.364 18.954 1.00 94.62 327 SER A O 1
ATOM 2654 N N . ASP A 1 328 ? -25.429 -24.267 18.399 1.00 95.44 328 ASP A N 1
ATOM 2655 C CA . ASP A 1 328 ? -24.582 -24.639 17.267 1.00 95.44 328 ASP A CA 1
ATOM 2656 C C . ASP A 1 328 ? -23.105 -24.483 17.633 1.00 95.44 328 ASP A C 1
ATOM 2658 O O . ASP A 1 328 ? -22.554 -23.383 17.666 1.00 95.44 328 ASP A O 1
ATOM 2662 N N . SER A 1 329 ? -22.428 -25.603 17.877 1.00 92.19 329 SER A N 1
ATOM 2663 C CA . SER A 1 329 ? -20.995 -25.614 18.191 1.00 92.19 329 SER A CA 1
ATOM 2664 C C . SER A 1 329 ? -20.112 -25.122 17.038 1.00 92.19 329 SER A C 1
ATOM 2666 O O . SER A 1 329 ? -18.954 -24.769 17.271 1.00 92.19 329 SER A O 1
ATOM 2668 N N . ARG A 1 330 ? -20.638 -25.063 15.805 1.00 94.75 330 ARG A N 1
ATOM 2669 C CA . ARG A 1 330 ? -19.918 -24.560 14.626 1.00 94.75 330 ARG A CA 1
ATOM 2670 C C . ARG A 1 330 ? -20.026 -23.046 14.472 1.00 94.75 330 ARG A C 1
ATOM 2672 O O . ARG A 1 330 ? -19.170 -22.467 13.810 1.00 94.75 330 ARG A O 1
ATOM 2679 N N . ASN A 1 331 ? -21.002 -22.399 15.113 1.00 96.50 331 ASN A N 1
ATOM 2680 C CA . ASN A 1 331 ? -21.156 -20.946 15.090 1.00 96.50 331 ASN A CA 1
ATOM 2681 C C . ASN A 1 331 ? -19.877 -20.272 15.626 1.00 96.50 331 ASN A C 1
ATOM 2683 O O . ASN A 1 331 ? -19.458 -20.498 16.764 1.00 96.50 331 ASN A O 1
ATOM 2687 N N . ILE A 1 332 ? -19.227 -19.452 14.798 1.00 97.19 332 ILE A N 1
ATOM 2688 C CA . ILE A 1 332 ? -17.944 -18.828 15.151 1.00 97.19 332 ILE A CA 1
ATOM 2689 C C . ILE A 1 332 ? -18.065 -17.939 16.406 1.00 97.19 332 ILE A C 1
ATOM 2691 O O . ILE A 1 332 ? -17.224 -18.090 17.297 1.00 97.19 332 ILE A O 1
ATOM 2695 N N . PRO A 1 333 ? -19.110 -17.102 16.579 1.00 96.19 333 PRO A N 1
ATOM 2696 C CA . PRO A 1 333 ? -19.324 -16.356 17.821 1.00 96.19 333 PRO A CA 1
ATOM 2697 C C . PRO A 1 333 ? -19.456 -17.249 19.067 1.00 96.19 333 PRO A C 1
ATOM 2699 O O . PRO A 1 333 ? -18.927 -16.919 20.130 1.00 96.19 333 PRO A O 1
ATOM 2702 N N . GLN A 1 334 ? -20.095 -18.420 18.952 1.00 95.31 334 GLN A N 1
ATOM 2703 C CA . GLN A 1 334 ? -20.141 -19.411 20.032 1.00 95.31 334 GLN A CA 1
ATOM 2704 C C . GLN A 1 334 ? -18.739 -19.922 20.382 1.00 95.31 334 GLN A C 1
ATOM 2706 O O . GLN A 1 334 ? -18.399 -19.991 21.564 1.00 95.31 334 GLN A O 1
ATOM 2711 N N . GLN A 1 335 ? -17.900 -20.221 19.392 1.00 95.25 335 GLN A N 1
ATOM 2712 C CA . GLN A 1 335 ? -16.517 -20.644 19.621 1.00 95.25 335 GLN A CA 1
ATOM 2713 C C . GLN A 1 335 ? -15.624 -19.524 20.180 1.00 95.25 335 GLN A C 1
ATOM 2715 O O . GLN A 1 335 ? -14.752 -19.794 21.004 1.00 95.25 335 GLN A O 1
ATOM 2720 N N . LEU A 1 336 ? -15.829 -18.270 19.766 1.00 93.00 336 LEU A N 1
ATOM 2721 C CA . LEU A 1 336 ? -15.085 -17.108 20.271 1.00 93.00 336 LEU A CA 1
ATOM 2722 C C . LEU A 1 336 ? -15.282 -16.877 21.773 1.00 93.00 336 LEU A C 1
ATOM 2724 O O . LEU A 1 336 ? -14.390 -16.328 22.422 1.00 93.00 336 LEU A O 1
ATOM 2728 N N . SER A 1 337 ? -16.409 -17.327 22.337 1.00 88.38 337 SER A N 1
ATOM 2729 C CA . SER A 1 337 ? -16.734 -17.171 23.763 1.00 88.38 337 SER A CA 1
ATOM 2730 C C . SER A 1 337 ? -15.649 -17.708 24.709 1.00 88.38 337 SER A C 1
ATOM 2732 O O . SER A 1 337 ? -15.454 -17.144 25.786 1.00 88.38 337 SER A O 1
ATOM 2734 N N . SER A 1 338 ? -14.883 -18.726 24.294 1.00 86.62 338 SER A N 1
ATOM 2735 C CA . SER A 1 338 ? -13.786 -19.309 25.081 1.00 86.62 338 SER A CA 1
ATOM 2736 C C . SER A 1 338 ? -12.382 -18.915 24.601 1.00 86.62 338 SER A C 1
ATOM 2738 O O . SER A 1 338 ? -11.406 -19.218 25.283 1.00 86.62 338 SER A O 1
ATOM 2740 N N . LYS A 1 339 ? -12.255 -18.248 23.447 1.00 90.81 339 LYS A N 1
ATOM 2741 C CA . LYS A 1 339 ? -10.975 -17.895 22.796 1.00 90.81 339 LYS A CA 1
ATOM 2742 C C . LYS A 1 339 ? -11.064 -16.539 22.096 1.00 90.81 339 LYS A C 1
ATOM 2744 O O . LYS A 1 339 ? -10.980 -16.431 20.877 1.00 90.81 339 LYS A O 1
ATOM 2749 N N . THR A 1 340 ? -11.273 -15.491 22.888 1.00 89.94 340 THR A N 1
ATOM 2750 C CA . THR A 1 340 ? -11.507 -14.123 22.395 1.00 89.94 340 THR A CA 1
ATOM 2751 C C . THR A 1 340 ? -10.380 -13.540 21.541 1.00 89.94 340 THR A C 1
ATOM 2753 O O . THR A 1 340 ? -10.609 -12.600 20.794 1.00 89.94 340 THR A O 1
ATOM 2756 N N . GLU A 1 341 ? -9.167 -14.069 21.648 1.00 94.69 341 GLU A N 1
ATOM 2757 C CA . GLU A 1 341 ? -7.989 -13.691 20.865 1.00 94.69 341 GLU A CA 1
ATOM 2758 C C . GLU A 1 341 ? -7.960 -14.310 19.459 1.00 94.69 341 GLU A C 1
ATOM 2760 O O . GLU A 1 341 ? -7.151 -13.906 18.637 1.00 94.69 341 GLU A O 1
ATOM 2765 N N . TRP A 1 342 ? -8.828 -15.286 19.167 1.00 96.50 342 TRP A N 1
ATOM 2766 C CA . TRP A 1 342 ? -8.789 -16.060 17.921 1.00 96.50 342 TRP A CA 1
ATOM 2767 C C . TRP A 1 342 ? -9.071 -15.233 16.662 1.00 96.50 342 TRP A C 1
ATOM 2769 O O . TRP A 1 342 ? -8.637 -15.623 15.584 1.00 96.50 342 TRP A O 1
ATOM 2779 N N . ALA A 1 343 ? -9.751 -14.094 16.799 1.00 97.00 343 ALA A N 1
ATOM 2780 C CA . ALA A 1 343 ? -9.992 -13.160 15.701 1.00 97.00 343 ALA A CA 1
ATOM 2781 C C . ALA A 1 343 ? -8.724 -12.432 15.219 1.00 97.00 343 ALA A C 1
ATOM 2783 O O . ALA A 1 343 ? -8.799 -11.700 14.237 1.00 97.00 343 ALA A O 1
ATOM 2784 N N . TRP A 1 344 ? -7.589 -12.619 15.899 1.00 97.38 344 TRP A N 1
ATOM 2785 C CA . TRP A 1 344 ? -6.376 -11.836 15.699 1.00 97.38 344 TRP A CA 1
ATOM 2786 C C . TRP A 1 344 ? -5.148 -12.726 15.524 1.00 97.38 344 TRP A C 1
ATOM 2788 O O . TRP A 1 344 ? -5.045 -13.791 16.143 1.00 97.38 344 TRP A O 1
ATOM 2798 N N . ILE A 1 345 ? -4.205 -12.256 14.713 1.00 95.62 345 ILE A N 1
ATOM 2799 C CA . ILE A 1 345 ? -2.910 -12.890 14.464 1.00 95.62 345 ILE A CA 1
ATOM 2800 C C . ILE A 1 345 ? -1.816 -11.850 14.725 1.00 95.62 345 ILE A C 1
ATOM 2802 O O . ILE A 1 345 ? -1.881 -10.718 14.243 1.00 95.62 345 ILE A O 1
ATOM 2806 N N . ASP A 1 346 ? -0.812 -12.228 15.508 1.00 90.69 346 ASP A N 1
ATOM 2807 C CA . ASP A 1 346 ? 0.367 -11.407 15.749 1.00 90.69 346 ASP A CA 1
ATOM 2808 C C . ASP A 1 346 ? 1.249 -11.411 14.488 1.00 90.69 346 ASP A C 1
ATOM 2810 O O . ASP A 1 346 ? 1.702 -12.480 14.065 1.00 90.69 346 ASP A O 1
ATOM 2814 N N . PRO A 1 347 ? 1.515 -10.249 13.860 1.00 82.81 347 PRO A N 1
ATOM 2815 C CA . PRO A 1 347 ? 2.291 -10.189 12.620 1.00 82.81 347 PRO A CA 1
ATOM 2816 C C . PRO A 1 347 ? 3.730 -10.710 12.775 1.00 82.81 347 PRO A C 1
ATOM 2818 O O . PRO A 1 347 ? 4.338 -11.151 11.788 1.00 82.81 347 PRO A O 1
ATOM 2821 N N . LYS A 1 348 ? 4.273 -10.696 14.001 1.00 82.38 348 LYS A N 1
ATOM 2822 C CA . LYS A 1 348 ? 5.635 -11.146 14.311 1.00 82.38 348 LYS A CA 1
ATOM 2823 C C . LYS A 1 348 ? 5.723 -12.657 14.395 1.00 82.38 348 LYS A C 1
ATOM 2825 O O . LYS A 1 348 ? 6.632 -13.241 13.814 1.00 82.38 348 LYS A O 1
ATOM 2830 N N . THR A 1 349 ? 4.798 -13.286 15.116 1.00 87.31 349 THR A N 1
ATOM 2831 C CA . THR A 1 349 ? 4.850 -14.734 15.368 1.00 87.31 349 THR A CA 1
ATOM 2832 C C . THR A 1 349 ? 4.015 -15.544 14.381 1.00 87.31 349 THR A C 1
ATOM 2834 O O . THR A 1 349 ? 4.274 -16.729 14.210 1.00 87.31 349 THR A O 1
ATOM 2837 N N . GLY A 1 350 ? 3.019 -14.933 13.731 1.00 86.69 350 GLY A N 1
ATOM 2838 C CA . GLY A 1 350 ? 2.011 -15.647 12.942 1.00 86.69 350 GLY A CA 1
ATOM 2839 C C . GLY A 1 350 ? 1.024 -16.451 13.798 1.00 86.69 350 GLY A C 1
ATOM 2840 O O . GLY A 1 350 ? 0.202 -17.189 13.262 1.00 86.69 350 GLY A O 1
ATOM 2841 N N . GLU A 1 351 ? 1.087 -16.316 15.124 1.00 92.88 351 GLU A N 1
ATOM 2842 C CA . GLU A 1 351 ? 0.218 -17.013 16.070 1.00 92.88 351 GLU A CA 1
ATOM 2843 C C . GLU A 1 351 ? -0.829 -16.065 16.665 1.00 92.88 351 GLU A C 1
ATOM 2845 O O . GLU A 1 351 ? -0.808 -14.853 16.460 1.00 92.88 351 GLU A O 1
ATOM 2850 N N . ARG A 1 352 ? -1.760 -16.606 17.455 1.00 94.25 352 ARG A N 1
ATOM 2851 C CA . ARG A 1 352 ? -2.708 -15.775 18.209 1.00 94.25 352 ARG A CA 1
ATOM 2852 C C . ARG A 1 352 ? -1.975 -14.925 19.250 1.00 94.25 352 ARG A C 1
ATOM 2854 O O . ARG A 1 352 ? -1.041 -15.424 19.883 1.00 94.25 352 ARG A O 1
ATOM 2861 N N . PRO A 1 353 ? -2.439 -13.695 19.530 1.00 94.00 353 PRO A N 1
ATOM 2862 C CA . PRO A 1 353 ? -1.781 -12.856 20.514 1.00 94.00 353 PRO A CA 1
ATOM 2863 C C . PRO A 1 353 ? -1.879 -13.464 21.914 1.00 94.00 353 PRO A C 1
ATOM 2865 O O . PRO A 1 353 ? -2.931 -13.936 22.363 1.00 94.00 353 PRO A O 1
ATOM 2868 N N . LYS A 1 354 ? -0.762 -13.410 22.641 1.00 93.06 354 LYS A N 1
ATOM 2869 C CA . LYS A 1 354 ? -0.694 -13.879 24.023 1.00 93.06 354 LYS A CA 1
ATOM 2870 C C . LYS A 1 354 ? -1.463 -12.930 24.941 1.00 93.06 354 LYS A C 1
ATOM 2872 O O . LYS A 1 354 ? -1.173 -11.738 25.009 1.00 93.06 354 LYS A O 1
ATOM 2877 N N . LYS A 1 355 ? -2.397 -13.477 25.722 1.00 93.06 355 LYS A N 1
ATOM 2878 C CA . LYS A 1 355 ? -3.092 -12.721 26.772 1.00 93.06 355 LYS A CA 1
ATOM 2879 C C . LYS A 1 355 ? -2.146 -12.423 27.929 1.00 93.06 355 LYS A C 1
ATOM 2881 O O . LYS A 1 355 ? -1.584 -13.337 28.534 1.00 93.06 355 LYS A O 1
ATOM 2886 N N . LEU A 1 356 ? -2.024 -11.147 28.263 1.00 95.25 356 LEU A N 1
ATOM 2887 C CA . LEU A 1 356 ? -1.384 -10.669 29.483 1.00 95.25 356 LEU A CA 1
ATOM 2888 C C . LEU A 1 356 ? -2.450 -10.487 30.565 1.00 95.25 356 LEU A C 1
ATOM 2890 O O . LEU A 1 356 ? -3.617 -10.261 30.249 1.00 95.25 356 LEU A O 1
ATOM 2894 N N . THR A 1 357 ? -2.067 -10.583 31.836 1.00 95.81 357 THR A N 1
ATOM 2895 C CA . THR A 1 357 ? -3.008 -10.470 32.960 1.00 95.81 357 THR A CA 1
ATOM 2896 C C . THR A 1 357 ? -2.568 -9.362 33.903 1.00 95.81 357 THR A C 1
ATOM 2898 O O . THR A 1 357 ? -1.473 -9.424 34.454 1.00 95.81 357 THR A O 1
ATOM 2901 N N . ALA A 1 358 ? -3.448 -8.386 34.119 1.00 96.19 358 ALA A N 1
ATOM 2902 C CA . ALA A 1 358 ? -3.354 -7.425 35.212 1.00 96.19 358 ALA A CA 1
ATOM 2903 C C . ALA A 1 358 ? -4.165 -7.936 36.410 1.00 96.19 358 ALA A C 1
ATOM 2905 O O . ALA A 1 358 ? -5.347 -8.264 36.270 1.00 96.19 358 ALA A O 1
ATOM 2906 N N . GLY A 1 359 ? -3.576 -7.969 37.603 1.00 94.44 359 GLY A N 1
ATOM 2907 C CA . GLY A 1 359 ? -4.223 -8.528 38.791 1.00 94.44 359 GLY A CA 1
ATOM 2908 C C . GLY A 1 359 ? -4.040 -10.045 38.896 1.00 94.44 359 GLY A C 1
ATOM 2909 O O . GLY A 1 359 ? -2.958 -10.569 38.629 1.00 94.44 359 GLY A O 1
ATOM 2910 N N . GLY A 1 360 ? -5.097 -10.744 39.313 1.00 92.81 360 GLY A N 1
ATOM 2911 C CA . GLY A 1 360 ? -5.094 -12.196 39.485 1.00 92.81 360 GLY A CA 1
ATOM 2912 C C . GLY A 1 360 ? -4.662 -12.652 40.880 1.00 92.81 360 GLY A C 1
ATOM 2913 O O . GLY A 1 360 ? -4.368 -11.842 41.765 1.00 92.81 360 GLY A O 1
ATOM 2914 N N . GLN A 1 361 ? -4.651 -13.967 41.085 1.00 93.94 361 GLN A N 1
ATOM 2915 C CA . GLN A 1 361 ? -4.144 -14.587 42.305 1.00 93.94 361 GLN A CA 1
ATOM 2916 C C . GLN A 1 361 ? -2.622 -14.735 42.282 1.00 93.94 361 GLN A C 1
ATOM 2918 O O . GLN A 1 361 ? -1.998 -14.908 41.237 1.00 93.94 361 GLN A O 1
ATOM 2923 N N . TYR A 1 362 ? -2.033 -14.688 43.469 1.00 91.81 362 TYR A N 1
ATOM 2924 C CA . TYR A 1 362 ? -0.647 -15.043 43.720 1.00 91.81 362 TYR A CA 1
ATOM 2925 C C . TYR A 1 362 ? -0.569 -15.969 44.936 1.00 91.81 362 TYR A C 1
ATOM 2927 O O . TYR A 1 362 ? -1.431 -15.937 45.819 1.00 91.81 362 TYR A O 1
ATOM 2935 N N . TRP A 1 363 ? 0.471 -16.799 44.984 1.00 93.38 363 TRP A N 1
ATOM 2936 C CA . TRP A 1 363 ? 0.756 -17.625 46.152 1.00 93.38 363 TRP A CA 1
ATOM 2937 C C . TRP A 1 363 ? 1.424 -16.780 47.239 1.00 93.38 363 TRP A C 1
ATOM 2939 O O . TRP A 1 363 ? 2.562 -16.329 47.077 1.00 93.38 363 TRP A O 1
ATOM 2949 N N . ASP A 1 364 ? 0.725 -16.562 48.351 1.00 92.50 364 ASP A N 1
ATOM 2950 C CA . ASP A 1 364 ? 1.276 -15.864 49.506 1.00 92.50 364 ASP A CA 1
ATOM 2951 C C . ASP A 1 364 ? 2.079 -16.854 50.359 1.00 92.50 364 ASP A C 1
ATOM 2953 O O . ASP A 1 364 ? 1.518 -17.730 51.021 1.00 92.50 364 ASP A O 1
ATOM 2957 N N . ARG A 1 365 ? 3.411 -16.728 50.326 1.00 91.69 365 ARG A N 1
ATOM 2958 C CA . ARG A 1 365 ? 4.317 -17.633 51.051 1.00 91.69 365 ARG A CA 1
ATOM 2959 C C . ARG A 1 365 ? 4.182 -17.531 52.570 1.00 91.69 365 ARG A C 1
ATOM 2961 O O . ARG A 1 365 ? 4.459 -18.516 53.239 1.00 91.69 365 ARG A O 1
ATOM 2968 N N . ASN A 1 366 ? 3.752 -16.386 53.098 1.00 91.44 366 ASN A N 1
ATOM 2969 C CA . ASN A 1 366 ? 3.620 -16.180 54.540 1.00 91.44 366 ASN A CA 1
ATOM 2970 C C . ASN A 1 366 ? 2.308 -16.770 55.066 1.00 91.44 366 ASN A C 1
ATOM 2972 O O . ASN A 1 366 ? 2.253 -17.277 56.181 1.00 91.44 366 ASN A O 1
ATOM 2976 N N . LEU A 1 367 ? 1.245 -16.698 54.262 1.00 89.69 367 LEU A N 1
ATOM 2977 C CA . LEU A 1 367 ? -0.084 -17.192 54.629 1.00 89.69 367 LEU A CA 1
ATOM 2978 C C . LEU A 1 367 ? -0.380 -18.605 54.101 1.00 89.69 367 LEU A C 1
ATOM 2980 O O . LEU A 1 367 ? -1.467 -19.115 54.369 1.00 89.69 367 LEU A O 1
ATOM 2984 N N . HIS A 1 368 ? 0.543 -19.205 53.338 1.00 90.44 368 HIS A N 1
ATOM 2985 C CA . HIS A 1 368 ? 0.401 -20.508 52.673 1.00 90.44 368 HIS A CA 1
ATOM 2986 C C . HIS A 1 368 ? -0.941 -20.677 51.941 1.00 90.44 368 HIS A C 1
ATOM 2988 O O . HIS A 1 368 ? -1.590 -21.719 52.027 1.00 90.44 368 HIS A O 1
ATOM 2994 N N . LYS A 1 369 ? -1.382 -19.629 51.237 1.00 93.12 369 LYS A N 1
ATOM 2995 C CA . LYS A 1 369 ? -2.650 -19.634 50.501 1.00 93.12 369 LYS A CA 1
ATOM 2996 C C . LYS A 1 369 ? -2.599 -18.754 49.264 1.00 93.12 369 LYS A C 1
ATOM 2998 O O . LYS A 1 369 ? -1.829 -17.794 49.194 1.00 93.12 369 LYS A O 1
ATOM 3003 N N . GLU A 1 370 ? -3.484 -19.038 48.318 1.00 91.94 370 GLU A N 1
ATOM 3004 C CA . GLU A 1 370 ? -3.730 -18.126 47.208 1.00 91.94 370 GLU A CA 1
ATOM 3005 C C . GLU A 1 370 ? -4.435 -16.862 47.696 1.00 91.94 370 GLU A C 1
ATOM 3007 O O . GLU A 1 370 ? -5.430 -16.908 48.428 1.00 91.94 370 GLU A O 1
ATOM 3012 N N . LYS A 1 371 ? -3.931 -15.713 47.256 1.00 93.19 371 LYS A N 1
ATOM 3013 C CA . LYS A 1 371 ? -4.514 -14.410 47.548 1.00 93.19 371 LYS A CA 1
ATOM 3014 C C . LYS A 1 371 ? -4.684 -13.624 46.258 1.00 93.19 371 LYS A C 1
ATOM 3016 O O . LYS A 1 371 ? -3.796 -13.597 45.416 1.00 93.19 371 LYS A O 1
ATOM 3021 N N . ALA A 1 372 ? -5.838 -12.983 46.101 1.00 92.12 372 ALA A N 1
ATOM 3022 C CA . ALA A 1 372 ? -6.082 -12.085 44.981 1.00 92.12 372 ALA A CA 1
ATOM 3023 C C . ALA A 1 372 ? -5.367 -10.748 45.207 1.00 92.12 372 ALA A C 1
ATOM 3025 O O . ALA A 1 372 ? -5.428 -10.188 46.308 1.00 92.12 372 ALA A O 1
ATOM 3026 N N . LYS A 1 373 ? -4.739 -10.213 44.158 1.00 93.88 373 LYS A N 1
ATOM 3027 C CA . LYS A 1 373 ? -4.233 -8.837 44.161 1.00 93.88 373 LYS A CA 1
ATOM 3028 C C . LYS A 1 373 ? -5.382 -7.848 44.370 1.00 93.88 373 LYS A C 1
ATOM 3030 O O . LYS A 1 373 ? -6.521 -8.074 43.942 1.00 93.88 373 LYS A O 1
ATOM 3035 N N . SER A 1 374 ? -5.085 -6.740 45.038 1.00 92.94 374 SER A N 1
ATOM 3036 C CA . SER A 1 374 ? -6.040 -5.655 45.256 1.00 92.94 374 SER A CA 1
ATOM 3037 C C . SER A 1 374 ? -6.411 -4.957 43.943 1.00 92.94 374 SER A C 1
ATOM 3039 O O . SER A 1 374 ? -5.692 -5.011 42.945 1.00 92.94 374 SER A O 1
ATOM 3041 N N . ALA A 1 375 ? -7.526 -4.222 43.949 1.00 91.06 375 ALA A N 1
ATOM 3042 C CA . ALA A 1 375 ? -7.923 -3.408 42.799 1.00 91.06 375 ALA A CA 1
ATOM 3043 C C . ALA A 1 375 ? -6.898 -2.304 42.460 1.00 91.06 375 ALA A C 1
ATOM 3045 O O . ALA A 1 375 ? -6.827 -1.869 41.313 1.00 91.06 375 ALA A O 1
ATOM 3046 N N . ALA A 1 376 ? -6.114 -1.845 43.445 1.00 93.19 376 ALA A N 1
ATOM 3047 C CA . ALA A 1 376 ? -5.058 -0.857 43.237 1.00 93.19 376 ALA A CA 1
ATOM 3048 C C . ALA A 1 376 ? -3.849 -1.472 42.517 1.00 93.19 376 ALA A C 1
ATOM 3050 O O . ALA A 1 376 ? -3.376 -0.909 41.532 1.00 93.19 376 ALA A O 1
ATOM 3051 N N . GLU A 1 377 ? -3.405 -2.653 42.953 1.00 95.19 377 GLU A N 1
ATOM 3052 C CA . GLU A 1 377 ? -2.342 -3.414 42.281 1.00 95.19 377 GLU A CA 1
ATOM 3053 C C . GLU A 1 377 ? -2.749 -3.782 40.853 1.00 95.19 377 GLU A C 1
ATOM 3055 O O . GLU A 1 377 ? -1.992 -3.545 39.916 1.00 95.19 377 GLU A O 1
ATOM 3060 N N . MET A 1 378 ? -3.986 -4.255 40.666 1.00 95.44 378 MET A N 1
ATOM 3061 C CA . MET A 1 378 ? -4.530 -4.532 39.336 1.00 95.44 378 MET A CA 1
ATOM 3062 C C . MET A 1 378 ? -4.527 -3.288 38.444 1.00 95.44 378 MET A C 1
ATOM 3064 O O . MET A 1 378 ? -4.166 -3.393 37.279 1.00 95.44 378 MET A O 1
ATOM 3068 N N . LYS A 1 379 ? -4.915 -2.112 38.962 1.00 95.06 379 LYS A N 1
ATOM 3069 C CA . LYS A 1 379 ? -4.890 -0.872 38.172 1.00 95.06 379 LYS A CA 1
ATOM 3070 C C . LYS A 1 379 ? -3.468 -0.494 37.772 1.00 95.06 379 LYS A C 1
ATOM 3072 O O . LYS A 1 379 ? -3.251 -0.152 36.618 1.00 95.06 379 LYS A O 1
ATOM 3077 N N . LYS A 1 380 ? -2.510 -0.593 38.695 1.00 96.38 380 LYS A N 1
ATOM 3078 C CA . LYS A 1 380 ? -1.102 -0.304 38.406 1.00 96.38 380 LYS A CA 1
ATOM 3079 C C . LYS A 1 380 ? -0.564 -1.210 37.295 1.00 96.38 380 LYS A C 1
ATOM 3081 O O . LYS A 1 380 ? 0.040 -0.718 36.352 1.00 96.38 380 LYS A O 1
ATOM 3086 N N . GLU A 1 381 ? -0.820 -2.513 37.385 1.00 97.19 381 GLU A N 1
ATOM 3087 C CA . GLU A 1 381 ? -0.413 -3.472 36.350 1.00 97.19 381 GLU A CA 1
ATOM 3088 C C . GLU A 1 381 ? -1.143 -3.230 35.029 1.00 97.19 381 GLU A C 1
ATOM 3090 O O . GLU A 1 381 ? -0.527 -3.283 33.972 1.00 97.19 381 GLU A O 1
ATOM 3095 N N . PHE A 1 382 ? -2.439 -2.919 35.076 1.00 96.62 382 PHE A N 1
ATOM 3096 C CA . PHE A 1 382 ? -3.213 -2.560 33.892 1.00 96.62 382 PHE A CA 1
ATOM 3097 C C . PHE A 1 382 ? -2.624 -1.333 33.190 1.00 96.62 382 PHE A C 1
ATOM 3099 O O . PHE A 1 382 ? -2.475 -1.350 31.971 1.00 96.62 382 PHE A O 1
ATOM 3106 N N . ASP A 1 383 ? -2.276 -0.285 33.939 1.00 96.38 383 ASP A N 1
ATOM 3107 C CA . ASP A 1 383 ? -1.678 0.926 33.380 1.00 96.38 383 ASP A CA 1
ATOM 3108 C C . ASP A 1 383 ? -0.302 0.664 32.776 1.00 96.38 383 ASP A C 1
ATOM 3110 O O . ASP A 1 383 ? -0.038 1.159 31.688 1.00 96.38 383 ASP A O 1
ATOM 3114 N N . GLU A 1 384 ? 0.528 -0.163 33.412 1.00 97.38 384 GLU A N 1
ATOM 3115 C CA . GLU A 1 384 ? 1.823 -0.557 32.847 1.00 97.38 384 GLU A CA 1
ATOM 3116 C C . GLU A 1 384 ? 1.655 -1.376 31.557 1.00 97.38 384 GLU A C 1
ATOM 3118 O O . GLU A 1 384 ? 2.303 -1.098 30.550 1.00 97.38 384 GLU A O 1
ATOM 3123 N N . LEU A 1 385 ? 0.742 -2.354 31.551 1.00 96.94 385 LEU A N 1
ATOM 3124 C CA . LEU A 1 385 ? 0.474 -3.210 30.388 1.00 96.94 385 LEU A CA 1
ATOM 3125 C C . LEU A 1 385 ? -0.199 -2.469 29.225 1.00 96.94 385 LEU A C 1
ATOM 3127 O O . LEU A 1 385 ? -0.192 -2.964 28.101 1.00 96.94 385 LEU A O 1
ATOM 3131 N N . THR A 1 386 ? -0.789 -1.304 29.488 1.00 95.19 386 THR A N 1
ATOM 3132 C CA . THR A 1 386 ? -1.452 -0.456 28.487 1.00 95.19 386 THR A CA 1
ATOM 3133 C C . THR A 1 386 ? -0.827 0.932 28.416 1.00 95.19 386 THR A C 1
ATOM 3135 O O . THR A 1 386 ? -1.519 1.888 28.074 1.00 95.19 386 THR A O 1
ATOM 3138 N N . LYS A 1 387 ? 0.455 1.071 28.776 1.00 93.50 387 LYS A N 1
ATOM 3139 C CA . LYS A 1 387 ? 1.147 2.368 28.780 1.00 93.50 387 LYS A CA 1
ATOM 3140 C C . LYS A 1 387 ? 1.297 2.959 27.381 1.00 93.50 387 LYS A C 1
ATOM 3142 O O . LYS A 1 387 ? 1.225 4.172 27.220 1.00 93.50 387 LYS A O 1
ATOM 3147 N N . GLU A 1 388 ? 1.460 2.093 26.383 1.00 87.06 388 GLU A N 1
ATOM 3148 C CA . GLU A 1 388 ? 1.573 2.488 24.984 1.00 87.06 388 GLU A CA 1
ATOM 3149 C C . GLU A 1 388 ? 0.211 2.933 24.452 1.00 87.06 388 GLU A C 1
ATOM 3151 O O . GLU A 1 388 ? -0.809 2.269 24.683 1.00 87.06 388 GLU A O 1
ATOM 3156 N N . ALA A 1 389 ? 0.195 4.036 23.704 1.00 83.25 389 ALA A N 1
ATOM 3157 C CA . ALA A 1 389 ? -1.003 4.480 23.007 1.00 83.25 389 ALA A CA 1
ATOM 3158 C C . ALA A 1 389 ? -1.466 3.400 22.019 1.00 83.25 389 ALA A C 1
ATOM 3160 O O . ALA A 1 389 ? -0.651 2.827 21.294 1.00 83.25 389 ALA A O 1
ATOM 3161 N N . GLY A 1 390 ? -2.765 3.110 22.008 1.00 87.31 390 GLY A N 1
ATOM 3162 C CA . GLY A 1 390 ? -3.332 2.022 21.214 1.00 87.31 390 GLY A CA 1
ATOM 3163 C C . GLY A 1 390 ? -4.665 1.520 21.754 1.00 87.31 390 GLY A C 1
ATOM 3164 O O . GLY A 1 390 ? -5.213 2.071 22.717 1.00 87.31 390 GLY A O 1
ATOM 3165 N N . ARG A 1 391 ? -5.194 0.462 21.135 1.00 94.25 391 ARG A N 1
ATOM 3166 C CA . ARG A 1 391 ? -6.463 -0.166 21.525 1.00 94.25 391 ARG A CA 1
ATOM 3167 C C . ARG A 1 391 ? -6.219 -1.579 22.030 1.00 94.25 391 ARG A C 1
ATOM 3169 O O . ARG A 1 391 ? -5.436 -2.339 21.468 1.00 94.25 391 ARG A O 1
ATOM 3176 N N . TYR A 1 392 ? -6.913 -1.936 23.100 1.00 97.75 392 TYR A N 1
ATOM 3177 C CA . TYR A 1 392 ? -6.733 -3.189 23.817 1.00 97.75 392 TYR A CA 1
ATOM 3178 C C . TYR A 1 392 ? -8.085 -3.830 24.078 1.00 97.75 392 TYR A C 1
ATOM 3180 O O . TYR A 1 392 ? -9.006 -3.181 24.573 1.00 97.75 392 TYR A O 1
ATOM 3188 N N . HIS A 1 393 ? -8.192 -5.124 23.816 1.00 97.81 393 HIS A N 1
ATOM 3189 C CA . HIS A 1 393 ? -9.351 -5.898 24.233 1.00 97.81 393 HIS A CA 1
ATOM 3190 C C . HIS A 1 393 ? -9.154 -6.409 25.654 1.00 97.81 393 HIS A C 1
ATOM 3192 O O . HIS A 1 393 ? -8.125 -7.005 25.969 1.00 97.81 393 HIS A O 1
ATOM 3198 N N . LEU A 1 394 ? -10.151 -6.195 26.511 1.00 96.31 394 LEU A N 1
ATOM 3199 C CA . LEU A 1 394 ? -10.104 -6.507 27.935 1.00 96.31 394 LEU A CA 1
ATOM 3200 C C . LEU A 1 394 ? -11.157 -7.549 28.280 1.00 96.31 394 LEU A C 1
ATOM 3202 O O . LEU A 1 394 ? -12.344 -7.265 28.187 1.00 96.31 394 LEU A O 1
ATOM 3206 N N . SER A 1 395 ? -10.738 -8.729 28.726 1.00 94.56 395 SER A N 1
ATOM 3207 C CA . SER A 1 395 ? -11.622 -9.794 29.203 1.00 94.56 395 SER A CA 1
ATOM 3208 C C . SER A 1 395 ? -11.557 -9.939 30.726 1.00 94.56 395 SER A C 1
ATOM 3210 O O . SER A 1 395 ? -10.470 -10.027 31.297 1.00 94.56 395 SER A O 1
ATOM 3212 N N . PHE A 1 396 ? -12.704 -10.039 31.393 1.00 93.75 396 PHE A N 1
ATOM 3213 C CA . PHE A 1 396 ? -12.795 -10.184 32.854 1.00 93.75 396 PHE A CA 1
ATOM 3214 C C . PHE A 1 396 ? -14.069 -10.929 33.268 1.00 93.75 396 PHE A C 1
ATOM 3216 O O . PHE A 1 396 ? -14.928 -11.211 32.438 1.00 93.75 396 PHE A O 1
ATOM 3223 N N . ASN A 1 397 ? -14.196 -11.250 34.557 1.00 92.12 397 ASN A N 1
ATOM 3224 C CA . ASN A 1 397 ? -15.354 -11.957 35.111 1.00 92.12 397 ASN A CA 1
ATOM 3225 C C . ASN A 1 397 ? -16.141 -11.032 36.042 1.00 92.12 397 ASN A C 1
ATOM 3227 O O . ASN A 1 397 ? -15.543 -10.339 36.866 1.00 92.12 397 ASN A O 1
ATOM 3231 N N . TRP A 1 398 ? -17.470 -11.060 35.963 1.00 90.81 398 TRP A N 1
ATOM 3232 C CA . TRP A 1 398 ? -18.331 -10.288 36.863 1.00 90.81 398 TRP A CA 1
ATOM 3233 C C . TRP A 1 398 ? -18.419 -10.913 38.262 1.00 90.81 398 TRP A C 1
ATOM 3235 O O . TRP A 1 398 ? -18.440 -12.135 38.417 1.00 90.81 398 TRP A O 1
ATOM 3245 N N . LYS A 1 399 ? -18.510 -10.079 39.303 1.00 88.56 399 LYS A N 1
ATOM 3246 C CA . LYS A 1 399 ? -18.861 -10.514 40.662 1.00 88.56 399 LYS A CA 1
ATOM 3247 C C . LYS A 1 399 ? -20.311 -10.990 40.709 1.00 88.56 399 LYS A C 1
ATOM 3249 O O . LYS A 1 399 ? -21.163 -10.485 39.986 1.00 88.56 399 LYS A O 1
ATOM 3254 N N . GLY A 1 400 ? -20.597 -11.949 41.589 1.00 80.31 400 GLY A N 1
ATOM 3255 C CA . GLY A 1 400 ? -21.959 -12.455 41.804 1.00 80.31 400 GLY A CA 1
ATOM 3256 C C . GLY A 1 400 ? -22.514 -13.319 40.667 1.00 80.31 400 GLY A C 1
ATOM 3257 O O . GLY A 1 400 ? -23.654 -13.762 40.754 1.00 80.31 400 GLY A O 1
ATOM 3258 N N . ARG A 1 401 ? -21.720 -13.596 39.624 1.00 72.06 401 ARG A N 1
ATOM 3259 C CA . ARG A 1 401 ? -22.029 -14.580 38.581 1.00 72.06 401 ARG A CA 1
ATOM 3260 C C . ARG A 1 401 ? -21.025 -15.724 38.660 1.00 72.06 401 ARG A C 1
ATOM 3262 O O . ARG A 1 401 ? -19.857 -15.497 38.974 1.00 72.06 401 ARG A O 1
ATOM 3269 N N . SER A 1 402 ? -21.480 -16.951 38.405 1.00 56.75 402 SER A N 1
ATOM 3270 C CA . SER A 1 402 ? -20.662 -18.154 38.593 1.00 56.75 402 SER A CA 1
ATOM 3271 C C . SER A 1 402 ? -19.386 -18.103 37.745 1.00 56.75 402 SER A C 1
ATOM 3273 O O . SER A 1 402 ? -18.297 -18.192 38.312 1.00 56.75 402 SER A O 1
ATOM 3275 N N . ILE A 1 403 ? -19.497 -17.912 36.419 1.00 60.34 403 ILE A N 1
ATOM 3276 C CA . ILE A 1 403 ? -18.353 -17.870 35.475 1.00 60.34 403 ILE A CA 1
ATOM 3277 C C . ILE A 1 403 ? -18.625 -16.955 34.250 1.00 60.34 403 ILE A C 1
ATOM 3279 O O . ILE A 1 403 ? -17.881 -16.984 33.278 1.00 60.34 403 ILE A O 1
ATOM 3283 N N . GLU A 1 404 ? -19.666 -16.112 34.240 1.00 64.81 404 GLU A N 1
ATOM 3284 C CA . GLU A 1 404 ? -19.919 -15.256 33.064 1.00 64.81 404 GLU A CA 1
ATOM 3285 C C . GLU A 1 404 ? -18.821 -14.194 32.881 1.00 64.81 404 GLU A C 1
ATOM 3287 O O . GLU A 1 404 ? -18.674 -13.260 33.680 1.00 64.81 404 GLU A O 1
ATOM 3292 N N . GLY A 1 405 ? -18.026 -14.384 31.827 1.00 83.12 405 GLY A N 1
ATOM 3293 C CA . GLY A 1 405 ? -17.008 -13.447 31.375 1.00 83.12 405 GLY A CA 1
ATOM 3294 C C . GLY A 1 405 ? -17.585 -12.388 30.440 1.00 83.12 405 GLY A C 1
ATOM 3295 O O . GLY A 1 405 ? -18.594 -12.613 29.776 1.00 83.12 405 GLY A O 1
ATOM 3296 N N . HIS A 1 406 ? -16.923 -11.239 30.373 1.00 94.19 406 HIS A N 1
ATOM 3297 C CA . HIS A 1 406 ? -17.234 -10.163 29.435 1.00 94.19 406 HIS A CA 1
ATOM 3298 C C . HIS A 1 406 ? -15.966 -9.664 28.763 1.00 94.19 406 HIS A C 1
ATOM 3300 O O . HIS A 1 406 ? -14.874 -9.845 29.309 1.00 94.19 406 HIS A O 1
ATOM 3306 N N . ILE A 1 407 ? -16.118 -9.046 27.595 1.00 95.62 407 ILE A N 1
ATOM 3307 C CA . ILE A 1 407 ? -15.026 -8.413 26.863 1.00 95.62 407 ILE A CA 1
ATOM 3308 C C . ILE A 1 407 ? -15.446 -7.024 26.395 1.00 95.62 407 ILE A C 1
ATOM 3310 O O . ILE A 1 407 ? -16.539 -6.848 25.864 1.00 95.62 407 ILE A O 1
ATOM 3314 N N . ILE A 1 408 ? -14.576 -6.045 26.625 1.00 97.19 408 ILE A N 1
ATOM 3315 C CA . ILE A 1 408 ? -14.759 -4.643 26.229 1.00 97.19 408 ILE A CA 1
ATOM 3316 C C . ILE A 1 408 ? -13.457 -4.110 25.625 1.00 97.19 408 ILE A C 1
ATOM 3318 O O . ILE A 1 408 ? -12.441 -4.812 25.630 1.00 97.19 408 ILE A O 1
ATOM 3322 N N . THR A 1 409 ? -13.456 -2.854 25.183 1.00 97.31 409 THR A N 1
ATOM 3323 C CA . THR A 1 409 ? -12.267 -2.212 24.616 1.00 97.31 409 THR A CA 1
ATOM 3324 C C . THR A 1 409 ? -11.751 -1.093 25.519 1.00 97.31 409 THR A C 1
ATOM 3326 O O . THR A 1 409 ? -12.513 -0.338 26.127 1.00 97.31 409 THR A O 1
ATOM 3329 N N . ALA A 1 410 ? -10.429 -0.991 25.605 1.00 96.25 410 ALA A N 1
ATOM 3330 C CA . ALA A 1 410 ? -9.707 0.144 26.152 1.00 96.25 410 ALA A CA 1
ATOM 3331 C C . ALA A 1 410 ? -8.928 0.850 25.048 1.00 96.25 410 ALA A C 1
ATOM 3333 O O . ALA A 1 410 ? -8.277 0.199 24.241 1.00 96.25 410 ALA A O 1
ATOM 3334 N N . GLU A 1 411 ? -8.948 2.174 25.045 1.00 91.88 411 GLU A N 1
ATOM 3335 C CA . GLU A 1 411 ? -8.149 3.021 24.167 1.00 91.88 411 GLU A CA 1
ATOM 3336 C C . GLU A 1 411 ? -7.268 3.921 25.036 1.00 91.88 411 GLU A C 1
ATOM 3338 O O . GLU A 1 411 ? -7.767 4.685 25.871 1.00 91.88 411 GLU A O 1
ATOM 3343 N N . ARG A 1 412 ? -5.951 3.782 24.872 1.00 88.44 412 ARG A N 1
ATOM 3344 C CA . ARG A 1 412 ? -4.939 4.629 25.501 1.00 88.44 412 ARG A CA 1
ATOM 3345 C C . ARG A 1 412 ? -4.516 5.703 24.503 1.00 88.44 412 ARG A C 1
ATOM 3347 O O . ARG A 1 412 ? -4.107 5.379 23.390 1.00 88.44 412 ARG A O 1
ATOM 3354 N N . PHE A 1 413 ? -4.589 6.966 24.904 1.00 70.12 413 PHE A N 1
ATOM 3355 C CA . PHE A 1 413 ? -4.159 8.106 24.093 1.00 70.12 413 PHE A CA 1
ATOM 3356 C C . PHE A 1 413 ? -2.681 8.436 24.335 1.00 70.12 413 PHE A C 1
ATOM 3358 O O . PHE A 1 413 ? -2.133 8.114 25.388 1.00 70.12 413 PHE A O 1
ATOM 3365 N N . GLY A 1 414 ? -2.046 9.142 23.392 1.00 60.53 414 GLY A N 1
ATOM 3366 C CA . GLY A 1 414 ? -0.630 9.534 23.487 1.00 60.53 414 GLY A CA 1
ATOM 3367 C C . GLY A 1 414 ? -0.281 10.398 24.705 1.00 60.53 414 GLY A C 1
ATOM 3368 O O . GLY A 1 414 ? 0.850 10.380 25.171 1.00 60.53 414 GLY A O 1
ATOM 3369 N N . ASN A 1 415 ? -1.259 11.101 25.281 1.00 66.75 415 ASN A N 1
ATOM 3370 C CA . ASN A 1 415 ? -1.098 11.857 26.528 1.00 66.75 415 ASN A CA 1
ATOM 3371 C C . ASN A 1 415 ? -1.302 11.006 27.804 1.00 66.75 415 ASN A C 1
ATOM 3373 O O . ASN A 1 415 ? -1.422 11.557 28.896 1.00 66.75 415 ASN A O 1
ATOM 3377 N N . GLY A 1 416 ? -1.419 9.679 27.676 1.00 75.00 416 GLY A N 1
ATOM 3378 C CA . GLY A 1 416 ? -1.690 8.742 28.773 1.00 75.00 416 GLY A CA 1
ATOM 3379 C C . GLY A 1 416 ? -3.168 8.616 29.166 1.00 75.00 416 GLY A C 1
ATOM 3380 O O . GLY A 1 416 ? -3.518 7.745 29.976 1.00 75.00 416 GLY A O 1
ATOM 3381 N N . GLY A 1 417 ? -4.049 9.438 28.586 1.00 77.88 417 GLY A N 1
ATOM 3382 C CA . GLY A 1 417 ? -5.491 9.381 28.807 1.00 77.88 417 GLY A CA 1
ATOM 3383 C C . GLY A 1 417 ? -6.077 8.014 28.449 1.00 77.88 417 GLY A C 1
ATOM 3384 O O . GLY A 1 417 ? -5.570 7.318 27.572 1.00 77.88 417 GLY A O 1
ATOM 3385 N N . LEU A 1 418 ? -7.155 7.627 29.129 1.00 87.06 418 LEU A N 1
ATOM 3386 C CA . LEU A 1 418 ? -7.790 6.320 28.975 1.00 87.06 418 LEU A CA 1
ATOM 3387 C C . LEU A 1 418 ? -9.275 6.478 28.686 1.00 87.06 418 LEU A C 1
ATOM 3389 O O . LEU A 1 418 ? -9.987 7.142 29.440 1.00 87.06 418 LEU A O 1
ATOM 3393 N N . ARG A 1 419 ? -9.749 5.772 27.665 1.00 90.06 419 ARG A N 1
ATOM 3394 C CA . ARG A 1 419 ? -11.169 5.553 27.405 1.00 90.06 419 ARG A CA 1
ATOM 3395 C C . ARG A 1 419 ? -11.455 4.059 27.488 1.00 90.06 419 ARG A C 1
ATOM 3397 O O . ARG A 1 419 ? -10.808 3.271 26.809 1.00 90.06 419 ARG A O 1
ATOM 3404 N N . LEU A 1 420 ? -12.425 3.663 28.306 1.00 94.06 420 LEU A N 1
ATOM 3405 C CA . LEU A 1 420 ? -12.970 2.304 28.300 1.00 94.06 420 LEU A CA 1
ATOM 3406 C C . LEU A 1 420 ? -14.381 2.372 27.744 1.00 94.06 420 LEU A C 1
ATOM 3408 O O . LEU A 1 420 ? -15.124 3.304 28.052 1.00 94.06 420 LEU A O 1
ATOM 3412 N N . TYR A 1 421 ? -14.766 1.398 26.941 1.00 94.00 421 TYR A N 1
ATOM 3413 C CA . TYR A 1 421 ? -16.098 1.360 26.364 1.00 94.00 421 TYR A CA 1
ATOM 3414 C C . TYR A 1 421 ? -16.485 -0.062 26.003 1.00 94.00 421 TYR A C 1
ATOM 3416 O O . TYR A 1 421 ? -15.636 -0.898 25.708 1.00 94.00 421 TYR A O 1
ATOM 3424 N N . ASP A 1 422 ? -17.783 -0.313 26.037 1.00 96.75 422 ASP A N 1
ATOM 3425 C CA . ASP A 1 422 ? -18.399 -1.582 25.705 1.00 96.75 422 ASP A CA 1
ATOM 3426 C C . ASP A 1 422 ? -19.128 -1.454 24.360 1.00 96.75 422 ASP A C 1
ATOM 3428 O O . ASP A 1 422 ? -20.234 -0.897 24.316 1.00 96.75 422 ASP A O 1
ATOM 3432 N N . PRO A 1 423 ? -18.537 -1.963 23.263 1.00 95.62 423 PRO A N 1
ATOM 3433 C CA . PRO A 1 423 ? -19.169 -1.935 21.951 1.00 95.62 423 PRO A CA 1
ATOM 3434 C C . PRO A 1 423 ? -20.487 -2.705 21.872 1.00 95.62 423 PRO A C 1
ATOM 3436 O O . PRO A 1 423 ? -21.310 -2.394 21.015 1.00 95.62 423 PRO A O 1
ATOM 3439 N N . GLN A 1 424 ? -20.711 -3.693 22.750 1.00 95.25 424 GLN A N 1
ATOM 3440 C CA . GLN A 1 424 ? -21.930 -4.501 22.733 1.00 95.25 424 GLN A CA 1
ATOM 3441 C C . GLN A 1 424 ? -23.163 -3.670 23.087 1.00 95.25 424 GLN A C 1
ATOM 3443 O O . GLN A 1 424 ? -24.232 -3.931 22.539 1.00 95.25 424 GLN A O 1
ATOM 3448 N N . ILE A 1 425 ? -23.004 -2.707 24.003 1.00 95.12 425 ILE A N 1
ATOM 3449 C CA . ILE A 1 425 ? -24.072 -1.809 24.472 1.00 95.12 425 ILE A CA 1
ATOM 3450 C C . ILE A 1 425 ? -23.849 -0.340 24.071 1.00 95.12 425 ILE A C 1
ATOM 3452 O O . ILE A 1 425 ? -24.658 0.521 24.420 1.00 95.12 425 ILE A O 1
ATOM 3456 N N . GLY A 1 426 ? -22.757 -0.047 23.359 1.00 93.50 426 GLY A N 1
ATOM 3457 C CA . GLY A 1 426 ? -22.419 1.274 22.834 1.00 93.50 426 GLY A CA 1
ATOM 3458 C C . GLY A 1 426 ? -22.100 2.320 23.904 1.00 93.50 426 GLY A C 1
ATOM 3459 O O . GLY A 1 426 ? -22.301 3.508 23.656 1.00 93.50 426 GLY A O 1
ATOM 3460 N N . LYS A 1 427 ? -21.648 1.917 25.100 1.00 94.00 427 LYS A N 1
ATOM 3461 C CA . LYS A 1 427 ? -21.458 2.829 26.246 1.00 94.00 427 LYS A CA 1
ATOM 3462 C C . LYS A 1 427 ? -20.003 2.974 26.658 1.00 94.00 427 LYS A C 1
ATOM 3464 O O . LYS A 1 427 ? -19.250 2.007 26.653 1.00 94.00 427 LYS A O 1
ATOM 3469 N N . ILE A 1 428 ? -19.647 4.175 27.110 1.00 91.12 428 ILE A N 1
ATOM 3470 C CA . ILE A 1 428 ? -18.404 4.423 27.848 1.00 91.12 428 ILE A CA 1
ATOM 3471 C C . ILE A 1 428 ? -18.510 3.771 29.233 1.00 91.12 428 ILE A C 1
ATOM 3473 O O . ILE A 1 428 ? -19.569 3.777 29.863 1.00 91.12 428 ILE A O 1
ATOM 3477 N N . VAL A 1 429 ? -17.404 3.188 29.687 1.00 93.19 429 VAL A N 1
ATOM 3478 C CA . VAL A 1 429 ? -17.270 2.497 30.968 1.00 93.19 429 VAL A CA 1
ATOM 3479 C C . VAL A 1 429 ? -16.303 3.274 31.853 1.00 93.19 429 VAL A C 1
ATOM 3481 O O . VAL A 1 429 ? -15.182 3.586 31.469 1.00 93.19 429 VAL A O 1
ATOM 3484 N N . GLU A 1 430 ? -16.706 3.539 33.087 1.00 90.62 430 GLU A N 1
ATOM 3485 C CA . GLU A 1 430 ? -15.857 4.225 34.055 1.00 90.62 430 GLU A CA 1
ATOM 3486 C C . GLU A 1 430 ? -15.036 3.219 34.874 1.00 90.62 430 GLU A C 1
ATOM 3488 O O . GLU A 1 430 ? -15.583 2.290 35.478 1.00 90.62 430 GLU A O 1
ATOM 3493 N N . TRP A 1 431 ? -13.715 3.420 34.980 1.00 89.75 431 TRP A N 1
ATOM 3494 C CA . TRP A 1 431 ? -12.838 2.516 35.748 1.00 89.75 431 TRP A CA 1
ATOM 3495 C C . TRP A 1 431 ? -13.293 2.352 37.207 1.00 89.75 431 TRP A C 1
ATOM 3497 O O . TRP A 1 431 ? -13.229 1.259 37.778 1.00 89.75 431 TRP A O 1
ATOM 3507 N N . LYS A 1 432 ? -13.773 3.443 37.825 1.00 90.81 432 LYS A N 1
ATOM 3508 C CA . LYS A 1 432 ? -14.265 3.455 39.214 1.00 90.81 432 LYS A CA 1
ATOM 3509 C C . LYS A 1 432 ? -15.424 2.481 39.444 1.00 90.81 432 LYS A C 1
ATOM 3511 O O . LYS A 1 432 ? -15.559 1.994 40.568 1.00 90.81 432 LYS A O 1
ATOM 3516 N N . ASP A 1 433 ? -16.203 2.200 38.404 1.00 91.31 433 ASP A N 1
ATOM 3517 C CA . ASP A 1 433 ? -17.370 1.327 38.451 1.00 91.31 433 ASP A CA 1
ATOM 3518 C C . ASP A 1 433 ? -16.983 -0.085 38.020 1.00 91.31 433 ASP A C 1
ATOM 3520 O O . ASP A 1 433 ? -17.289 -1.048 38.724 1.00 91.31 433 ASP A O 1
ATOM 3524 N N . LEU A 1 434 ? -16.185 -0.211 36.954 1.00 91.75 434 LEU A N 1
ATOM 3525 C CA . LEU A 1 434 ? -15.663 -1.496 36.495 1.00 91.75 434 LEU A CA 1
ATOM 3526 C C . LEU A 1 434 ? -14.945 -2.253 37.623 1.00 91.75 434 LEU A C 1
ATOM 3528 O O . LEU A 1 434 ? -15.303 -3.389 37.931 1.00 91.75 434 LEU A O 1
ATOM 3532 N N . LYS A 1 435 ? -14.004 -1.604 38.325 1.00 89.69 435 LYS A N 1
ATOM 3533 C CA . LYS A 1 435 ? -13.209 -2.243 39.393 1.00 89.69 435 LYS A CA 1
ATOM 3534 C C . LYS A 1 435 ? -14.050 -2.795 40.551 1.00 89.69 435 LYS A C 1
ATOM 3536 O O . LYS A 1 435 ? -13.609 -3.691 41.267 1.00 89.69 435 LYS A O 1
ATOM 3541 N N . LYS A 1 436 ? -15.247 -2.242 40.781 1.00 89.81 436 LYS A N 1
ATOM 3542 C CA . LYS A 1 436 ? -16.152 -2.697 41.849 1.00 89.81 436 LYS A CA 1
ATOM 3543 C C . LYS A 1 436 ? -16.897 -3.961 41.447 1.00 89.81 436 LYS A C 1
ATOM 3545 O O . LYS A 1 436 ? -17.189 -4.773 42.324 1.00 89.81 436 LYS A O 1
ATOM 3550 N N . ASN A 1 437 ? -17.142 -4.132 40.152 1.00 90.69 437 ASN A N 1
ATOM 3551 C CA . ASN A 1 437 ? -18.024 -5.153 39.601 1.00 90.69 437 ASN A CA 1
ATOM 3552 C C . ASN A 1 437 ? -17.284 -6.390 39.076 1.00 90.69 437 ASN A C 1
ATOM 3554 O O . ASN A 1 437 ? -17.935 -7.399 38.825 1.00 90.69 437 ASN A O 1
ATOM 3558 N N . ILE A 1 438 ? -15.954 -6.359 38.949 1.00 91.94 438 ILE A N 1
ATOM 3559 C CA . ILE A 1 438 ? -15.162 -7.493 38.439 1.00 91.94 438 ILE A CA 1
ATOM 3560 C C . ILE A 1 438 ? -14.495 -8.322 39.546 1.00 91.94 438 ILE A C 1
ATOM 3562 O O . ILE A 1 438 ? -14.116 -7.799 40.596 1.00 91.94 438 ILE A O 1
ATOM 3566 N N . ARG A 1 439 ? -14.340 -9.626 39.306 1.00 90.31 439 ARG A N 1
ATOM 3567 C CA . ARG A 1 439 ? -13.628 -10.584 40.168 1.00 90.31 439 ARG A CA 1
ATOM 3568 C C . ARG A 1 439 ? -12.121 -10.353 40.069 1.00 90.31 439 ARG A C 1
ATOM 3570 O O . ARG A 1 439 ? -11.543 -10.509 38.994 1.00 90.31 439 ARG A O 1
ATOM 3577 N N . THR A 1 440 ? -11.481 -9.962 41.169 1.00 89.31 440 THR A N 1
ATOM 3578 C CA . THR A 1 440 ? -10.052 -9.615 41.165 1.00 89.31 440 THR A CA 1
ATOM 3579 C C . THR A 1 440 ? -9.142 -10.837 41.162 1.00 89.31 440 THR A C 1
ATOM 3581 O O . THR A 1 440 ? -8.017 -10.748 40.672 1.00 89.31 440 THR A O 1
ATOM 3584 N N . GLU A 1 441 ? -9.645 -11.985 41.617 1.00 89.81 441 GLU A N 1
ATOM 3585 C CA . GLU A 1 441 ? -8.950 -13.273 41.612 1.00 89.81 441 GLU A CA 1
ATOM 3586 C C . GLU A 1 441 ? -8.554 -13.743 40.205 1.00 89.81 441 GLU A C 1
ATOM 3588 O O . GLU A 1 441 ? -7.512 -14.368 40.043 1.00 89.81 441 GLU A O 1
ATOM 3593 N N . TYR A 1 442 ? -9.320 -13.374 39.174 1.00 89.50 442 TYR A N 1
ATOM 3594 C CA . TYR A 1 442 ? -9.015 -13.733 37.784 1.00 89.50 442 TYR A CA 1
ATOM 3595 C C . TYR A 1 442 ? -8.342 -12.609 36.992 1.00 89.50 442 TYR A C 1
ATOM 3597 O O . TYR A 1 442 ? -7.928 -12.834 35.853 1.00 89.50 442 TYR A O 1
ATOM 3605 N N . GLY A 1 443 ? -8.252 -11.414 37.582 1.00 92.50 443 GLY A N 1
ATOM 3606 C CA . GLY A 1 443 ? -7.696 -10.228 36.942 1.00 92.50 443 GLY A CA 1
ATOM 3607 C C . GLY A 1 443 ? -8.446 -9.775 35.685 1.00 92.50 443 GLY A C 1
ATOM 3608 O O . GLY A 1 443 ? -9.522 -10.272 35.340 1.00 92.50 443 GLY A O 1
ATOM 3609 N N . ILE A 1 444 ? -7.838 -8.815 34.991 1.00 95.31 444 ILE A N 1
ATOM 3610 C CA . ILE A 1 444 ? -8.199 -8.413 33.631 1.00 95.31 444 ILE A CA 1
ATOM 3611 C C . ILE A 1 444 ? -7.182 -9.052 32.695 1.00 95.31 444 ILE A C 1
ATOM 3613 O O . ILE A 1 444 ? -5.981 -8.822 32.828 1.00 95.31 444 ILE A O 1
ATOM 3617 N N . ARG A 1 445 ? -7.667 -9.846 31.743 1.00 95.00 445 ARG A N 1
ATOM 3618 C CA . ARG A 1 445 ? -6.856 -10.427 30.672 1.00 95.00 445 ARG A CA 1
ATOM 3619 C C . ARG A 1 445 ? -6.931 -9.518 29.459 1.00 95.00 445 ARG A C 1
ATOM 3621 O O . ARG A 1 445 ? -8.035 -9.172 29.048 1.00 95.00 445 ARG A O 1
ATOM 3628 N N . LEU A 1 446 ? -5.797 -9.149 28.883 1.00 96.44 446 LEU A N 1
ATOM 3629 C CA . LEU A 1 446 ? -5.758 -8.200 27.781 1.00 96.44 446 LEU A CA 1
ATOM 3630 C C . LEU A 1 446 ? -4.690 -8.505 26.739 1.00 96.44 446 LEU A C 1
ATOM 3632 O O . LEU A 1 446 ? -3.716 -9.208 27.004 1.00 96.44 446 LEU A O 1
ATOM 3636 N N . TYR A 1 447 ? 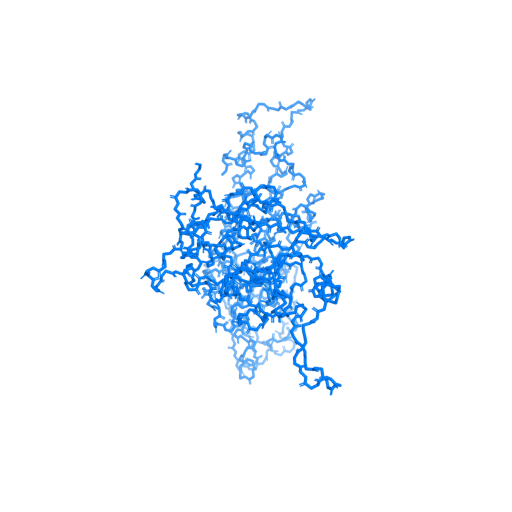-4.902 -7.946 25.555 1.00 96.19 447 TYR A N 1
ATOM 3637 C CA . TYR A 1 447 ? -3.952 -7.907 24.450 1.00 96.19 447 TYR A CA 1
ATOM 3638 C C . TYR A 1 447 ? -4.207 -6.643 23.621 1.00 96.19 447 TYR A C 1
ATOM 3640 O O . TYR A 1 447 ? -5.339 -6.149 23.567 1.00 96.19 447 TYR A O 1
ATOM 3648 N N . ARG A 1 448 ? -3.147 -6.105 23.012 1.00 95.25 448 ARG A N 1
ATOM 3649 C CA . ARG A 1 448 ? -3.240 -4.987 22.067 1.00 95.25 448 ARG A CA 1
ATOM 3650 C C . ARG A 1 448 ? -3.813 -5.501 20.749 1.00 95.25 448 ARG A C 1
ATOM 3652 O O . ARG A 1 448 ? -3.461 -6.603 20.337 1.00 95.25 448 ARG A O 1
ATOM 3659 N N . VAL A 1 449 ? -4.731 -4.753 20.143 1.00 94.88 449 VAL A N 1
ATOM 3660 C CA . VAL A 1 449 ? -5.480 -5.202 18.961 1.00 94.88 449 VAL A CA 1
ATOM 3661 C C . VAL A 1 449 ? -5.239 -4.328 17.740 1.00 94.88 449 VAL A C 1
ATOM 3663 O O . VAL A 1 449 ? -5.221 -4.849 16.635 1.00 94.88 449 VAL A O 1
ATOM 3666 N N . ASP A 1 450 ? -4.987 -3.031 17.908 1.00 88.00 450 ASP A N 1
ATOM 3667 C CA . ASP A 1 450 ? -4.796 -2.082 16.802 1.00 88.00 450 ASP A CA 1
ATOM 3668 C C . ASP A 1 450 ? -3.565 -2.378 15.938 1.00 88.00 450 ASP A C 1
ATOM 3670 O O . ASP A 1 450 ? -3.459 -1.838 14.847 1.00 88.00 450 ASP A O 1
ATOM 3674 N N . ASN A 1 451 ? -2.667 -3.251 16.402 1.00 86.81 451 ASN A N 1
ATOM 3675 C CA . ASN A 1 451 ? -1.476 -3.697 15.685 1.00 86.81 451 ASN A CA 1
ATOM 3676 C C . ASN A 1 451 ? -1.495 -5.184 15.289 1.00 86.81 451 ASN A C 1
ATOM 3678 O O . ASN A 1 451 ? -0.459 -5.726 14.910 1.00 86.81 451 ASN A O 1
ATOM 3682 N N . MET A 1 452 ? -2.649 -5.845 15.393 1.00 92.62 452 MET A N 1
ATOM 3683 C CA . MET A 1 452 ? -2.809 -7.258 15.045 1.00 92.62 452 MET A CA 1
ATOM 3684 C C . MET A 1 452 ? -3.476 -7.422 13.682 1.00 92.62 452 MET A C 1
ATOM 3686 O O . MET A 1 452 ? -4.416 -6.689 13.348 1.00 92.62 452 MET A O 1
ATOM 3690 N N . LEU A 1 453 ? -3.036 -8.433 12.940 1.00 94.00 453 LEU A N 1
ATOM 3691 C CA . LEU A 1 453 ? -3.703 -8.896 11.729 1.00 94.00 453 LEU A CA 1
ATOM 3692 C C . LEU A 1 453 ? -5.057 -9.519 12.099 1.00 94.00 453 LEU A C 1
ATOM 3694 O O . LEU A 1 453 ? -5.238 -10.047 13.199 1.00 94.00 453 LEU A O 1
ATOM 3698 N N . ILE A 1 454 ? -6.012 -9.447 11.185 1.00 96.31 454 ILE A N 1
ATOM 3699 C CA . ILE A 1 454 ? -7.324 -10.089 11.276 1.00 96.31 454 ILE A CA 1
ATOM 3700 C C . ILE A 1 454 ? -7.146 -11.577 10.982 1.00 96.31 454 ILE A C 1
ATOM 3702 O O . ILE A 1 454 ? -6.369 -11.939 10.118 1.00 96.31 454 ILE A O 1
ATOM 3706 N N . ASN A 1 455 ? -7.860 -12.463 11.664 1.00 97.50 455 ASN A N 1
ATOM 3707 C CA . ASN A 1 455 ? -7.897 -13.865 11.259 1.00 97.50 455 ASN A CA 1
ATOM 3708 C C . ASN A 1 455 ? -8.908 -14.062 10.118 1.00 97.50 455 ASN A C 1
ATOM 3710 O O . ASN A 1 455 ? -10.105 -14.261 10.367 1.00 97.50 455 ASN A O 1
ATOM 3714 N N . GLU A 1 456 ? -8.430 -13.996 8.874 1.00 94.31 456 GLU A N 1
ATOM 3715 C CA . GLU A 1 456 ? -9.262 -14.061 7.668 1.00 94.31 456 GLU A CA 1
ATOM 3716 C C . GLU A 1 456 ? -10.057 -15.373 7.524 1.00 94.31 456 GLU A C 1
ATOM 3718 O O . GLU A 1 456 ? -11.136 -15.371 6.928 1.00 94.31 456 GLU A O 1
ATOM 3723 N N . ASP A 1 457 ? -9.600 -16.479 8.121 1.00 94.56 457 ASP A N 1
ATOM 3724 C CA . ASP A 1 457 ? -10.263 -17.788 8.008 1.00 94.56 457 ASP A CA 1
ATOM 3725 C C . ASP A 1 457 ? -11.630 -17.834 8.695 1.00 94.56 457 ASP A C 1
ATOM 3727 O O . ASP A 1 457 ? -12.481 -18.662 8.361 1.00 94.56 457 ASP A O 1
ATOM 3731 N N . ILE A 1 458 ? -11.847 -16.960 9.678 1.00 96.25 458 ILE A N 1
ATOM 3732 C CA . ILE A 1 458 ? -13.054 -16.979 10.510 1.00 96.25 458 ILE A CA 1
ATOM 3733 C C . ILE A 1 458 ? -13.838 -15.673 10.469 1.00 96.25 458 ILE A C 1
ATOM 3735 O O . ILE A 1 458 ? -14.968 -15.645 10.959 1.00 96.25 458 ILE A O 1
ATOM 3739 N N . ILE A 1 459 ? -13.271 -14.600 9.908 1.00 97.31 459 ILE A N 1
ATOM 3740 C CA . ILE A 1 459 ? -13.817 -13.245 10.037 1.00 97.31 459 ILE A CA 1
ATOM 3741 C C . ILE A 1 459 ? -15.242 -13.119 9.488 1.00 97.31 459 ILE A C 1
ATOM 3743 O O . ILE A 1 459 ? -16.099 -12.530 10.147 1.00 97.31 459 ILE A O 1
ATOM 3747 N N . GLY A 1 460 ? -15.534 -13.784 8.366 1.00 96.88 460 GLY A N 1
ATOM 3748 C CA . GLY A 1 460 ? -16.869 -13.820 7.760 1.00 96.88 460 GLY A CA 1
ATOM 3749 C C . GLY A 1 460 ? -17.926 -14.573 8.578 1.00 96.88 460 GLY A C 1
ATOM 3750 O O . GLY A 1 460 ? -19.107 -14.497 8.263 1.00 96.88 460 GLY A O 1
ATOM 3751 N N . GLY A 1 461 ? -17.535 -15.298 9.633 1.00 96.88 461 GLY A N 1
ATOM 3752 C CA . GLY A 1 461 ? -18.460 -15.852 10.626 1.00 96.88 461 GLY A CA 1
ATOM 3753 C C . GLY A 1 461 ? -18.638 -14.963 11.862 1.00 96.88 461 GLY A C 1
ATOM 3754 O O . GLY A 1 461 ? -19.561 -15.182 12.642 1.00 96.88 461 GLY A O 1
ATOM 3755 N N . ILE A 1 462 ? -17.754 -13.983 12.075 1.00 97.75 462 ILE A N 1
ATOM 3756 C CA . ILE A 1 462 ? -17.786 -13.075 13.233 1.00 97.75 462 ILE A CA 1
ATOM 3757 C C . ILE A 1 462 ? -18.624 -11.843 12.920 1.00 97.75 462 ILE A C 1
ATOM 3759 O O . ILE A 1 462 ? -19.402 -11.393 13.764 1.00 97.75 462 ILE A O 1
ATOM 3763 N N . VAL A 1 463 ? -18.445 -11.302 11.718 1.00 97.94 463 VAL A N 1
ATOM 3764 C CA . VAL A 1 463 ? -19.083 -10.072 11.258 1.00 97.94 463 VAL A CA 1
ATOM 3765 C C . VAL A 1 463 ? -19.757 -10.283 9.909 1.00 97.94 463 VAL A C 1
ATOM 3767 O O . VAL A 1 463 ? -19.511 -11.275 9.224 1.00 97.94 463 VAL A O 1
ATOM 3770 N N . ARG A 1 464 ? -20.625 -9.351 9.541 1.00 96.19 464 ARG A N 1
ATOM 3771 C CA . ARG A 1 464 ? -21.201 -9.218 8.202 1.00 96.19 464 ARG A CA 1
ATOM 3772 C C . ARG A 1 464 ? -21.254 -7.740 7.827 1.00 96.19 464 ARG A C 1
ATOM 3774 O O . ARG A 1 464 ? -21.067 -6.893 8.700 1.00 96.19 464 ARG A O 1
ATOM 3781 N N . GLU A 1 465 ? -21.503 -7.447 6.558 1.00 95.88 465 GLU A N 1
ATOM 3782 C CA . GLU A 1 465 ? -21.815 -6.087 6.111 1.00 95.88 465 GLU A CA 1
ATOM 3783 C C . GLU A 1 465 ? -22.950 -5.494 6.955 1.00 95.88 465 GLU A C 1
ATOM 3785 O O . GLU A 1 465 ? -23.935 -6.177 7.248 1.00 95.88 465 GLU A O 1
ATOM 3790 N N . ALA A 1 466 ? -22.773 -4.251 7.399 1.00 91.31 466 ALA A N 1
ATOM 3791 C CA . ALA A 1 466 ? -23.803 -3.550 8.148 1.00 91.31 466 ALA A CA 1
ATOM 3792 C C . ALA A 1 466 ? -24.954 -3.166 7.214 1.00 91.31 466 ALA A C 1
ATOM 3794 O O . ALA A 1 466 ? -24.728 -2.544 6.178 1.00 91.31 466 ALA A O 1
ATOM 3795 N N . SER A 1 467 ? -26.182 -3.504 7.605 1.00 78.12 467 SER A N 1
ATOM 3796 C CA . SER A 1 467 ? -27.385 -2.992 6.940 1.00 78.12 467 SER A CA 1
ATOM 3797 C C . SER A 1 467 ? -27.455 -1.465 7.076 1.00 78.12 467 SER A C 1
ATOM 3799 O O . SER A 1 467 ? -27.197 -0.946 8.165 1.00 78.12 467 SER A O 1
ATOM 3801 N N . GLU A 1 468 ? -27.781 -0.767 5.982 1.00 53.47 468 GLU A N 1
ATOM 3802 C CA . GLU A 1 468 ? -27.963 0.698 5.954 1.00 53.47 468 GLU A CA 1
ATOM 3803 C C . GLU A 1 468 ? -29.002 1.216 6.960 1.00 53.47 468 GLU A C 1
ATOM 3805 O O . GLU A 1 468 ? -30.069 0.573 7.120 1.00 53.47 468 GLU A O 1
#